Protein 4GE6 (pdb70)

Radius of gyration: 26.67 Å; Cα contacts (8 Å, |Δi|>4): 1189; chains: 2; bounding box: 59×70×70 Å

Foldseek 3Di:
DLAEPDDVWAFLVRLVVVCVVQPLVNLQVLVVVLVPDDFDADQCVCQPPQNVVQALDNVFGWGPVFFDFFPDDPPVDHGRDHRWGQFAFHVGGSQAIFHFAGDPVCLLVVVSSCVVLVAAEEEEEDDCDFPNRGGHDPSAQDDAQDWDDNDQWIKGWHDWDDDPFKIKTKIWIARNVVRDIDIHIYIYGHPADSDFGHPACVSLVVVLVVRVVSQVVRQVPDDPDVVRGHYYYYIRGRAAVVLLSRLLNRQVVCCVVPSTGDLSSSSSSRCNTRPCHHPHSRSSVVSSVNVSSVCVVVVNDDD/DLAEDDDPWAFLVRLVVVCVVQPLNNLQVLVVVLVVDDAPADQDVQPDPLNVVQALDPVFGWGPVFAQFFDDDPPPSDGRDHAWGQFAFHVGGSQEIFFAAGDPVCLLVVVSSCVVLVAAEEEEEEDCAFPRHGFHDPSADDDAQDWDDRDQKIKHWPDWDDDDFKIKTKIWIARNVVRDIGIHIYIYGRQAHSDFGHPACVSVVVSLVVRVVSLVVCVVPPPDAVPRGHYYYYIHGRAAVVLLSRLLNRQVVCCVVPSTGDLSSSSSSRCNTRPCHHPHSRSSVVSSVNVSSVCVVVVVDDDD

Nearest PDB structures (foldseek):
  4ge6-assembly1_A  TM=1.003E+00  e=4.597E-66  Homo sapiens
  5hde-assembly1_A  TM=8.859E-01  e=3.706E-27  Homo sapiens
  5j8r-assembly1_B  TM=8.830E-01  e=2.559E-26  Homo sapiens
  5j8r-assembly1_A  TM=8.831E-01  e=4.334E-26  Homo sapiens
  2qct-assembly1_A  TM=8.898E-01  e=5.069E-25  Homo sapiens

CATH classification: 3.90.190.10

Secondary structure (DSSP, 8-state):
----S-SS-B-HHHHHHHHHHHHHHHHHHHHHHHHHSPPSS--HHHHSTTTGGG-S-TT----TTTBPPP---SSS---S--SEEEEEETTEEEEEEEEPPPPGGGHHHHHHHHHHTT--EEEE-S-SEETTEE-----S--STT-EEEETTEEEEEEEEEE-SSEEEEEEEEEETTTTEEEEEEEEEE--S-SSS--S-SHHHHHHHHHHHHHHHHHHHHSPP---SPPEEEE-SSSSHHHHHHHHHHHHHHHHHHHS-B-HHHHHHHHTTTSTT-S-SHHHHHHHHHHHHHHHHHTT----/--B---SS-B-HHHHHHHHHTTHHHHHHHHHHHHHTSPPSS--TTTTSTTTGGG-S-TT----GGGB------TTSS--S--SEEEEEEBTEEEEEEEEPPPPGGGHHHHHHHHHHTT--EEEE-S-SEETTEE-----S--STT-EEEETTEEEEEEEEEE-SSEEEEEEEEEETTTTEEEEEEEEEE--S-SSSS-S-SHHHHHHHHHHHHHHHHHHHT-S----SPPEEEESSSSSSHHHHHHHHHHHHHHHHHHS-B-HHHHHHHHTTTSTT-S-SHHHHHHHHHHHHHHHHHTT-----

Organism: Homo sapiens (NCBI:txid9606)

Structure (mmCIF, N/CA/C/O backbone):
data_4GE6
#
_entry.id   4GE6
#
_cell.length_a   40.137
_cell.length_b   57.774
_cell.length_c   66.702
_cell.angle_alpha   77.22
_cell.angle_beta   78.03
_cell.angle_gamma   80.01
#
_symmetry.space_group_name_H-M   'P 1'
#
loop_
_entity.id
_entity.type
_entity.pdbx_description
1 polymer 'Tyrosine-protein phosphatase non-receptor type 9'
2 non-polymer N-(4-bromo-3-methylbenzoyl)-4-[difluoro(phosphono)methyl]-L-phenylalanyl-N~5~-(3-iodobenzoyl)-L-ornithyl-3-{[(4-hydroxy-3-methoxyphenyl)acetyl]amino}-D-alaninamide
3 water water
#
loop_
_atom_site.group_PDB
_atom_site.id
_atom_site.type_symbol
_atom_site.label_atom_id
_atom_site.label_alt_id
_atom_site.label_comp_id
_atom_site.label_asym_id
_atom_site.label_entity_id
_atom_site.label_seq_id
_atom_site.pdbx_PDB_ins_code
_atom_site.Cartn_x
_atom_site.Cartn_y
_atom_site.Cartn_z
_atom_site.occupancy
_atom_site.B_iso_or_equiv
_atom_site.auth_seq_id
_atom_site.auth_comp_id
_atom_site.auth_asym_id
_atom_site.auth_atom_id
_atom_site.pdbx_PDB_model_num
ATOM 1 N N . SER A 1 2 ? -9.817 -5.449 -14.758 1.00 17.92 277 SER A N 1
ATOM 2 C CA . SER A 1 2 ? -8.719 -5.735 -13.790 1.00 17.14 277 SER A CA 1
ATOM 3 C C . SER A 1 2 ? -7.851 -6.899 -14.242 1.00 17.01 277 SER A C 1
ATOM 4 O O . SER A 1 2 ? -8.340 -7.856 -14.849 1.00 17.88 277 SER A O 1
ATOM 7 N N . VAL A 1 3 ? -6.559 -6.817 -13.952 1.00 17.57 278 VAL A N 1
ATOM 8 C CA . VAL A 1 3 ? -5.652 -7.899 -14.302 1.00 17.35 278 VAL A CA 1
ATOM 9 C C . VAL A 1 3 ? -5.829 -9.049 -13.313 1.00 17.39 278 VAL A C 1
ATOM 10 O O . VAL A 1 3 ? -5.443 -10.185 -13.598 1.00 18.26 278 VAL A O 1
ATOM 14 N N . HIS A 1 4 ? -6.409 -8.755 -12.149 1.00 15.98 279 HIS A N 1
ATOM 15 C CA . HIS A 1 4 ? -6.620 -9.783 -11.134 1.00 17.04 279 HIS A CA 1
ATOM 16 C C . HIS A 1 4 ? -7.993 -10.421 -11.254 1.00 16.42 279 HIS A C 1
ATOM 17 O O . HIS A 1 4 ? -8.960 -9.983 -10.629 1.00 19.59 279 HIS A O 1
ATOM 24 N N . VAL A 1 5 ? -8.061 -11.461 -12.076 1.00 19.12 280 VAL A N 1
ATOM 25 C CA . VAL A 1 5 ? -9.285 -12.215 -12.294 1.00 19.86 280 VAL A CA 1
ATOM 26 C C . VAL A 1 5 ? -9.019 -13.610 -11.739 1.00 20.33 280 VAL A C 1
ATOM 27 O O . VAL A 1 5 ? -7.872 -14.041 -11.662 1.00 21.47 280 VAL A O 1
ATOM 31 N N . PRO A 1 6 ? -10.072 -14.332 -11.336 1.00 20.74 281 PRO A N 1
ATOM 32 C CA . PRO A 1 6 ? -9.884 -15.680 -10.793 1.00 23.11 281 PRO A CA 1
ATOM 33 C C . PRO A 1 6 ? -9.320 -16.633 -11.835 1.00 24.60 281 PRO A C 1
ATOM 34 O O . PRO A 1 6 ? -9.960 -16.903 -12.849 1.00 26.42 281 PRO A O 1
ATOM 38 N N . GLY A 1 7 ? -8.116 -17.132 -11.578 1.00 26.08 282 GLY A N 1
ATOM 39 C CA . GLY A 1 7 ? -7.480 -18.046 -12.507 1.00 26.50 282 GLY A CA 1
ATOM 40 C C . GLY A 1 7 ? -6.926 -17.310 -13.712 1.00 26.75 282 GLY A C 1
ATOM 41 O O . GLY A 1 7 ? -6.848 -16.078 -13.701 1.00 26.30 282 GLY A O 1
ATOM 42 N N . PRO A 1 8 ? -6.544 -18.031 -14.778 1.00 26.54 283 PRO A N 1
ATOM 43 C CA . PRO A 1 8 ? -6.606 -19.491 -14.908 1.00 27.15 283 PRO A CA 1
ATOM 44 C C . PRO A 1 8 ? -5.734 -20.247 -13.904 1.00 27.63 283 PRO A C 1
ATOM 45 O O . PRO A 1 8 ? -4.748 -19.716 -13.393 1.00 27.65 283 PRO A O 1
ATOM 49 N N . HIS A 1 9 ? -6.123 -21.488 -13.624 1.00 28.14 284 HIS A N 1
ATOM 50 C CA . HIS A 1 9 ? -5.392 -22.368 -12.715 1.00 28.81 284 HIS A CA 1
ATOM 51 C C . HIS A 1 9 ? -5.205 -21.916 -11.266 1.00 27.95 284 HIS A C 1
ATOM 52 O O . HIS A 1 9 ? -4.090 -21.941 -10.742 1.00 28.67 284 HIS A O 1
ATOM 59 N N . ALA A 1 10 ? -6.292 -21.519 -10.614 1.00 27.57 285 ALA A N 1
ATOM 60 C CA . ALA A 1 10 ? -6.223 -21.109 -9.214 1.00 27.54 285 ALA A CA 1
ATOM 61 C C . ALA A 1 10 ? -6.142 -22.377 -8.364 1.00 26.95 285 ALA A C 1
ATOM 62 O O . ALA A 1 10 ? -6.548 -23.451 -8.806 1.00 27.90 285 ALA A O 1
ATOM 64 N N . MET A 1 11 ? -5.622 -22.253 -7.148 1.00 26.04 286 MET A N 1
ATOM 65 C CA . MET A 1 11 ? -5.481 -23.403 -6.259 1.00 25.04 286 MET A CA 1
ATOM 66 C C . MET A 1 11 ? -6.367 -23.338 -5.027 1.00 24.31 286 MET A C 1
ATOM 67 O O . MET A 1 11 ? -6.690 -22.261 -4.535 1.00 23.11 286 MET A O 1
ATOM 72 N N . THR A 1 12 ? -6.740 -24.510 -4.523 1.00 22.15 287 THR A N 1
ATOM 73 C CA . THR A 1 12 ? -7.542 -24.604 -3.311 1.00 20.89 287 THR A CA 1
ATOM 74 C C . THR A 1 12 ? -6.532 -24.670 -2.164 1.00 20.88 287 THR A C 1
ATOM 75 O O . THR A 1 12 ? -5.328 -24.814 -2.398 1.00 20.13 287 THR A O 1
ATOM 79 N N . ILE A 1 13 ? -7.008 -24.569 -0.930 1.00 21.64 288 ILE A N 1
ATOM 80 C CA . ILE A 1 13 ? -6.109 -24.631 0.214 1.00 22.54 288 ILE A CA 1
ATOM 81 C C . ILE A 1 13 ? -5.365 -25.964 0.253 1.00 22.77 288 ILE A C 1
ATOM 82 O O . ILE A 1 13 ? -4.165 -26.005 0.521 1.00 23.12 288 ILE A O 1
ATOM 87 N N . GLN A 1 14 ? -6.079 -27.050 -0.028 1.00 23.10 289 GLN A N 1
ATOM 88 C CA . GLN A 1 14 ? -5.473 -28.378 -0.038 1.00 24.37 289 GLN A CA 1
ATOM 89 C C . GLN A 1 14 ? -4.336 -28.406 -1.054 1.00 23.02 289 GLN A C 1
ATOM 90 O O . GLN A 1 14 ? -3.257 -28.928 -0.786 1.00 24.40 289 GLN A O 1
ATOM 96 N N . GLU A 1 15 ? -4.591 -27.830 -2.223 1.00 22.51 290 GLU A N 1
ATOM 97 C CA . GLU A 1 15 ? -3.603 -27.788 -3.290 1.00 22.32 290 GLU A CA 1
ATOM 98 C C . GLU A 1 15 ? -2.425 -26.887 -2.946 1.00 21.88 290 GLU A C 1
ATOM 99 O O . GLU A 1 15 ? -1.293 -27.176 -3.320 1.00 23.94 290 GLU A O 1
ATOM 105 N N . LEU A 1 16 ? -2.693 -25.796 -2.235 1.00 22.26 291 LEU A N 1
ATOM 106 C CA . LEU A 1 16 ? -1.634 -24.869 -1.848 1.00 22.19 291 LEU A CA 1
ATOM 107 C C . LEU A 1 16 ? -0.704 -25.551 -0.849 1.00 22.42 291 LEU A C 1
ATOM 108 O O . LEU A 1 16 ? 0.515 -25.397 -0.912 1.00 20.05 291 LEU A O 1
ATOM 113 N N . VAL A 1 17 ? -1.287 -26.310 0.072 1.00 23.37 292 VAL A N 1
ATOM 114 C CA . VAL A 1 17 ? -0.501 -27.020 1.072 1.00 24.41 292 VAL A CA 1
ATOM 115 C C . VAL A 1 17 ? 0.501 -27.962 0.409 1.00 24.39 292 VAL A C 1
ATOM 116 O O . VAL A 1 17 ? 1.681 -27.977 0.760 1.00 24.47 292 VAL A O 1
ATOM 120 N N . ASP A 1 18 ? 0.031 -28.752 -0.551 1.00 25.18 293 ASP A N 1
ATOM 121 C CA . ASP A 1 18 ? 0.906 -29.689 -1.242 1.00 27.48 293 ASP A CA 1
ATOM 122 C C . ASP A 1 18 ? 1.925 -28.945 -2.093 1.00 26.40 293 ASP A C 1
ATOM 123 O O . ASP A 1 18 ? 3.070 -29.378 -2.233 1.00 27.93 293 ASP A O 1
ATOM 128 N N . TYR A 1 19 ? 1.500 -27.818 -2.654 1.00 25.31 294 TYR A N 1
ATOM 129 C CA . TYR A 1 19 ? 2.356 -26.992 -3.494 1.00 24.48 294 TYR A CA 1
ATOM 130 C C . TYR A 1 19 ? 3.571 -26.492 -2.715 1.00 24.64 294 TYR A C 1
ATOM 131 O O . TYR A 1 19 ? 4.708 -26.607 -3.173 1.00 25.67 294 TYR A O 1
ATOM 140 N N . VAL A 1 20 ? 3.321 -25.930 -1.537 1.00 24.51 295 VAL A N 1
ATOM 141 C CA . VAL A 1 20 ? 4.394 -25.409 -0.705 1.00 23.67 295 VAL A CA 1
ATOM 142 C C . VAL A 1 20 ? 5.248 -26.530 -0.112 1.00 25.16 295 VAL A C 1
ATOM 143 O O . VAL A 1 20 ? 6.461 -26.376 0.037 1.00 24.97 295 VAL A O 1
ATOM 147 N N . ASN A 1 21 ? 4.619 -27.653 0.224 1.00 26.33 296 ASN A N 1
ATOM 148 C CA . ASN A 1 21 ? 5.345 -28.789 0.787 1.00 26.95 296 ASN A CA 1
ATOM 149 C C . ASN A 1 21 ? 6.305 -29.394 -0.226 1.00 27.19 296 ASN A C 1
ATOM 150 O O . ASN A 1 21 ? 7.402 -29.826 0.126 1.00 27.72 296 ASN A O 1
ATOM 155 N N . ALA A 1 22 ? 5.887 -29.423 -1.485 1.00 26.54 297 ALA A N 1
ATOM 156 C CA . ALA A 1 22 ? 6.710 -29.982 -2.546 1.00 27.59 297 ALA A CA 1
ATOM 157 C C . ALA A 1 22 ? 7.945 -29.128 -2.821 1.00 27.58 297 ALA A C 1
ATOM 158 O O . ALA A 1 22 ? 8.992 -29.646 -3.210 1.00 29.04 297 ALA A O 1
ATOM 160 N N . ARG A 1 23 ? 7.826 -27.822 -2.604 1.00 27.12 298 ARG A N 1
ATOM 161 C CA . ARG A 1 23 ? 8.932 -26.908 -2.866 1.00 26.37 298 ARG A CA 1
ATOM 162 C C . ARG A 1 23 ? 9.746 -26.503 -1.644 1.00 25.56 298 ARG A C 1
ATOM 163 O O . ARG A 1 23 ? 10.947 -26.253 -1.751 1.00 26.36 298 ARG A O 1
ATOM 171 N N . GLN A 1 24 ? 9.096 -26.447 -0.486 1.00 26.17 299 GLN A N 1
ATOM 172 C CA . GLN A 1 24 ? 9.755 -26.051 0.753 1.00 25.77 299 GLN A CA 1
ATOM 173 C C . GLN A 1 24 ? 10.134 -24.579 0.665 1.00 24.50 299 GLN A C 1
ATOM 174 O O . GLN A 1 24 ? 9.876 -23.926 -0.345 1.00 23.17 299 GLN A O 1
ATOM 180 N N . LYS A 1 25 ? 10.754 -24.062 1.719 1.00 23.25 300 LYS A N 1
ATOM 181 C CA . LYS A 1 25 ? 11.145 -22.657 1.747 1.00 23.90 300 LYS A CA 1
ATOM 182 C C . LYS A 1 25 ? 12.126 -22.289 0.637 1.00 24.58 300 LYS A C 1
ATOM 183 O O . LYS A 1 25 ? 12.009 -21.225 0.025 1.00 24.18 300 LYS A O 1
ATOM 189 N N . GLN A 1 26 ? 13.089 -23.165 0.367 1.00 24.69 301 GLN A N 1
ATOM 190 C CA . GLN A 1 26 ? 14.076 -22.888 -0.672 1.00 24.07 301 GLN A CA 1
ATOM 191 C C . GLN A 1 26 ? 13.446 -22.896 -2.063 1.00 23.43 301 GLN A C 1
ATOM 192 O O . GLN A 1 26 ? 13.846 -22.129 -2.943 1.00 22.83 301 GLN A O 1
ATOM 198 N N . GLY A 1 27 ? 12.458 -23.765 -2.256 1.00 22.52 302 GLY A N 1
ATOM 199 C CA . GLY A 1 27 ? 11.780 -23.840 -3.536 1.00 21.47 302 GLY A CA 1
ATOM 200 C C . GLY A 1 27 ? 10.966 -22.584 -3.790 1.00 20.44 302 GLY A C 1
ATOM 201 O O . GLY A 1 27 ? 10.861 -22.122 -4.926 1.00 19.60 302 GLY A O 1
ATOM 202 N N . ILE A 1 28 ? 10.380 -22.031 -2.733 1.00 19.02 303 ILE A N 1
ATOM 203 C CA . ILE A 1 28 ? 9.594 -20.812 -2.871 1.00 20.16 303 ILE A CA 1
ATOM 204 C C . ILE A 1 28 ? 10.541 -19.647 -3.155 1.00 18.83 303 ILE A C 1
ATOM 205 O O . ILE A 1 28 ? 10.230 -18.765 -3.958 1.00 19.65 303 ILE A O 1
ATOM 210 N N . TYR A 1 29 ? 11.698 -19.652 -2.497 1.00 20.40 304 TYR A N 1
ATOM 211 C CA . TYR A 1 29 ? 12.705 -18.616 -2.703 1.00 21.20 304 TYR A CA 1
ATOM 212 C C . TYR A 1 29 ? 13.167 -18.620 -4.163 1.00 21.04 304 TYR A C 1
ATOM 213 O O . TYR A 1 29 ? 13.355 -17.563 -4.770 1.00 21.15 304 TYR A O 1
ATOM 222 N N . GLU A 1 30 ? 13.360 -19.813 -4.723 1.00 21.07 305 GLU A N 1
ATOM 223 C CA . GLU A 1 30 ? 13.797 -19.938 -6.111 1.00 21.91 305 GLU A CA 1
ATOM 224 C C . GLU A 1 30 ? 12.714 -19.431 -7.053 1.00 21.35 305 GLU A C 1
ATOM 225 O O . GLU A 1 30 ? 13.005 -18.889 -8.119 1.00 22.94 305 GLU A O 1
ATOM 231 N N . GLU A 1 31 ? 11.460 -19.614 -6.654 1.00 20.28 306 GLU A N 1
ATOM 232 C CA . GLU A 1 31 ? 10.336 -19.166 -7.455 1.00 21.29 306 GLU A CA 1
ATOM 233 C C . GLU A 1 31 ? 10.350 -17.641 -7.519 1.00 19.84 306 GLU A C 1
ATOM 234 O O . GLU A 1 31 ? 10.081 -17.060 -8.567 1.00 21.39 306 GLU A O 1
ATOM 240 N N . TYR A 1 32 ? 10.672 -16.998 -6.400 1.00 19.53 307 TYR A N 1
ATOM 241 C CA . TYR A 1 32 ? 10.729 -15.543 -6.374 1.00 20.40 307 TYR A CA 1
ATOM 242 C C . TYR A 1 32 ? 11.825 -15.071 -7.320 1.00 20.48 307 TYR A C 1
ATOM 243 O O . TYR A 1 32 ? 11.648 -14.102 -8.062 1.00 20.60 307 TYR A O 1
ATOM 252 N N . GLU A 1 33 ? 12.961 -15.760 -7.300 1.00 22.67 308 GLU A N 1
ATOM 253 C CA . GLU A 1 33 ? 14.067 -15.387 -8.174 1.00 24.08 308 GLU A CA 1
ATOM 254 C C . GLU A 1 33 ? 13.671 -15.461 -9.647 1.00 24.16 308 GLU A C 1
ATOM 255 O O . GLU A 1 33 ? 14.134 -14.660 -10.457 1.00 25.77 308 GLU A O 1
ATOM 261 N N . ASP A 1 34 ? 12.817 -16.417 -9.998 1.00 25.38 309 ASP A N 1
ATOM 262 C CA . ASP A 1 34 ? 12.377 -16.541 -11.382 1.00 24.79 309 ASP A CA 1
ATOM 263 C C . ASP A 1 34 ? 11.531 -15.323 -11.734 1.00 24.11 309 ASP A C 1
ATOM 264 O O . ASP A 1 34 ? 11.650 -14.762 -12.822 1.00 24.68 309 ASP A O 1
ATOM 269 N N . ILE A 1 35 ? 10.673 -14.912 -10.805 1.00 22.77 310 ILE A N 1
ATOM 270 C CA . ILE A 1 35 ? 9.837 -13.741 -11.030 1.00 22.44 310 ILE A CA 1
ATOM 271 C C . ILE A 1 35 ? 10.756 -12.533 -11.178 1.00 23.21 310 ILE A C 1
ATOM 272 O O . ILE A 1 35 ? 10.595 -11.719 -12.092 1.00 22.05 310 ILE A O 1
ATOM 277 N N . ARG A 1 36 ? 11.722 -12.452 -10.267 1.00 24.58 311 ARG A N 1
ATOM 278 C CA . ARG A 1 36 ? 12.724 -11.390 -10.203 1.00 27.12 311 ARG A CA 1
ATOM 279 C C . ARG A 1 36 ? 13.490 -11.241 -11.519 1.00 27.75 311 ARG A C 1
ATOM 280 O O . ARG A 1 36 ? 13.762 -10.129 -11.973 1.00 29.83 311 ARG A O 1
ATOM 288 N N . ARG A 1 37 ? 13.836 -12.373 -12.122 1.00 28.64 312 ARG A N 1
ATOM 289 C CA . ARG A 1 37 ? 14.588 -12.387 -13.371 1.00 30.62 312 ARG A CA 1
ATOM 290 C C . ARG A 1 37 ? 13.827 -11.899 -14.598 1.00 30.75 312 ARG A C 1
ATOM 291 O O . ARG A 1 37 ? 14.430 -11.391 -15.543 1.00 32.52 312 ARG A O 1
ATOM 299 N N . GLU A 1 38 ? 12.509 -12.057 -14.592 1.00 30.63 313 GLU A N 1
ATOM 300 C CA . GLU A 1 38 ? 11.700 -11.620 -15.723 1.00 30.95 313 GLU A CA 1
ATOM 301 C C . GLU A 1 38 ? 11.971 -10.162 -16.070 1.00 30.95 313 GLU A C 1
ATOM 302 O O . GLU A 1 38 ? 12.192 -9.330 -15.189 1.00 31.16 313 GLU A O 1
ATOM 308 N N . ASN A 1 39 ? 11.966 -9.860 -17.363 1.00 30.91 314 ASN A N 1
ATOM 309 C CA . ASN A 1 39 ? 12.193 -8.497 -17.824 1.00 32.31 314 ASN A CA 1
ATOM 310 C C . ASN A 1 39 ? 10.928 -7.699 -17.527 1.00 32.55 314 ASN A C 1
ATOM 311 O O . ASN A 1 39 ? 9.823 -8.132 -17.856 1.00 33.77 314 ASN A O 1
ATOM 316 N N . PRO A 1 40 ? 11.069 -6.527 -16.890 1.00 32.66 315 PRO A N 1
ATOM 317 C CA . PRO A 1 40 ? 9.894 -5.710 -16.573 1.00 32.03 315 PRO A CA 1
ATOM 318 C C . PRO A 1 40 ? 9.042 -5.430 -17.807 1.00 32.44 315 PRO A C 1
ATOM 319 O O . PRO A 1 40 ? 9.560 -5.286 -18.915 1.00 32.28 315 PRO A O 1
ATOM 323 N N . VAL A 1 41 ? 7.730 -5.369 -17.615 1.00 31.82 316 VAL A N 1
ATOM 324 C CA . VAL A 1 41 ? 6.828 -5.089 -18.719 1.00 31.83 316 VAL A CA 1
ATOM 325 C C . VAL A 1 41 ? 6.465 -3.607 -18.676 1.00 30.30 316 VAL A C 1
ATOM 326 O O . VAL A 1 41 ? 5.629 -3.176 -17.879 1.00 32.08 316 VAL A O 1
ATOM 330 N N . GLY A 1 42 ? 7.119 -2.828 -19.531 1.00 29.85 317 GLY A N 1
ATOM 331 C CA . GLY A 1 42 ? 6.871 -1.399 -19.572 1.00 26.69 317 GLY A CA 1
ATOM 332 C C . GLY A 1 42 ? 8.168 -0.614 -19.549 1.00 25.10 317 GLY A C 1
ATOM 333 O O . GLY A 1 42 ? 9.253 -1.193 -19.591 1.00 24.69 317 GLY A O 1
ATOM 334 N N . THR A 1 43 ? 8.059 0.708 -19.479 1.00 23.22 318 THR A N 1
ATOM 335 C CA . THR A 1 43 ? 9.235 1.573 -19.452 1.00 22.82 318 THR A CA 1
ATOM 336 C C . THR A 1 43 ? 9.187 2.526 -18.263 1.00 21.20 318 THR A C 1
ATOM 337 O O . THR A 1 43 ? 8.141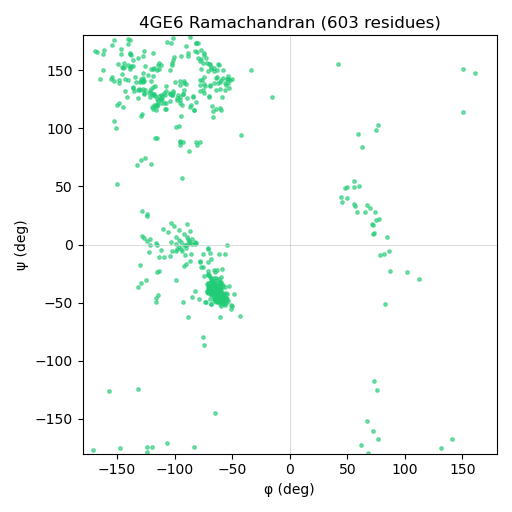 2.685 -17.628 1.00 19.76 318 THR A O 1
ATOM 341 N N . PHE A 1 44 ? 10.323 3.163 -17.981 1.00 19.87 319 PHE A N 1
ATOM 342 C CA . PHE A 1 44 ? 10.455 4.076 -16.847 1.00 20.45 319 PHE A CA 1
ATOM 343 C C . PHE A 1 44 ? 11.026 5.438 -17.243 1.00 21.04 319 PHE A C 1
ATOM 344 O O . PHE A 1 44 ? 11.664 6.104 -16.426 1.00 21.74 319 PHE A O 1
ATOM 352 N N . HIS A 1 45 ? 10.791 5.858 -18.481 1.00 22.20 320 HIS A N 1
ATOM 353 C CA . HIS A 1 45 ? 11.325 7.129 -18.965 1.00 23.30 320 HIS A CA 1
ATOM 354 C C . HIS A 1 45 ? 10.925 8.366 -18.174 1.00 23.50 320 HIS A C 1
ATOM 355 O O . HIS A 1 45 ? 11.767 9.216 -17.888 1.00 24.88 320 HIS A O 1
ATOM 362 N N . CYS A 1 46 ? 9.650 8.477 -17.823 1.00 21.54 321 CYS A N 1
ATOM 363 C CA . CYS A 1 46 ? 9.189 9.642 -17.080 1.00 23.38 321 CYS A CA 1
ATOM 364 C C . CYS A 1 46 ? 9.835 9.751 -15.701 1.00 23.49 321 CYS A C 1
ATOM 365 O O . CYS A 1 46 ? 10.332 10.813 -15.320 1.00 22.31 321 CYS A O 1
ATOM 368 N N . SER A 1 47 ? 9.830 8.650 -14.957 1.00 24.13 322 SER A N 1
ATOM 369 C CA . SER A 1 47 ? 10.400 8.627 -13.617 1.00 25.80 322 SER A CA 1
ATOM 370 C C . SER A 1 47 ? 11.890 8.974 -13.604 1.00 26.68 322 SER A C 1
ATOM 371 O O . SER A 1 47 ? 12.390 9.566 -12.646 1.00 26.63 322 SER A O 1
ATOM 374 N N . MET A 1 48 ? 12.594 8.613 -14.672 1.00 29.37 323 MET A N 1
ATOM 375 C CA . MET A 1 48 ? 14.024 8.890 -14.763 1.00 31.98 323 MET A CA 1
ATOM 376 C C . MET A 1 48 ? 14.349 10.127 -15.594 1.00 32.19 323 MET A C 1
ATOM 377 O O . MET A 1 48 ? 15.516 10.484 -15.751 1.00 33.89 323 MET A O 1
ATOM 382 N N . SER A 1 49 ? 13.322 10.787 -16.118 1.00 32.90 324 SER A N 1
ATOM 383 C CA . SER A 1 49 ? 13.531 11.974 -16.941 1.00 33.92 324 SER A CA 1
ATOM 384 C C . SER A 1 49 ? 14.070 13.123 -16.105 1.00 34.84 324 SER A C 1
ATOM 385 O O . SER A 1 49 ? 13.798 13.216 -14.909 1.00 35.46 324 SER A O 1
ATOM 388 N N . PRO A 1 50 ? 14.853 14.017 -16.728 1.00 35.61 325 PRO A N 1
ATOM 389 C CA . PRO A 1 50 ? 15.417 15.161 -16.006 1.00 35.25 325 PRO A CA 1
ATOM 390 C C . PRO A 1 50 ? 14.305 16.019 -15.408 1.00 34.49 325 PRO A C 1
ATOM 391 O O . PRO A 1 50 ? 13.381 16.426 -16.111 1.00 36.14 325 PRO A O 1
ATOM 395 N N . GLY A 1 51 ? 14.389 16.282 -14.109 1.00 33.86 326 GLY A N 1
ATOM 396 C CA . GLY A 1 51 ? 13.372 17.089 -13.462 1.00 31.65 326 GLY A CA 1
ATOM 397 C C . GLY A 1 51 ? 12.529 16.305 -12.474 1.00 30.40 326 GLY A C 1
ATOM 398 O O . GLY A 1 51 ? 12.036 16.862 -11.493 1.00 31.54 326 GLY A O 1
ATOM 399 N N . ASN A 1 52 ? 12.357 15.011 -12.730 1.00 29.01 327 ASN A N 1
ATOM 400 C CA . ASN A 1 52 ? 11.568 14.161 -11.845 1.00 27.41 327 ASN A CA 1
ATOM 401 C C . ASN A 1 52 ? 12.468 13.287 -10.985 1.00 27.16 327 ASN A C 1
ATOM 402 O O . ASN A 1 52 ? 12.007 12.638 -10.047 1.00 26.89 327 ASN A O 1
ATOM 407 N N . LEU A 1 53 ? 13.756 13.277 -11.309 1.00 27.00 328 LEU A N 1
ATOM 408 C CA . LEU A 1 53 ? 14.722 12.471 -10.576 1.00 26.90 328 LEU A CA 1
ATOM 409 C C . LEU A 1 53 ? 14.709 12.769 -9.076 1.00 26.19 328 LEU A C 1
ATOM 410 O O . LEU A 1 53 ? 14.690 11.849 -8.255 1.00 25.88 328 LEU A O 1
ATOM 415 N N . GLU A 1 54 ? 14.704 14.051 -8.721 1.00 25.23 329 GLU A N 1
ATOM 416 C CA . GLU A 1 54 ? 14.707 14.444 -7.316 1.00 25.59 329 GLU A CA 1
ATOM 417 C C . GLU A 1 54 ? 13.386 14.167 -6.606 1.00 23.14 329 GLU A C 1
ATOM 418 O O . GLU A 1 54 ? 13.263 14.406 -5.406 1.00 23.27 329 GLU A O 1
ATOM 424 N N . LYS A 1 55 ? 12.399 13.672 -7.343 1.00 22.09 330 LYS A N 1
ATOM 425 C CA . LYS A 1 55 ? 11.101 13.368 -6.754 1.00 20.46 330 LYS A CA 1
ATOM 426 C C . LYS A 1 55 ? 11.021 11.890 -6.381 1.00 20.23 330 LYS A C 1
ATOM 427 O O . LYS A 1 55 ? 10.020 11.433 -5.837 1.00 20.26 330 LYS A O 1
ATOM 433 N N . ASN A 1 56 ? 12.086 11.152 -6.677 1.00 19.55 331 ASN A N 1
ATOM 434 C CA . ASN A 1 56 ? 12.152 9.725 -6.356 1.00 18.25 331 ASN A CA 1
ATOM 435 C C . ASN A 1 56 ? 12.994 9.545 -5.098 1.00 19.40 331 ASN A C 1
ATOM 436 O O . ASN A 1 56 ? 14.089 10.100 -4.997 1.00 20.17 331 ASN A O 1
ATOM 441 N N . ARG A 1 57 ? 12.492 8.765 -4.145 1.00 18.71 332 ARG A N 1
ATOM 442 C CA . ARG A 1 57 ? 13.225 8.533 -2.911 1.00 20.09 332 ARG A CA 1
ATOM 443 C C . ARG A 1 57 ? 14.438 7.655 -3.186 1.00 20.38 332 ARG A C 1
ATOM 444 O O . ARG A 1 57 ? 15.476 7.809 -2.545 1.00 20.81 332 ARG A O 1
ATOM 452 N N . TYR A 1 58 ? 14.299 6.751 -4.153 1.00 21.11 333 TYR A N 1
ATOM 453 C CA . TYR A 1 58 ? 15.370 5.834 -4.534 1.00 21.29 333 TYR A CA 1
ATOM 454 C C . TYR A 1 58 ? 15.545 5.837 -6.049 1.00 22.51 333 TYR A C 1
ATOM 455 O O . TYR A 1 58 ? 14.591 5.620 -6.792 1.00 23.56 333 TYR A O 1
ATOM 464 N N . GLY A 1 59 ? 16.767 6.084 -6.505 1.00 23.83 334 GLY A N 1
ATOM 465 C CA . GLY A 1 59 ? 17.024 6.107 -7.933 1.00 23.49 334 GLY A CA 1
ATOM 466 C C . GLY A 1 59 ? 16.822 4.761 -8.603 1.00 23.73 334 GLY A C 1
ATOM 467 O O . GLY A 1 59 ? 16.566 4.688 -9.808 1.00 25.92 334 GLY A O 1
ATOM 468 N N . ASP A 1 60 ? 16.927 3.691 -7.821 1.00 23.96 335 ASP A N 1
ATOM 469 C CA . ASP A 1 60 ? 16.770 2.346 -8.358 1.00 23.82 335 ASP A CA 1
ATOM 470 C C . ASP A 1 60 ? 15.335 1.840 -8.267 1.00 23.58 335 ASP A C 1
ATOM 471 O O . ASP A 1 60 ? 15.066 0.662 -8.512 1.00 25.12 335 ASP A O 1
ATOM 476 N N . VAL A 1 61 ? 14.414 2.725 -7.903 1.00 21.24 336 VAL A N 1
ATOM 477 C CA . VAL A 1 61 ? 13.015 2.337 -7.817 1.00 21.13 336 VAL A CA 1
ATOM 478 C C . VAL A 1 61 ? 12.111 3.346 -8.519 1.00 20.61 336 VAL A C 1
ATOM 479 O O . VAL A 1 61 ? 11.364 4.088 -7.880 1.00 21.85 336 VAL A O 1
ATOM 483 N N . PRO A 1 62 ? 12.206 3.413 -9.853 1.00 19.85 337 PRO A N 1
ATOM 484 C CA . PRO A 1 62 ? 11.366 4.342 -10.607 1.00 20.83 337 PRO A CA 1
ATOM 485 C C . PRO A 1 62 ? 10.007 3.665 -10.773 1.00 20.44 337 PRO A C 1
ATOM 486 O O . PRO A 1 62 ? 9.845 2.503 -10.383 1.00 19.91 337 PRO A O 1
ATOM 490 N N . CYS A 1 63 ? 9.030 4.375 -11.322 1.00 18.23 338 CYS A N 1
ATOM 491 C CA . CYS A 1 63 ? 7.721 3.771 -11.532 1.00 18.11 338 CYS A CA 1
ATOM 492 C C . CYS A 1 63 ? 7.434 3.650 -13.024 1.00 17.90 338 CYS A C 1
ATOM 493 O O . CYS A 1 63 ? 8.013 4.376 -13.831 1.00 18.55 338 CYS A O 1
ATOM 496 N N . LEU A 1 64 ? 6.552 2.721 -13.382 1.00 17.46 339 LEU A N 1
ATOM 497 C CA . LEU A 1 64 ? 6.188 2.493 -14.781 1.00 15.83 339 LEU A CA 1
ATOM 498 C C . LEU A 1 64 ? 5.457 3.667 -15.406 1.00 17.43 339 LEU A C 1
ATOM 499 O O . LEU A 1 64 ? 4.596 4.284 -14.781 1.00 18.46 339 LEU A O 1
ATOM 504 N N . ASP A 1 65 ? 5.805 3.966 -16.653 1.00 17.70 340 ASP A N 1
ATOM 505 C CA . ASP A 1 65 ? 5.165 5.057 -17.376 1.00 19.34 340 ASP A CA 1
ATOM 506 C C . ASP A 1 65 ? 3.684 4.764 -17.601 1.00 20.02 340 ASP A C 1
ATOM 507 O O . ASP A 1 65 ? 2.837 5.643 -17.482 1.00 22.19 340 ASP A O 1
ATOM 512 N N . GLN A 1 66 ? 3.391 3.509 -17.919 1.00 20.37 341 GLN A N 1
ATOM 513 C CA . GLN A 1 66 ? 2.042 3.058 -18.240 1.00 21.20 341 GLN A CA 1
ATOM 514 C C . GLN A 1 66 ? 0.981 3.095 -17.148 1.00 20.21 341 GLN A C 1
ATOM 515 O O . GLN A 1 66 ? -0.213 3.125 -17.448 1.00 24.00 341 GLN A O 1
ATOM 521 N N . THR A 1 67 ? 1.403 3.102 -15.891 1.00 17.78 342 THR A N 1
ATOM 522 C CA . THR A 1 67 ? 0.453 3.080 -14.788 1.00 16.60 342 THR A CA 1
ATOM 523 C C . THR A 1 67 ? 0.634 4.185 -13.754 1.00 16.19 342 THR A C 1
ATOM 524 O O . THR A 1 67 ? -0.055 4.200 -12.736 1.00 16.77 342 THR A O 1
ATOM 528 N N . ARG A 1 68 ? 1.542 5.118 -14.011 1.00 16.89 343 ARG A N 1
ATOM 529 C CA . ARG A 1 68 ? 1.790 6.179 -13.046 1.00 17.14 343 ARG A CA 1
ATOM 530 C C . ARG A 1 68 ? 0.600 7.108 -12.853 1.00 16.69 343 ARG A C 1
ATOM 531 O O . ARG A 1 68 ? -0.201 7.321 -13.763 1.00 16.92 343 ARG A O 1
ATOM 539 N N . VAL A 1 69 ? 0.481 7.645 -11.646 1.00 16.44 344 VAL A N 1
ATOM 540 C CA . VAL A 1 69 ? -0.598 8.565 -11.330 1.00 15.79 344 VAL A CA 1
ATOM 541 C C . VAL A 1 69 ? -0.120 9.952 -11.751 1.00 17.71 344 VAL A C 1
ATOM 542 O O . VAL A 1 69 ? 0.908 10.438 -11.274 1.00 17.78 344 VAL A O 1
ATOM 546 N N . LYS A 1 70 ? -0.854 10.578 -12.663 1.00 18.50 345 LYS A N 1
ATOM 547 C CA . LYS A 1 70 ? -0.475 11.901 -13.142 1.00 20.81 345 LYS A CA 1
ATOM 548 C C . LYS A 1 70 ? -1.202 12.986 -12.378 1.00 20.69 345 LYS A C 1
ATOM 549 O O . LYS A 1 70 ? -2.396 12.871 -12.107 1.00 21.35 345 LYS A O 1
ATOM 555 N N . LEU A 1 71 ? -0.468 14.036 -12.021 1.00 20.94 346 LEU A N 1
ATOM 556 C CA . LEU A 1 71 ? -1.047 15.159 -11.299 1.00 22.97 346 LEU A CA 1
ATOM 557 C C . LEU A 1 71 ? -1.540 16.169 -12.329 1.00 24.59 346 LEU A C 1
ATOM 558 O O . LEU A 1 71 ? -0.875 16.417 -13.337 1.00 25.48 346 LEU A O 1
ATOM 563 N N . THR A 1 72 ? -2.715 16.736 -12.087 1.00 27.54 347 THR A N 1
ATOM 564 C CA . THR A 1 72 ? -3.268 17.724 -12.998 1.00 30.47 347 THR A CA 1
ATOM 565 C C . THR A 1 72 ? -2.873 19.108 -12.502 1.00 31.89 347 THR A C 1
ATOM 566 O O . THR A 1 72 ? -3.723 19.956 -12.230 1.00 34.08 347 THR A O 1
ATOM 570 N N . LYS A 1 73 ? -1.566 19.315 -12.377 1.00 33.45 348 LYS A N 1
ATOM 571 C CA . LYS A 1 73 ? -1.012 20.583 -11.918 1.00 34.56 348 LYS A CA 1
ATOM 572 C C . LYS A 1 73 ? -1.310 21.695 -12.919 1.00 34.78 348 LYS A C 1
ATOM 573 O O . LYS A 1 73 ? -2.373 21.707 -13.541 1.00 37.07 348 LYS A O 1
ATOM 579 N N . ARG A 1 74 ? -0.375 22.627 -13.074 1.00 34.68 349 ARG A N 1
ATOM 580 C CA . ARG A 1 74 ? -0.556 23.734 -14.007 1.00 34.54 349 ARG A CA 1
ATOM 581 C C . ARG A 1 74 ? 0.769 24.271 -14.529 1.00 34.70 349 ARG A C 1
ATOM 582 O O . ARG A 1 74 ? 1.840 23.826 -14.116 1.00 35.50 349 ARG A O 1
ATOM 590 N N . SER A 1 75 ? 0.684 25.232 -15.442 1.00 35.42 350 SER A N 1
ATOM 591 C CA . SER A 1 75 ? 1.866 25.843 -16.035 1.00 35.85 350 SER A CA 1
ATOM 592 C C . SER A 1 75 ? 2.246 27.120 -15.295 1.00 36.49 350 SER A C 1
ATOM 593 O O . SER A 1 75 ? 1.438 27.687 -14.557 1.00 37.37 350 SER A O 1
ATOM 596 N N . GLY A 1 76 ? 3.482 27.564 -15.495 1.00 37.32 351 GLY A N 1
ATOM 597 C CA . GLY A 1 76 ? 3.948 28.777 -14.851 1.00 37.17 351 GLY A CA 1
ATOM 598 C C . GLY A 1 76 ? 4.421 28.571 -13.426 1.00 37.18 351 GLY A C 1
ATOM 599 O O . GLY A 1 76 ? 5.525 28.986 -13.070 1.00 37.91 351 GLY A O 1
ATOM 600 N N . HIS A 1 77 ? 3.588 27.928 -12.612 1.00 36.53 352 HIS A N 1
ATOM 601 C CA . HIS A 1 77 ? 3.915 27.673 -11.213 1.00 35.63 352 HIS A CA 1
ATOM 602 C C . HIS A 1 77 ? 5.237 26.919 -11.066 1.00 35.60 352 HIS A C 1
ATOM 603 O O . HIS A 1 77 ? 5.736 26.739 -9.957 1.00 35.51 352 HIS A O 1
ATOM 610 N N . THR A 1 78 ? 5.788 26.479 -12.194 1.00 35.27 353 THR A N 1
ATOM 611 C CA . THR A 1 78 ? 7.055 25.753 -12.240 1.00 35.93 353 THR A CA 1
ATOM 612 C C . THR A 1 78 ? 7.052 24.412 -11.508 1.00 36.31 353 THR A C 1
ATOM 613 O O . THR A 1 78 ? 7.468 24.318 -10.353 1.00 37.82 353 THR A O 1
ATOM 617 N N . GLN A 1 79 ? 6.582 23.376 -12.197 1.00 36.39 354 GLN A N 1
ATOM 618 C CA . GLN A 1 79 ? 6.536 22.024 -11.645 1.00 35.46 354 GLN A CA 1
ATOM 619 C C . GLN A 1 79 ? 6.157 21.033 -12.740 1.00 35.09 354 GLN A C 1
ATOM 620 O O . GLN A 1 79 ? 5.994 21.412 -13.901 1.00 36.09 354 GLN A O 1
ATOM 626 N N . THR A 1 80 ? 6.019 19.764 -12.368 1.00 33.46 355 THR A N 1
ATOM 627 C CA . THR A 1 80 ? 5.645 18.728 -13.324 1.00 31.51 355 THR A CA 1
ATOM 628 C C . THR A 1 80 ? 4.394 17.993 -12.847 1.00 29.48 355 THR A C 1
ATOM 629 O O . THR A 1 80 ? 3.832 18.316 -11.801 1.00 30.72 355 THR A O 1
ATOM 633 N N . ASP A 1 81 ? 3.965 17.003 -13.618 1.00 27.34 356 ASP A N 1
ATOM 634 C CA . ASP A 1 81 ? 2.777 16.222 -13.283 1.00 24.62 356 ASP A CA 1
ATOM 635 C C . ASP A 1 81 ? 3.200 14.900 -12.669 1.00 22.57 356 ASP A C 1
ATOM 636 O O . ASP A 1 81 ? 2.400 13.974 -12.565 1.00 22.33 356 ASP A O 1
ATOM 641 N N . TYR A 1 82 ? 4.456 14.827 -12.251 1.00 18.65 357 TYR A N 1
ATOM 642 C CA . TYR A 1 82 ? 5.013 13.592 -11.718 1.00 18.07 357 TYR A CA 1
ATOM 643 C C . TYR A 1 82 ? 5.039 13.354 -10.215 1.00 17.88 357 TYR A C 1
ATOM 644 O O . TYR A 1 82 ? 5.310 14.246 -9.417 1.00 18.76 357 TYR A O 1
ATOM 653 N N . ILE A 1 83 ? 4.761 12.105 -9.855 1.00 16.08 358 ILE A N 1
ATOM 654 C CA . ILE A 1 83 ? 4.817 11.626 -8.481 1.00 15.78 358 ILE A CA 1
ATOM 655 C C . ILE A 1 83 ? 5.120 10.141 -8.628 1.00 13.75 358 ILE A C 1
ATOM 656 O O . ILE A 1 83 ? 4.625 9.497 -9.555 1.00 16.22 358 ILE A O 1
ATOM 661 N N . ASN A 1 84 ? 5.967 9.603 -7.759 1.00 16.30 359 ASN A N 1
ATOM 662 C CA . ASN A 1 84 ? 6.281 8.183 -7.845 1.00 16.16 359 ASN A CA 1
ATOM 663 C C . ASN A 1 84 ? 5.152 7.420 -7.161 1.00 14.35 359 ASN A C 1
ATOM 664 O O . ASN A 1 84 ? 5.199 7.137 -5.958 1.00 15.52 359 ASN A O 1
ATOM 669 N N . ALA A 1 85 ? 4.129 7.112 -7.949 1.00 15.62 360 ALA A N 1
ATOM 670 C CA . ALA A 1 85 ? 2.944 6.401 -7.482 1.00 16.37 360 ALA A CA 1
ATOM 671 C C . ALA A 1 85 ? 2.339 5.688 -8.680 1.00 17.61 360 ALA A C 1
ATOM 672 O O . ALA A 1 85 ? 2.358 6.212 -9.797 1.00 15.62 360 ALA A O 1
ATOM 674 N N . SER A 1 86 ? 1.794 4.497 -8.447 1.00 14.89 361 SER A N 1
ATOM 675 C CA . SER A 1 86 ? 1.213 3.696 -9.518 1.00 15.61 361 SER A CA 1
ATOM 676 C C . SER A 1 86 ? -0.182 3.183 -9.201 1.00 14.51 361 SER A C 1
ATOM 677 O O . SER A 1 86 ? -0.451 2.767 -8.075 1.00 13.84 361 SER A O 1
ATOM 680 N N . PHE A 1 87 ? -1.063 3.213 -10.198 1.00 14.05 362 PHE A N 1
ATOM 681 C CA . PHE A 1 87 ? -2.413 2.679 -10.034 1.00 15.68 362 PHE A CA 1
ATOM 682 C C . PHE A 1 87 ? -2.244 1.167 -10.030 1.00 15.74 362 PHE A C 1
ATOM 683 O O . PHE A 1 87 ? -1.502 0.616 -10.846 1.00 17.50 362 PHE A O 1
ATOM 691 N N . MET A 1 88 ? -2.929 0.500 -9.113 1.00 16.05 363 MET A N 1
ATOM 692 C CA . MET A 1 88 ? -2.849 -0.953 -9.009 1.00 15.52 363 MET A CA 1
ATOM 693 C C . MET A 1 88 ? -4.251 -1.533 -8.915 1.00 14.25 363 MET A C 1
ATOM 694 O O . MET A 1 88 ? -5.081 -1.049 -8.140 1.00 15.09 363 MET A O 1
ATOM 699 N N . ASP A 1 89 ? -4.522 -2.566 -9.709 1.00 14.49 364 ASP A N 1
ATOM 700 C CA . ASP A 1 89 ? -5.826 -3.208 -9.654 1.00 15.17 364 ASP A CA 1
ATOM 701 C C . ASP A 1 89 ? -5.912 -4.117 -8.425 1.00 14.17 364 ASP A C 1
ATOM 702 O O . ASP A 1 89 ? -4.891 -4.514 -7.849 1.00 16.06 364 ASP A O 1
ATOM 707 N N . GLY A 1 90 ? -7.143 -4.422 -8.030 1.00 16.13 365 GLY A N 1
ATOM 708 C CA . GLY A 1 90 ? -7.398 -5.318 -6.919 1.00 15.26 365 GLY A CA 1
ATOM 709 C C . GLY A 1 90 ? -8.198 -6.483 -7.480 1.00 14.60 365 GLY A C 1
ATOM 710 O O . GLY A 1 90 ? -8.404 -6.571 -8.691 1.00 15.85 365 GLY A O 1
ATOM 711 N N . TYR A 1 91 ? -8.652 -7.378 -6.614 1.00 16.49 366 TYR A N 1
ATOM 712 C CA . TYR A 1 91 ? -9.423 -8.521 -7.078 1.00 16.41 366 TYR A CA 1
ATOM 713 C C . TYR A 1 91 ? -10.689 -8.056 -7.794 1.00 16.55 366 TYR A C 1
ATOM 714 O O . TYR A 1 91 ? -11.569 -7.455 -7.180 1.00 17.15 366 TYR A O 1
ATOM 723 N N . LYS A 1 92 ? -10.768 -8.355 -9.091 1.00 16.91 367 LYS A N 1
ATOM 724 C CA . LYS A 1 92 ? -11.900 -7.968 -9.938 1.00 18.55 367 LYS A CA 1
ATOM 725 C C . LYS A 1 92 ? -12.319 -6.519 -9.698 1.00 18.60 367 LYS A C 1
ATOM 726 O O . LYS A 1 92 ? -13.513 -6.196 -9.656 1.00 20.75 367 LYS A O 1
ATOM 732 N N . GLN A 1 93 ? -11.328 -5.648 -9.544 1.00 18.56 368 GLN A N 1
ATOM 733 C CA . GLN A 1 93 ? -11.576 -4.237 -9.295 1.00 18.24 368 GLN A CA 1
ATOM 734 C C . GLN A 1 93 ? -10.444 -3.391 -9.870 1.00 18.32 368 GLN A C 1
ATOM 735 O O . GLN A 1 93 ? -9.288 -3.542 -9.481 1.00 19.40 368 GLN A O 1
ATOM 741 N N . LYS A 1 94 ? -10.773 -2.497 -10.794 1.00 19.22 369 LYS A N 1
ATOM 742 C CA . LYS A 1 94 ? -9.757 -1.645 -11.396 1.00 18.72 369 LYS A CA 1
ATOM 743 C C . LYS A 1 94 ? -9.341 -0.522 -10.448 1.00 17.30 369 LYS A C 1
ATOM 744 O O . LYS A 1 94 ? -10.167 0.040 -9.731 1.00 16.69 369 LYS A O 1
ATOM 750 N N . ASN A 1 95 ? -8.048 -0.214 -10.446 1.00 15.81 370 ASN A N 1
ATOM 751 C CA . ASN A 1 95 ? -7.495 0.845 -9.602 1.00 15.97 370 ASN A CA 1
ATOM 752 C C . ASN A 1 95 ? -7.937 0.801 -8.141 1.00 15.03 370 ASN A C 1
ATOM 753 O O . ASN A 1 95 ? -8.354 1.813 -7.572 1.00 17.29 370 ASN A O 1
ATOM 758 N N . ALA A 1 96 ? -7.848 -0.375 -7.529 1.00 14.47 371 ALA A N 1
ATOM 759 C CA . ALA A 1 96 ? -8.226 -0.520 -6.127 1.00 14.20 371 ALA A CA 1
ATOM 760 C C . ALA A 1 96 ? -7.213 0.169 -5.217 1.00 14.77 371 ALA A C 1
ATOM 761 O O . ALA A 1 96 ? -7.549 0.586 -4.113 1.00 13.46 371 ALA A O 1
ATOM 763 N N . TYR A 1 97 ? -5.970 0.287 -5.680 1.00 13.37 372 TYR A N 1
ATOM 764 C CA . TYR A 1 97 ? -4.941 0.920 -4.860 1.00 13.51 372 TYR A CA 1
ATOM 765 C C . TYR A 1 97 ? -4.032 1.829 -5.662 1.00 14.08 372 TYR A C 1
ATOM 766 O O . TYR A 1 97 ? -3.997 1.787 -6.890 1.00 14.88 372 TYR A O 1
ATOM 775 N N . ILE A 1 98 ? -3.300 2.657 -4.924 1.00 15.43 373 ILE A N 1
ATOM 776 C CA . ILE A 1 98 ? -2.259 3.499 -5.494 1.00 14.20 373 ILE A CA 1
ATOM 777 C C . ILE A 1 98 ? -1.075 3.157 -4.592 1.00 13.61 373 ILE A C 1
ATOM 778 O O . ILE A 1 98 ? -1.102 3.431 -3.386 1.00 13.30 373 ILE A O 1
ATOM 783 N N . GLY A 1 99 ? -0.072 2.498 -5.166 1.00 13.79 374 GLY A N 1
ATOM 784 C CA . GLY A 1 99 ? 1.113 2.136 -4.412 1.00 14.75 374 GLY A CA 1
ATOM 785 C C . GLY A 1 99 ? 2.108 3.258 -4.601 1.00 14.32 374 GLY A C 1
ATOM 786 O O . GLY A 1 99 ? 2.365 3.656 -5.733 1.00 12.85 374 GLY A O 1
ATOM 787 N N . THR A 1 100 ? 2.668 3.764 -3.507 1.00 15.54 375 THR A N 1
ATOM 788 C CA . THR A 1 100 ? 3.593 4.874 -3.617 1.00 15.70 375 THR A CA 1
ATOM 789 C C . THR A 1 100 ? 4.701 4.832 -2.561 1.00 15.90 375 THR A C 1
ATOM 790 O O . THR A 1 100 ? 4.615 4.107 -1.566 1.00 14.65 375 THR A O 1
ATOM 794 N N . GLN A 1 101 ? 5.755 5.604 -2.802 1.00 15.95 376 GLN A N 1
ATOM 795 C CA . GLN A 1 101 ? 6.883 5.685 -1.879 1.00 15.92 376 GLN A CA 1
ATOM 796 C C . GLN A 1 101 ? 6.530 6.556 -0.673 1.00 15.18 376 GLN A C 1
ATOM 797 O O . GLN A 1 101 ? 5.512 7.256 -0.667 1.00 14.83 376 GLN A O 1
ATOM 803 N N . GLY A 1 102 ? 7.372 6.503 0.354 1.00 17.00 377 GLY A N 1
ATOM 804 C CA . GLY A 1 102 ? 7.137 7.340 1.512 1.00 16.46 377 GLY A CA 1
ATOM 805 C C . GLY A 1 102 ? 7.431 8.755 1.046 1.00 16.34 377 GLY A C 1
ATOM 806 O O . GLY A 1 102 ? 8.503 9.004 0.493 1.00 15.94 377 GLY A O 1
ATOM 807 N N . PRO A 1 103 ? 6.498 9.696 1.233 1.00 14.02 378 PRO A N 1
ATOM 808 C CA . PRO A 1 103 ? 6.700 11.083 0.806 1.00 16.03 378 PRO A CA 1
ATOM 809 C C . PRO A 1 103 ? 7.970 11.753 1.321 1.00 17.35 378 PRO A C 1
ATOM 810 O O . PRO A 1 103 ? 8.382 11.547 2.461 1.00 17.01 378 PRO A O 1
ATOM 814 N N . LEU A 1 104 ? 8.571 12.560 0.449 1.00 18.49 379 LEU A N 1
ATOM 815 C CA . LEU A 1 104 ? 9.779 13.322 0.747 1.00 18.98 379 LEU A CA 1
ATOM 816 C C . LEU A 1 104 ? 9.310 14.750 0.991 1.00 19.93 379 LEU A C 1
ATOM 817 O O . LEU A 1 104 ? 8.242 15.138 0.514 1.00 19.87 379 LEU A O 1
ATOM 822 N N . GLU A 1 105 ? 10.096 15.529 1.728 1.00 22.33 380 GLU A N 1
ATOM 823 C CA . GLU A 1 105 ? 9.713 16.908 2.012 1.00 23.49 380 GLU A CA 1
ATOM 824 C C . GLU A 1 105 ? 9.373 17.691 0.750 1.00 22.49 380 GLU A C 1
ATOM 825 O O . GLU A 1 105 ? 8.464 18.521 0.765 1.00 22.09 380 GLU A O 1
ATOM 831 N N . ASN A 1 106 ? 10.088 17.425 -0.341 1.00 21.90 381 ASN A N 1
ATOM 832 C CA . ASN A 1 106 ? 9.830 18.127 -1.595 1.00 22.96 381 ASN A CA 1
ATOM 833 C C . ASN A 1 106 ? 8.664 17.541 -2.393 1.00 22.38 381 ASN A C 1
ATOM 834 O O . ASN A 1 106 ? 8.341 18.031 -3.474 1.00 24.60 381 ASN A O 1
ATOM 839 N N . THR A 1 107 ? 8.031 16.498 -1.859 1.00 20.97 382 THR A N 1
ATOM 840 C CA . THR A 1 107 ? 6.890 15.886 -2.534 1.00 18.68 382 THR A CA 1
ATOM 841 C C . THR A 1 107 ? 5.631 15.840 -1.660 1.00 17.98 382 THR A C 1
ATOM 842 O O . THR A 1 107 ? 4.612 15.303 -2.083 1.00 17.91 382 THR A O 1
ATOM 846 N N . TYR A 1 108 ? 5.690 16.399 -0.452 1.00 16.91 383 TYR A N 1
ATOM 847 C CA . TYR A 1 108 ? 4.519 16.403 0.431 1.00 18.27 383 TYR A CA 1
ATOM 848 C C . TYR A 1 108 ? 3.319 17.005 -0.285 1.00 18.45 383 TYR A C 1
ATOM 849 O O . TYR A 1 108 ? 2.221 16.443 -0.265 1.00 18.53 383 TYR A O 1
ATOM 858 N N . ARG A 1 109 ? 3.523 18.162 -0.907 1.00 19.48 384 ARG A N 1
ATOM 859 C CA . ARG A 1 109 ? 2.439 18.822 -1.611 1.00 20.54 384 ARG A CA 1
ATOM 860 C C . ARG A 1 109 ? 1.915 17.958 -2.749 1.00 18.31 384 ARG A C 1
ATOM 861 O O . ARG A 1 109 ? 0.706 17.888 -2.966 1.00 20.02 384 ARG A O 1
ATOM 869 N N . ASP A 1 110 ? 2.822 17.297 -3.468 1.00 17.82 385 ASP A N 1
ATOM 870 C CA . ASP A 1 110 ? 2.420 16.431 -4.573 1.00 17.86 385 ASP A CA 1
ATOM 871 C C . ASP A 1 110 ? 1.549 15.301 -4.032 1.00 16.04 385 ASP A C 1
ATOM 872 O O . ASP A 1 110 ? 0.514 14.975 -4.611 1.00 15.83 385 ASP A O 1
ATOM 877 N N . PHE A 1 111 ? 1.975 14.717 -2.915 1.00 15.33 386 PHE A N 1
ATOM 878 C CA . PHE A 1 111 ? 1.233 13.633 -2.284 1.00 15.44 386 PHE A CA 1
ATOM 879 C C . PHE A 1 111 ? -0.204 14.046 -1.969 1.00 15.63 386 PHE A C 1
ATOM 880 O O . PHE A 1 111 ? -1.147 13.356 -2.338 1.00 16.43 386 PHE A O 1
ATOM 888 N N . TRP A 1 112 ? -0.378 15.169 -1.282 1.00 16.20 387 TRP A N 1
ATOM 889 C CA . TRP A 1 112 ? -1.723 15.613 -0.945 1.00 15.53 387 TRP A CA 1
ATOM 890 C C . TRP A 1 112 ? -2.534 16.030 -2.169 1.00 15.82 387 TRP A C 1
ATOM 891 O O . TRP A 1 112 ? -3.756 15.865 -2.194 1.00 15.62 387 TRP A O 1
ATOM 902 N N . LEU A 1 113 ? -1.866 16.555 -3.189 1.00 17.29 388 LEU A N 1
ATOM 903 C CA . LEU A 1 113 ? -2.569 16.932 -4.406 1.00 17.59 388 LEU A CA 1
ATOM 904 C C . LEU A 1 113 ? -3.163 15.652 -5.011 1.00 16.15 388 LEU A C 1
ATOM 905 O O . LEU A 1 113 ? -4.312 15.644 -5.459 1.00 16.84 388 LEU A O 1
ATOM 910 N N . MET A 1 114 ? -2.380 14.573 -4.992 1.00 14.76 389 MET A N 1
ATOM 911 C CA . MET A 1 114 ? -2.822 13.284 -5.522 1.00 16.44 389 MET A CA 1
ATOM 912 C C . MET A 1 114 ? -3.996 12.756 -4.710 1.00 17.21 389 MET A C 1
ATOM 913 O O . MET A 1 114 ? -4.971 12.264 -5.268 1.00 14.53 389 MET A O 1
ATOM 918 N N . VAL A 1 115 ? -3.895 12.844 -3.389 1.00 15.95 390 VAL A N 1
ATOM 919 C CA . VAL A 1 115 ? -4.973 12.383 -2.530 1.00 15.72 390 VAL A CA 1
ATOM 920 C C . VAL A 1 115 ? -6.259 13.135 -2.869 1.00 15.82 390 VAL A C 1
ATOM 921 O O . VAL A 1 115 ? -7.340 12.547 -2.961 1.00 17.04 390 VAL A O 1
ATOM 925 N N . TRP A 1 116 ? -6.141 14.442 -3.074 1.00 17.02 391 TRP A N 1
ATOM 926 C CA . TRP A 1 116 ? -7.317 15.239 -3.397 1.00 16.59 391 TRP A CA 1
ATOM 927 C C . TRP A 1 116 ? -7.881 14.918 -4.776 1.00 16.39 391 TRP A C 1
ATOM 928 O O . TRP A 1 116 ? -9.077 14.665 -4.929 1.00 17.00 391 TRP A O 1
ATOM 939 N N . GLU A 1 117 ? -7.017 14.943 -5.780 1.00 17.59 392 GLU A N 1
ATOM 940 C CA . GLU A 1 117 ? -7.430 14.676 -7.151 1.00 17.90 392 GLU A CA 1
ATOM 941 C C . GLU A 1 117 ? -8.025 13.290 -7.372 1.00 17.84 392 GLU A C 1
ATOM 942 O O . GLU A 1 117 ? -8.981 13.131 -8.140 1.00 20.29 392 GLU A O 1
ATOM 948 N N . GLN A 1 118 ? -7.467 12.293 -6.695 1.00 17.48 393 GLN A N 1
ATOM 949 C CA . GLN A 1 118 ? -7.944 10.923 -6.831 1.00 17.70 393 GL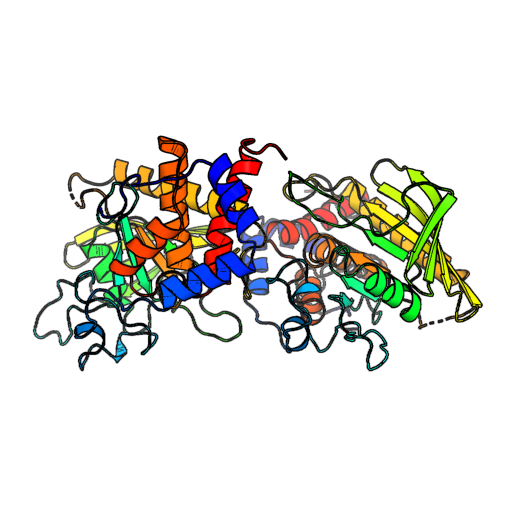N A CA 1
ATOM 950 C C . GLN A 1 118 ? -9.093 10.587 -5.881 1.00 18.33 393 GLN A C 1
ATOM 951 O O . GLN A 1 118 ? -9.554 9.451 -5.834 1.00 17.61 393 GLN A O 1
ATOM 957 N N . LYS A 1 119 ? -9.539 11.575 -5.116 1.00 16.53 394 LYS A N 1
ATOM 958 C CA . LYS A 1 119 ? -10.644 11.412 -4.176 1.00 17.93 394 LYS A CA 1
ATOM 959 C C . LYS A 1 119 ? -10.429 10.290 -3.159 1.00 16.69 394 LYS A C 1
ATOM 960 O O . LYS A 1 119 ? -11.370 9.611 -2.729 1.00 16.59 394 LYS A O 1
ATOM 966 N N . VAL A 1 120 ? -9.175 10.116 -2.765 1.00 14.40 395 VAL A N 1
ATOM 967 C CA . VAL A 1 120 ? -8.795 9.093 -1.796 1.00 14.86 395 VAL A CA 1
ATOM 968 C C . VAL A 1 120 ? -9.447 9.321 -0.435 1.00 15.21 395 VAL A C 1
ATOM 969 O O . VAL A 1 120 ? -9.528 10.453 0.053 1.00 16.21 395 VAL A O 1
ATOM 973 N N . LEU A 1 121 ? -9.896 8.230 0.176 1.00 14.60 396 LEU A N 1
ATOM 974 C CA . LEU A 1 121 ? -10.547 8.277 1.477 1.00 15.94 396 LEU A CA 1
ATOM 975 C C . LEU A 1 121 ? -9.736 7.597 2.573 1.00 14.60 396 LEU A C 1
ATOM 976 O O . LEU A 1 121 ? -9.919 7.890 3.750 1.00 14.47 396 LEU A O 1
ATOM 981 N N . VAL A 1 122 ? -8.849 6.684 2.185 1.00 14.74 397 VAL A N 1
ATOM 982 C CA . VAL A 1 122 ? -8.048 5.939 3.153 1.00 12.81 397 VAL A CA 1
ATOM 983 C C . VAL A 1 122 ? -6.586 5.842 2.717 1.00 11.83 397 VAL A C 1
ATOM 984 O O . VAL A 1 122 ? -6.292 5.570 1.549 1.00 13.05 397 VAL A O 1
ATOM 988 N N . ILE A 1 123 ? -5.683 6.077 3.669 1.00 13.48 398 ILE A N 1
ATOM 989 C CA . ILE A 1 123 ? -4.242 5.984 3.428 1.00 12.24 398 ILE A CA 1
ATOM 990 C C . ILE A 1 123 ? -3.696 4.935 4.377 1.00 13.85 398 ILE A C 1
ATOM 991 O O . ILE A 1 123 ? -4.026 4.931 5.563 1.00 13.21 398 ILE A O 1
ATOM 996 N N . VAL A 1 124 ? -2.870 4.045 3.842 1.00 12.38 399 VAL A N 1
ATOM 997 C CA . VAL A 1 124 ? -2.273 2.994 4.637 1.00 13.21 399 VAL A CA 1
ATOM 998 C C . VAL A 1 124 ? -0.759 3.151 4.628 1.00 13.25 399 VAL A C 1
ATOM 999 O O . VAL A 1 124 ? -0.121 3.115 3.579 1.00 13.87 399 VAL A O 1
ATOM 1003 N N . MET A 1 125 ? -0.205 3.320 5.820 1.00 14.66 400 MET A N 1
ATOM 1004 C CA . MET A 1 125 ? 1.230 3.473 5.998 1.00 14.55 400 MET A CA 1
ATOM 1005 C C . MET A 1 125 ? 1.752 2.217 6.692 1.00 14.26 400 MET A C 1
ATOM 1006 O O . MET A 1 125 ? 1.245 1.822 7.744 1.00 16.15 400 MET A O 1
ATOM 1011 N N . THR A 1 126 ? 2.779 1.603 6.114 1.00 15.25 401 THR A N 1
ATOM 1012 C CA . THR A 1 126 ? 3.312 0.369 6.676 1.00 16.78 401 THR A CA 1
ATOM 1013 C C . THR A 1 126 ? 4.698 0.453 7.322 1.00 16.88 401 THR A C 1
ATOM 1014 O O . THR A 1 126 ? 5.306 -0.577 7.611 1.00 19.12 401 THR A O 1
ATOM 1018 N N . THR A 1 127 ? 5.187 1.669 7.566 1.00 16.19 402 THR A N 1
ATOM 1019 C CA . THR A 1 127 ? 6.505 1.871 8.183 1.00 18.35 402 THR A CA 1
ATOM 1020 C C . THR A 1 127 ? 6.476 3.016 9.186 1.00 18.41 402 THR A C 1
ATOM 1021 O O . THR A 1 127 ? 5.454 3.672 9.366 1.00 20.27 402 THR A O 1
ATOM 1025 N N . ARG A 1 128 ? 7.611 3.233 9.847 1.00 18.09 403 ARG A N 1
ATOM 1026 C CA . ARG A 1 128 ? 7.764 4.347 10.775 1.00 19.36 403 ARG A CA 1
ATOM 1027 C C . ARG A 1 128 ? 8.540 5.338 9.921 1.00 19.79 403 ARG A C 1
ATOM 1028 O O . ARG A 1 128 ? 8.886 5.028 8.784 1.00 22.11 403 ARG A O 1
ATOM 1036 N N . PHE A 1 129 ? 8.821 6.520 10.448 1.00 20.04 404 PHE A N 1
ATOM 1037 C CA . PHE A 1 129 ? 9.562 7.498 9.663 1.00 19.86 404 PHE A CA 1
ATOM 1038 C C . PHE A 1 129 ? 10.981 7.006 9.416 1.00 19.78 404 PHE A C 1
ATOM 1039 O O . PHE A 1 129 ? 11.576 7.277 8.371 1.00 20.40 404 PHE A O 1
ATOM 1047 N N . GLU A 1 130 ? 11.512 6.271 10.385 1.00 19.85 405 GLU A N 1
ATOM 1048 C CA . GLU A 1 130 ? 12.858 5.736 10.290 1.00 21.00 405 GLU A CA 1
ATOM 1049 C C . GLU A 1 130 ? 12.897 4.382 10.983 1.00 21.17 405 GLU A C 1
ATOM 1050 O O . GLU A 1 130 ? 12.180 4.152 11.955 1.00 20.44 405 GLU A O 1
ATOM 1056 N N . GLU A 1 131 ? 13.727 3.483 10.468 1.00 21.07 406 GLU A N 1
ATOM 1057 C CA . GLU A 1 131 ? 13.869 2.151 11.042 1.00 22.45 406 GLU A CA 1
ATOM 1058 C C . GLU A 1 131 ? 15.317 1.715 10.891 1.00 23.19 406 GLU A C 1
ATOM 1059 O O . GLU A 1 131 ? 15.828 1.613 9.775 1.00 22.23 406 GLU A O 1
ATOM 1065 N N . GLY A 1 132 ? 15.975 1.475 12.019 1.00 24.95 407 GLY A N 1
ATOM 1066 C CA . GLY A 1 132 ? 17.365 1.060 11.990 1.00 27.23 407 GLY A CA 1
ATOM 1067 C C . GLY A 1 132 ? 18.278 2.134 11.433 1.00 27.77 407 GLY A C 1
ATOM 1068 O O . GLY A 1 132 ? 19.330 1.831 10.873 1.00 30.88 407 GLY A O 1
ATOM 1069 N N . GLY A 1 133 ? 17.878 3.392 11.584 1.00 28.59 408 GLY A N 1
ATOM 1070 C CA . GLY A 1 133 ? 18.685 4.488 11.082 1.00 27.49 408 GLY A CA 1
ATOM 1071 C C . GLY A 1 133 ? 18.408 4.800 9.623 1.00 27.32 408 GLY A C 1
ATOM 1072 O O . GLY A 1 133 ? 18.943 5.765 9.076 1.00 28.40 408 GLY A O 1
ATOM 1073 N N . ARG A 1 134 ? 17.573 3.983 8.988 1.00 24.73 409 ARG A N 1
ATOM 1074 C CA . ARG A 1 134 ? 17.221 4.187 7.585 1.00 24.11 409 ARG A CA 1
ATOM 1075 C C . ARG A 1 134 ? 15.937 5.003 7.482 1.00 24.54 409 ARG A C 1
ATOM 1076 O O . ARG A 1 134 ? 14.895 4.589 7.990 1.00 25.55 409 ARG A O 1
ATOM 1084 N N . ARG A 1 135 ? 16.006 6.161 6.832 1.00 24.33 410 ARG A N 1
ATOM 1085 C CA . ARG A 1 135 ? 14.814 6.984 6.660 1.00 24.41 410 ARG A CA 1
ATOM 1086 C C . ARG A 1 135 ? 13.884 6.265 5.689 1.00 23.22 410 ARG A C 1
ATOM 1087 O O . ARG A 1 135 ? 14.334 5.727 4.679 1.00 24.96 410 ARG A O 1
ATOM 1095 N N . LYS A 1 136 ? 12.591 6.253 5.995 1.00 22.25 411 LYS A N 1
ATOM 1096 C CA . LYS A 1 136 ? 11.631 5.579 5.133 1.00 21.80 411 LYS A CA 1
ATOM 1097 C C . LYS A 1 136 ? 10.415 6.424 4.768 1.00 21.47 411 LYS A C 1
ATOM 1098 O O . LYS A 1 136 ? 9.701 6.115 3.811 1.00 22.79 411 LYS A O 1
ATOM 1104 N N . CYS A 1 137 ? 10.175 7.489 5.522 1.00 19.17 412 CYS A N 1
ATOM 1105 C CA . CYS A 1 137 ? 9.025 8.344 5.250 1.00 18.44 412 CYS A CA 1
ATOM 1106 C C . CYS A 1 137 ? 9.150 9.675 5.980 1.00 16.99 412 CYS A C 1
ATOM 1107 O O . CYS A 1 137 ? 9.629 9.723 7.107 1.00 18.93 412 CYS A O 1
ATOM 1110 N N . GLY A 1 138 ? 8.715 10.748 5.328 1.00 19.00 413 GLY A N 1
ATOM 1111 C CA . GLY A 1 138 ? 8.763 12.057 5.956 1.00 17.76 413 GLY A CA 1
ATOM 1112 C C . GLY A 1 138 ? 7.477 12.288 6.732 1.00 19.19 413 GLY A C 1
ATOM 1113 O O . GLY A 1 138 ? 6.492 11.584 6.513 1.00 19.98 413 GLY A O 1
ATOM 1114 N N . GLN A 1 139 ? 7.479 13.246 7.655 1.00 20.26 414 GLN A N 1
ATOM 1115 C CA . GLN A 1 139 ? 6.277 13.545 8.433 1.00 21.79 414 GLN A CA 1
ATOM 1116 C C . GLN A 1 139 ? 5.383 14.429 7.576 1.00 21.01 414 GLN A C 1
ATOM 1117 O O . GLN A 1 139 ? 5.418 15.655 7.682 1.00 23.43 414 GLN A O 1
ATOM 1123 N N . TYR A 1 140 ? 4.577 13.800 6.729 1.00 18.86 415 TYR A N 1
ATOM 1124 C CA . TYR A 1 140 ? 3.704 14.532 5.824 1.00 17.34 415 TYR A CA 1
ATOM 1125 C C . TYR A 1 140 ? 2.320 14.902 6.359 1.00 16.26 415 TYR A C 1
ATOM 1126 O O . TYR A 1 140 ? 1.533 15.525 5.646 1.00 16.61 415 TYR A O 1
ATOM 1135 N N . TRP A 1 141 ? 2.023 14.547 7.604 1.00 15.65 416 TRP A N 1
ATOM 1136 C CA . TRP A 1 141 ? 0.709 14.868 8.159 1.00 16.44 416 TRP A CA 1
ATOM 1137 C C . TRP A 1 141 ? 0.826 15.358 9.606 1.00 17.61 416 TRP A C 1
ATOM 1138 O O . TRP A 1 141 ? 1.782 15.020 10.299 1.00 18.15 416 TRP A O 1
ATOM 1149 N N . PRO A 1 142 ? -0.134 16.182 10.068 1.00 18.47 417 PRO A N 1
ATOM 1150 C CA . PRO A 1 142 ? -0.103 16.693 11.444 1.00 19.06 417 PRO A CA 1
ATOM 1151 C C . PRO A 1 142 ? -0.335 15.533 12.407 1.00 18.84 417 PRO A C 1
ATOM 1152 O O . PRO A 1 142 ? -1.374 14.880 12.362 1.00 17.46 417 PRO A O 1
ATOM 1156 N N . LEU A 1 143 ? 0.644 15.280 13.271 1.00 19.80 418 LEU A N 1
ATOM 1157 C CA . LEU A 1 143 ? 0.584 14.163 14.213 1.00 19.87 418 LEU A CA 1
ATOM 1158 C C . LEU A 1 143 ? -0.431 14.203 15.351 1.00 21.67 418 LEU A C 1
ATOM 1159 O O . LEU A 1 143 ? -1.073 13.193 15.641 1.00 21.49 418 LEU A O 1
ATOM 1164 N N . GLU A 1 144 ? -0.569 15.349 16.006 1.00 22.35 419 GLU A N 1
ATOM 1165 C CA . GLU A 1 144 ? -1.490 15.458 17.132 1.00 23.87 419 GLU A CA 1
ATOM 1166 C C . GLU A 1 144 ? -2.801 16.156 16.800 1.00 22.69 419 GLU A C 1
ATOM 1167 O O . GLU A 1 144 ? -2.874 16.965 15.878 1.00 19.77 419 GLU A O 1
ATOM 1173 N N . LYS A 1 145 ? -3.836 15.831 17.566 1.00 21.47 420 LYS A N 1
ATOM 1174 C CA . LYS A 1 145 ? -5.153 16.421 17.367 1.00 23.50 420 LYS A CA 1
ATOM 1175 C C . LYS A 1 145 ? -5.083 17.946 17.381 1.00 22.92 420 LYS A C 1
ATOM 1176 O O . LYS A 1 145 ? -4.367 18.539 18.194 1.00 24.04 420 LYS A O 1
ATOM 1182 N N . ASP A 1 146 ? -5.832 18.565 16.469 1.00 23.57 421 ASP A N 1
ATOM 1183 C CA . ASP A 1 146 ? -5.904 20.020 16.321 1.00 22.53 421 ASP A CA 1
ATOM 1184 C C . ASP A 1 146 ? -4.710 20.641 15.596 1.00 22.96 421 ASP A C 1
ATOM 1185 O O . ASP A 1 146 ? -4.726 21.826 15.257 1.00 25.19 421 ASP A O 1
ATOM 1190 N N . SER A 1 147 ? -3.673 19.848 15.355 1.00 21.85 422 SER A N 1
ATOM 1191 C CA . SER A 1 147 ? -2.506 20.350 14.647 1.00 22.77 422 SER A CA 1
ATOM 1192 C C . SER A 1 147 ? -2.857 20.415 13.164 1.00 20.73 422 SER A C 1
ATOM 1193 O O . SER A 1 147 ? -3.691 19.645 12.683 1.00 21.46 422 SER A O 1
ATOM 1196 N N . ARG A 1 148 ? -2.239 21.339 12.439 1.00 21.62 423 ARG A N 1
ATOM 1197 C CA . ARG A 1 148 ? -2.514 21.462 11.016 1.00 21.20 423 ARG A CA 1
ATOM 1198 C C . ARG A 1 148 ? -1.289 21.880 10.221 1.00 21.00 423 ARG A C 1
ATOM 1199 O O . ARG A 1 148 ? -0.382 22.536 10.740 1.00 21.82 423 ARG A O 1
ATOM 1207 N N . ILE A 1 149 ? -1.270 21.487 8.954 1.00 20.02 424 ILE A N 1
ATOM 1208 C CA . ILE A 1 149 ? -0.172 21.820 8.063 1.00 20.43 424 ILE A CA 1
ATOM 1209 C C . ILE A 1 149 ? -0.755 22.372 6.774 1.00 21.72 424 ILE A C 1
ATOM 1210 O O . ILE A 1 149 ? -1.713 21.818 6.223 1.00 20.99 424 ILE A O 1
ATOM 1215 N N . ARG A 1 150 ? -0.189 23.474 6.300 1.00 21.85 425 ARG A N 1
ATOM 1216 C CA . ARG A 1 150 ? -0.651 24.071 5.064 1.00 24.62 425 ARG A CA 1
ATOM 1217 C C . ARG A 1 150 ? 0.303 23.725 3.933 1.00 26.00 425 ARG A C 1
ATOM 1218 O O . ARG A 1 150 ? 1.519 23.901 4.044 1.00 26.88 425 ARG A O 1
ATOM 1226 N N . PHE A 1 151 ? -0.271 23.214 2.852 1.00 26.95 426 PHE A N 1
ATOM 1227 C CA . PHE A 1 151 ? 0.469 22.836 1.660 1.00 27.96 426 PHE A CA 1
ATOM 1228 C C . PHE A 1 151 ? -0.100 23.667 0.517 1.00 28.98 426 PHE A C 1
ATOM 1229 O O . PHE A 1 151 ? -0.764 23.142 -0.378 1.00 29.91 426 PHE A O 1
ATOM 1237 N N . GLY A 1 152 ? 0.151 24.970 0.557 1.00 29.78 427 GLY A N 1
ATOM 1238 C CA . GLY A 1 152 ? -0.367 25.837 -0.481 1.00 29.23 427 GLY A CA 1
ATOM 1239 C C . GLY A 1 152 ? -1.862 26.027 -0.317 1.00 28.42 427 GLY A C 1
ATOM 1240 O O . GLY A 1 152 ? -2.317 26.560 0.695 1.00 28.74 427 GLY A O 1
ATOM 1241 N N . PHE A 1 153 ? -2.631 25.580 -1.305 1.00 27.72 428 PHE A N 1
ATOM 1242 C CA . PHE A 1 153 ? -4.080 25.719 -1.253 1.00 26.84 428 PHE A CA 1
ATOM 1243 C C . PHE A 1 153 ? -4.758 24.534 -0.567 1.00 26.09 428 PHE A C 1
ATOM 1244 O O . PHE A 1 153 ? -5.982 24.437 -0.541 1.00 26.77 428 PHE A O 1
ATOM 1252 N N . LEU A 1 154 ? -3.952 23.631 -0.016 1.00 24.96 429 LEU A N 1
ATOM 1253 C CA . LEU A 1 154 ? -4.472 22.473 0.701 1.00 22.87 429 LEU A CA 1
ATOM 1254 C C . LEU A 1 154 ? -4.032 22.551 2.160 1.00 22.55 429 LEU A C 1
ATOM 1255 O O . LEU A 1 154 ? -2.848 22.720 2.445 1.00 24.34 429 LEU A O 1
ATOM 1260 N N . THR A 1 155 ? -4.989 22.440 3.075 1.00 20.77 430 THR A N 1
ATOM 1261 C CA . THR A 1 155 ? -4.703 22.469 4.508 1.00 21.05 430 THR A CA 1
ATOM 1262 C C . THR A 1 155 ? -5.152 21.134 5.088 1.00 20.38 430 THR A C 1
ATOM 1263 O O . THR A 1 155 ? -6.277 20.701 4.851 1.00 20.78 430 THR A O 1
ATOM 1267 N N . VAL A 1 156 ? -4.264 20.486 5.836 1.00 19.07 431 VAL A N 1
ATOM 1268 C CA . VAL A 1 156 ? -4.569 19.199 6.448 1.00 17.93 431 VAL A CA 1
ATOM 1269 C C . VAL A 1 156 ? -4.588 19.362 7.969 1.00 16.47 431 VAL A C 1
ATOM 1270 O O . VAL A 1 156 ? -3.605 19.807 8.563 1.00 17.60 431 VAL A O 1
ATOM 1274 N N . THR A 1 157 ? -5.707 18.995 8.587 1.00 17.75 432 THR A N 1
ATOM 1275 C CA . THR A 1 157 ? -5.875 19.115 10.031 1.00 16.92 432 THR A CA 1
ATOM 1276 C C . THR A 1 157 ? -6.160 17.765 10.674 1.00 16.50 432 THR A C 1
ATOM 1277 O O . THR A 1 157 ? -6.905 16.956 10.126 1.00 17.39 432 THR A O 1
ATOM 1281 N N . ASN A 1 158 ? -5.571 17.537 11.841 1.00 17.08 433 ASN A N 1
ATOM 1282 C CA . ASN A 1 158 ? -5.751 16.294 12.587 1.00 17.72 433 ASN A CA 1
ATOM 1283 C C . ASN A 1 158 ? -7.005 16.411 13.460 1.00 17.91 433 ASN A C 1
ATOM 1284 O O . ASN A 1 158 ? -7.066 17.256 14.351 1.00 18.65 433 ASN A O 1
ATOM 1289 N N . LEU A 1 159 ? -7.995 15.554 13.213 1.00 17.04 434 LEU A N 1
ATOM 1290 C CA . LEU A 1 159 ? -9.250 15.576 13.964 1.00 17.38 434 LEU A CA 1
ATOM 1291 C C . LEU A 1 159 ? -9.336 14.559 15.096 1.00 17.41 434 LEU A C 1
ATOM 1292 O O . LEU A 1 159 ? -10.317 14.539 15.836 1.00 19.26 434 LEU A O 1
ATOM 1297 N N . GLY A 1 160 ? -8.319 13.716 15.231 1.00 17.15 435 GLY A N 1
ATOM 1298 C CA . GLY A 1 160 ? -8.343 12.720 16.285 1.00 18.69 435 GLY A CA 1
ATOM 1299 C C . GLY A 1 160 ? -7.380 11.586 16.009 1.00 16.23 435 GLY A C 1
ATOM 1300 O O . GLY A 1 160 ? -7.149 11.232 14.854 1.00 16.41 435 GLY A O 1
ATOM 1301 N N . VAL A 1 161 ? -6.822 11.024 17.079 1.00 17.63 436 VAL A N 1
ATOM 1302 C CA . VAL A 1 161 ? -5.873 9.923 16.967 1.00 18.66 436 VAL A CA 1
ATOM 1303 C C . VAL A 1 161 ? -6.226 8.840 17.965 1.00 19.23 436 VAL A C 1
ATOM 1304 O O . VAL A 1 161 ? -6.689 9.117 19.075 1.00 20.39 436 VAL A O 1
ATOM 1308 N N . GLU A 1 162 ? -6.012 7.598 17.558 1.00 19.14 437 GLU A N 1
ATOM 1309 C CA . GLU A 1 162 ? -6.299 6.467 18.416 1.00 19.18 437 GLU A CA 1
ATOM 1310 C C . GLU A 1 162 ? -5.217 5.418 18.219 1.00 17.59 437 GLU A C 1
ATOM 1311 O O . GLU A 1 162 ? -4.917 5.025 17.088 1.00 16.37 437 GLU A O 1
ATOM 1317 N N . ASN A 1 163 ? -4.615 4.991 19.323 1.00 17.05 438 ASN A N 1
ATOM 1318 C CA . ASN A 1 163 ? -3.574 3.977 19.279 1.00 18.70 438 ASN A CA 1
ATOM 1319 C C . ASN A 1 163 ? -4.156 2.618 19.608 1.00 18.45 438 ASN A C 1
ATOM 1320 O O . ASN A 1 163 ? -4.789 2.445 20.649 1.00 19.02 438 ASN A O 1
ATOM 1325 N N . MET A 1 164 ? -3.950 1.669 18.701 1.00 18.11 439 MET A N 1
ATOM 1326 C CA . MET A 1 164 ? -4.398 0.292 18.877 1.00 19.30 439 MET A CA 1
ATOM 1327 C C . MET A 1 164 ? -3.141 -0.519 19.159 1.00 17.11 439 MET A C 1
ATOM 1328 O O . MET A 1 164 ? -2.029 0.003 19.089 1.00 19.34 439 MET A O 1
ATOM 1333 N N . ASN A 1 165 ? -3.311 -1.796 19.466 1.00 17.17 440 ASN A N 1
ATOM 1334 C CA . ASN A 1 165 ? -2.173 -2.642 19.774 1.00 16.11 440 ASN A CA 1
ATOM 1335 C C . ASN A 1 165 ? -1.274 -2.883 18.561 1.00 15.36 440 ASN A C 1
ATOM 1336 O O . ASN A 1 165 ? -0.062 -3.036 18.706 1.00 17.65 440 ASN A O 1
ATOM 1341 N N . HIS A 1 166 ? -1.860 -2.894 17.366 1.00 15.61 441 HIS A N 1
ATOM 1342 C CA . HIS A 1 166 ? -1.081 -3.151 16.162 1.00 16.75 441 HIS A CA 1
ATOM 1343 C C . HIS A 1 166 ? -1.105 -2.073 15.094 1.00 16.90 441 HIS A C 1
ATOM 1344 O O . HIS A 1 166 ? -0.459 -2.214 14.057 1.00 17.34 441 HIS A O 1
ATOM 1351 N N . TYR A 1 167 ? -1.840 -0.995 15.343 1.00 15.76 442 TYR A N 1
ATOM 1352 C CA . TYR A 1 167 ? -1.913 0.091 14.375 1.00 15.81 442 TYR A CA 1
ATOM 1353 C C . TYR A 1 167 ? -2.403 1.351 15.062 1.00 15.35 442 TYR A C 1
ATOM 1354 O O . TYR A 1 167 ? -2.849 1.310 16.213 1.00 14.84 442 TYR A O 1
ATOM 1363 N N . LYS A 1 168 ? -2.276 2.474 14.360 1.00 16.85 443 LYS A N 1
ATOM 1364 C CA . LYS A 1 168 ? -2.711 3.768 14.871 1.00 16.83 443 LYS A CA 1
ATOM 1365 C C . LYS A 1 168 ? -3.624 4.373 13.816 1.00 16.98 443 LYS A C 1
ATOM 1366 O O . LYS A 1 168 ? -3.297 4.356 12.628 1.00 16.34 443 LYS A O 1
ATOM 1372 N N . LYS A 1 169 ? -4.766 4.895 14.254 1.00 14.89 444 LYS A N 1
ATOM 1373 C CA . LYS A 1 169 ? -5.740 5.500 13.350 1.00 15.51 444 LYS A CA 1
ATOM 1374 C C . LYS A 1 169 ? -5.807 7.006 13.588 1.00 15.10 444 LYS A C 1
ATOM 1375 O O . LYS A 1 169 ? -5.971 7.457 14.719 1.00 15.03 444 LYS A O 1
ATOM 1381 N N . THR A 1 170 ? -5.679 7.773 12.515 1.00 14.61 445 THR A N 1
ATOM 1382 C CA . THR A 1 170 ? -5.726 9.232 12.590 1.00 15.44 445 THR A CA 1
ATOM 1383 C C . THR A 1 170 ? -6.773 9.736 11.604 1.00 14.87 445 THR A C 1
ATOM 1384 O O . THR A 1 170 ? -6.769 9.342 10.440 1.00 15.42 445 THR A O 1
ATOM 1388 N N . THR A 1 171 ? -7.685 10.586 12.065 1.00 16.74 446 THR A N 1
ATOM 1389 C CA . THR A 1 171 ? -8.692 11.136 11.169 1.00 17.50 446 THR A CA 1
ATOM 1390 C C . THR A 1 171 ? -8.219 12.515 10.731 1.00 17.13 446 THR A C 1
ATOM 1391 O O . THR A 1 171 ? -7.891 13.363 11.565 1.00 17.07 446 THR A O 1
ATOM 1395 N N . LEU A 1 172 ? -8.167 12.731 9.422 1.00 17.06 447 LEU A N 1
ATOM 1396 C CA . LEU A 1 172 ? -7.704 14.004 8.887 1.00 16.99 447 LEU A CA 1
ATOM 1397 C C . LEU A 1 172 ? -8.740 14.743 8.059 1.00 19.15 447 LEU A C 1
ATOM 1398 O O . LEU A 1 172 ? -9.613 14.143 7.436 1.00 20.12 447 LEU A O 1
ATOM 1403 N N . GLU A 1 173 ? -8.638 16.065 8.067 1.00 19.36 448 GLU A N 1
ATOM 1404 C CA . GLU A 1 173 ? -9.534 16.893 7.279 1.00 21.21 448 GLU A CA 1
ATOM 1405 C C . GLU A 1 173 ? -8.677 17.593 6.241 1.00 19.40 448 GLU A C 1
ATOM 1406 O O . GLU A 1 173 ? -7.685 18.233 6.582 1.00 19.31 448 GLU A O 1
ATOM 1412 N N . ILE A 1 174 ? -9.043 17.449 4.976 1.00 18.02 449 ILE A N 1
ATOM 1413 C CA . ILE A 1 174 ? -8.314 18.099 3.904 1.00 19.43 449 ILE A CA 1
ATOM 1414 C C . ILE A 1 174 ? -9.203 19.225 3.411 1.00 20.06 449 ILE A C 1
ATOM 1415 O O . ILE A 1 174 ? -10.305 18.989 2.928 1.00 20.23 449 ILE A O 1
ATOM 1420 N N . HIS A 1 175 ? -8.727 20.451 3.571 1.00 19.76 450 HIS A N 1
ATOM 1421 C CA . HIS A 1 175 ? -9.473 21.616 3.134 1.00 21.30 450 HIS A CA 1
ATOM 1422 C C . HIS A 1 175 ? -8.796 22.210 1.906 1.00 19.79 450 HIS A C 1
ATOM 1423 O O . HIS A 1 175 ? -7.640 22.636 1.965 1.00 20.69 450 HIS A O 1
ATOM 1430 N N . ASN A 1 176 ? -9.506 22.207 0.786 1.00 20.33 451 ASN A N 1
ATOM 1431 C CA . ASN A 1 176 ? -8.972 22.779 -0.438 1.00 21.80 451 ASN A CA 1
ATOM 1432 C C . ASN A 1 176 ? -9.498 24.211 -0.482 1.00 23.38 451 ASN A C 1
ATOM 1433 O O . ASN A 1 176 ? -10.695 24.433 -0.651 1.00 22.31 451 ASN A O 1
ATOM 1438 N N . THR A 1 177 ? -8.603 25.176 -0.312 1.00 25.18 452 THR A N 1
ATOM 1439 C CA . THR A 1 177 ? -8.993 26.581 -0.310 1.00 28.35 452 THR A CA 1
ATOM 1440 C C . THR A 1 177 ? -9.291 27.109 -1.708 1.00 29.53 452 THR A C 1
ATOM 1441 O O . THR A 1 177 ? -9.965 28.129 -1.865 1.00 29.95 452 THR A O 1
ATOM 1445 N N . GLU A 1 178 ? -8.792 26.405 -2.719 1.00 29.99 453 GLU A N 1
ATOM 1446 C CA . GLU A 1 178 ? -9.009 26.784 -4.112 1.00 31.40 453 GLU A CA 1
ATOM 1447 C C . GLU A 1 178 ? -10.457 26.486 -4.502 1.00 30.17 453 GLU A C 1
ATOM 1448 O O . GLU A 1 178 ? -11.154 27.337 -5.054 1.00 30.98 453 GLU A O 1
ATOM 1454 N N . GLU A 1 179 ? -10.899 25.269 -4.203 1.00 29.81 454 GLU A N 1
ATOM 1455 C CA . GLU A 1 179 ? -12.255 24.828 -4.519 1.00 28.77 454 GLU A CA 1
ATOM 1456 C C . GLU A 1 179 ? -13.231 25.095 -3.377 1.00 28.28 454 GLU A C 1
ATOM 1457 O O . GLU A 1 179 ? -14.443 24.943 -3.540 1.00 29.23 454 GLU A O 1
ATOM 1463 N N . ARG A 1 180 ? -12.700 25.492 -2.225 1.00 27.95 455 ARG A N 1
ATOM 1464 C CA . ARG A 1 180 ? -13.524 25.753 -1.049 1.00 26.93 455 ARG A CA 1
ATOM 1465 C C . ARG A 1 180 ? -14.379 24.536 -0.698 1.00 26.39 455 ARG A C 1
ATOM 1466 O O . ARG A 1 180 ? -15.602 24.624 -0.592 1.00 26.76 455 ARG A O 1
ATOM 1474 N N . GLN A 1 181 ? -13.715 23.396 -0.527 1.00 24.51 456 GLN A N 1
ATOM 1475 C CA . GLN A 1 181 ? -14.382 22.148 -0.176 1.00 24.21 456 GLN A CA 1
ATOM 1476 C C . GLN A 1 181 ? -13.541 21.415 0.863 1.00 22.98 456 GLN A C 1
ATOM 1477 O O . GLN A 1 181 ? -12.321 21.583 0.917 1.00 22.12 456 GLN A O 1
ATOM 1483 N N . LYS A 1 182 ? -14.200 20.605 1.684 1.00 22.56 457 LYS A N 1
ATOM 1484 C CA . LYS A 1 182 ? -13.517 19.844 2.717 1.00 21.38 457 LYS A CA 1
ATOM 1485 C C . LYS A 1 182 ? -13.871 18.368 2.615 1.00 21.22 457 LYS A C 1
ATOM 1486 O O . LYS A 1 182 ? -14.981 18.003 2.225 1.00 22.93 457 LYS A O 1
ATOM 1492 N N . ARG A 1 183 ? -12.911 17.523 2.970 1.00 18.85 458 ARG A N 1
ATOM 1493 C CA . ARG A 1 183 ? -13.106 16.083 2.945 1.00 19.09 458 ARG A CA 1
ATOM 1494 C C . ARG A 1 183 ? -12.357 15.461 4.103 1.00 18.65 458 ARG A C 1
ATOM 1495 O O . ARG A 1 183 ? -11.353 15.998 4.562 1.00 21.05 458 ARG A O 1
ATOM 1503 N N . GLN A 1 184 ? -12.852 14.321 4.562 1.00 19.77 459 GLN A N 1
ATOM 1504 C CA . GLN A 1 184 ? -12.208 13.598 5.643 1.00 20.72 459 GLN A CA 1
ATOM 1505 C C . GLN A 1 184 ? -11.536 12.354 5.086 1.00 20.11 459 GLN A C 1
ATOM 1506 O O . GLN A 1 184 ? -12.091 11.647 4.241 1.00 22.44 459 GLN A O 1
ATOM 1512 N N . VAL A 1 185 ? -10.317 12.116 5.548 1.00 19.30 460 VAL A N 1
ATOM 1513 C CA . VAL A 1 185 ? -9.539 10.963 5.125 1.00 18.57 460 VAL A CA 1
ATOM 1514 C C . VAL A 1 185 ? -9.046 10.261 6.381 1.00 18.22 460 VAL A C 1
ATOM 1515 O O . VAL A 1 185 ? -8.723 10.910 7.376 1.00 17.85 460 VAL A O 1
ATOM 1519 N N . THR A 1 186 ? -9.018 8.934 6.349 1.00 15.78 461 THR A N 1
ATOM 1520 C CA . THR A 1 186 ? -8.540 8.176 7.491 1.00 14.47 461 THR A CA 1
ATOM 1521 C C . THR A 1 186 ? -7.143 7.676 7.167 1.00 12.97 461 THR A C 1
ATOM 1522 O O . THR A 1 186 ? -6.906 7.113 6.096 1.00 14.11 461 THR A O 1
ATOM 1526 N N . HIS A 1 187 ? -6.218 7.921 8.090 1.00 13.70 462 HIS A N 1
ATOM 1527 C CA . HIS A 1 187 ? -4.837 7.506 7.939 1.00 13.74 462 HIS A CA 1
ATOM 1528 C C . HIS A 1 187 ? -4.551 6.371 8.925 1.00 15.11 462 HIS A C 1
ATOM 1529 O O . HIS A 1 187 ? -4.744 6.523 10.132 1.00 14.36 462 HIS A O 1
ATOM 1536 N N . PHE A 1 188 ? -4.135 5.223 8.395 1.00 13.60 463 PHE A N 1
ATOM 1537 C CA . PHE A 1 188 ? -3.816 4.060 9.218 1.00 13.40 463 PHE A CA 1
ATOM 1538 C C . PHE A 1 188 ? -2.332 3.752 9.142 1.00 14.29 463 PHE A C 1
ATOM 1539 O O . PHE A 1 188 ? -1.773 3.620 8.052 1.00 16.28 463 PHE A O 1
ATOM 1547 N N . GLN A 1 189 ? -1.693 3.632 10.294 1.00 14.37 464 GLN A N 1
ATOM 1548 C CA . GLN A 1 189 ? -0.288 3.273 10.307 1.00 13.35 464 GLN A CA 1
ATOM 1549 C C . GLN A 1 189 ? -0.155 1.921 11.004 1.00 15.17 464 GLN A C 1
ATOM 1550 O O . GLN A 1 189 ? -0.491 1.778 12.183 1.00 14.38 464 GLN A O 1
ATOM 1556 N N . PHE A 1 190 ? 0.291 0.916 10.253 1.00 14.80 465 PHE A N 1
ATOM 1557 C CA . PHE A 1 190 ? 0.486 -0.416 10.821 1.00 15.21 465 PHE A CA 1
ATOM 1558 C C . PHE A 1 190 ? 1.756 -0.325 11.651 1.00 15.79 465 PHE A C 1
ATOM 1559 O O . PHE A 1 190 ? 2.770 0.191 11.178 1.00 17.16 465 PHE A O 1
ATOM 1567 N N . LEU A 1 191 ? 1.712 -0.848 12.870 1.00 14.07 466 LEU A N 1
ATOM 1568 C CA . LEU A 1 191 ? 2.849 -0.746 13.780 1.00 17.11 466 LEU A CA 1
ATOM 1569 C C . LEU A 1 191 ? 3.606 -2.033 14.060 1.00 17.93 466 LEU A C 1
ATOM 1570 O O . LEU A 1 191 ? 4.692 -1.995 14.632 1.00 19.54 466 LEU A O 1
ATOM 1575 N N . SER A 1 192 ? 3.060 -3.166 13.637 1.00 17.24 467 SER A N 1
ATOM 1576 C CA . SER A 1 192 ? 3.691 -4.445 13.937 1.00 19.07 467 SER A CA 1
ATOM 1577 C C . SER A 1 192 ? 4.612 -5.106 12.918 1.00 18.73 467 SER A C 1
ATOM 1578 O O . SER A 1 192 ? 4.938 -6.284 13.073 1.00 20.73 467 SER A O 1
ATOM 1581 N N . TRP A 1 193 ? 5.030 -4.396 11.876 1.00 18.33 468 TRP A N 1
ATOM 1582 C CA . TRP A 1 193 ? 5.962 -5.011 10.937 1.00 17.18 468 TRP A CA 1
ATOM 1583 C C . TRP A 1 193 ? 7.340 -4.857 11.593 1.00 18.00 468 TRP A C 1
ATOM 1584 O O . TRP A 1 193 ? 7.773 -3.746 11.905 1.00 18.39 468 TRP A O 1
ATOM 1595 N N . PRO A 1 194 ? 8.042 -5.977 11.823 1.00 16.00 469 PRO A N 1
ATOM 1596 C CA . PRO A 1 194 ? 9.362 -5.939 12.458 1.00 16.95 469 PRO A CA 1
ATOM 1597 C C . PRO A 1 194 ? 10.445 -5.168 11.708 1.00 16.87 469 PRO A C 1
ATOM 1598 O O . PRO A 1 194 ? 10.391 -5.024 10.489 1.00 17.33 469 PRO A O 1
ATOM 1602 N N . ASP A 1 195 ? 11.433 -4.678 12.456 1.00 17.47 470 ASP A N 1
ATOM 1603 C CA . ASP A 1 195 ? 12.539 -3.914 11.877 1.00 18.87 470 ASP A CA 1
ATOM 1604 C C . ASP A 1 195 ? 13.369 -4.776 10.936 1.00 19.29 470 ASP A C 1
ATOM 1605 O O . ASP A 1 195 ? 13.978 -4.273 9.989 1.00 20.07 470 ASP A O 1
ATOM 1610 N N . TYR A 1 196 ? 13.389 -6.076 11.213 1.00 18.03 471 TYR A N 1
ATOM 1611 C CA . TYR A 1 196 ? 14.119 -7.042 10.403 1.00 18.09 471 TYR A CA 1
ATOM 1612 C C . TYR A 1 196 ? 13.179 -8.174 10.008 1.00 16.97 471 TYR A C 1
ATOM 1613 O O . TYR A 1 196 ? 12.318 -8.576 10.787 1.00 18.25 471 TYR A O 1
ATOM 1622 N N . GLY A 1 197 ? 13.343 -8.671 8.788 1.00 17.24 472 GLY A N 1
ATOM 1623 C CA . GLY A 1 197 ? 12.512 -9.764 8.318 1.00 16.75 472 GLY A CA 1
ATOM 1624 C C . GLY A 1 197 ? 11.042 -9.446 8.126 1.00 16.64 472 GLY A C 1
ATOM 1625 O O . GLY A 1 197 ? 10.654 -8.308 7.852 1.00 18.31 472 GLY A O 1
ATOM 1626 N N . VAL A 1 198 ? 10.220 -10.480 8.269 1.00 14.99 473 VAL A N 1
ATOM 1627 C CA . VAL A 1 198 ? 8.777 -10.378 8.103 1.00 16.06 473 VAL A CA 1
ATOM 1628 C C . VAL A 1 198 ? 8.048 -10.752 9.392 1.00 14.68 473 VAL A C 1
ATOM 1629 O O . VAL A 1 198 ? 8.631 -11.342 10.298 1.00 15.39 473 VAL A O 1
ATOM 1633 N N . PRO A 1 199 ? 6.754 -10.407 9.490 1.00 15.04 474 PRO A N 1
ATOM 1634 C CA . PRO A 1 199 ? 6.017 -10.749 10.709 1.00 15.01 474 PRO A CA 1
ATOM 1635 C C . PRO A 1 199 ? 6.073 -12.256 11.001 1.00 15.51 474 PRO A C 1
ATOM 1636 O O . PRO A 1 199 ? 5.959 -13.074 10.087 1.00 16.69 474 PRO A O 1
ATOM 1640 N N . SER A 1 200 ? 6.246 -12.611 12.272 1.00 17.32 475 SER A N 1
ATOM 1641 C CA . SER A 1 200 ? 6.312 -14.019 12.674 1.00 17.31 475 SER A CA 1
ATOM 1642 C C . SER A 1 200 ? 4.940 -14.677 12.564 1.00 18.01 475 SER A C 1
ATOM 1643 O O . SER A 1 200 ? 4.833 -15.899 12.476 1.00 19.03 475 SER A O 1
ATOM 1646 N N . SER A 1 201 ? 3.898 -13.853 12.611 1.00 17.65 476 SER A N 1
ATOM 1647 C CA . SER A 1 201 ? 2.517 -14.306 12.470 1.00 17.39 476 SER A CA 1
ATOM 1648 C C . SER A 1 201 ? 1.807 -13.253 11.638 1.00 17.40 476 SER A C 1
ATOM 1649 O O . SER A 1 201 ? 2.062 -12.056 11.797 1.00 19.02 476 SER A O 1
ATOM 1652 N N . ALA A 1 202 ? 0.920 -13.690 10.750 1.00 16.80 477 ALA A N 1
ATOM 1653 C CA . ALA A 1 202 ? 0.195 -12.764 9.890 1.00 14.66 477 ALA A CA 1
ATOM 1654 C C . ALA A 1 202 ? -1.139 -12.319 10.480 1.00 14.97 477 ALA A C 1
ATOM 1655 O O . ALA A 1 202 ? -1.852 -11.533 9.866 1.00 15.60 477 ALA A O 1
ATOM 1657 N N . ALA A 1 203 ? -1.474 -12.815 11.669 1.00 15.42 478 ALA A N 1
ATOM 1658 C CA . ALA A 1 203 ? -2.747 -12.477 12.294 1.00 15.39 478 ALA A CA 1
ATOM 1659 C C . ALA A 1 203 ? -2.993 -10.977 12.454 1.00 15.17 478 ALA A C 1
ATOM 1660 O O . ALA A 1 203 ? -4.082 -10.492 12.149 1.00 15.95 478 ALA A O 1
ATOM 1662 N N . SER A 1 204 ? -1.999 -10.242 12.940 1.00 16.53 479 SER A N 1
ATOM 1663 C CA . SER A 1 204 ? -2.172 -8.799 13.119 1.00 16.13 479 SER A CA 1
ATOM 1664 C C . SER A 1 204 ? -2.331 -8.068 11.784 1.00 16.82 479 SER A C 1
ATOM 1665 O O . SER A 1 204 ? -3.174 -7.177 11.654 1.00 14.92 479 SER A O 1
ATOM 1668 N N . LEU A 1 205 ? -1.523 -8.440 10.798 1.00 13.17 480 LEU A N 1
ATOM 1669 C CA . LEU A 1 205 ? -1.584 -7.814 9.485 1.00 14.10 480 LEU A CA 1
ATOM 1670 C C . LEU A 1 205 ? -2.944 -8.078 8.830 1.00 14.54 480 LEU A C 1
ATOM 1671 O O . LEU A 1 205 ? -3.545 -7.180 8.241 1.00 15.77 480 LEU A O 1
ATOM 1676 N N . ILE A 1 206 ? -3.430 -9.313 8.924 1.00 13.25 481 ILE A N 1
ATOM 1677 C CA . ILE A 1 206 ? -4.718 -9.640 8.333 1.00 14.77 481 ILE A CA 1
ATOM 1678 C C . ILE A 1 206 ? -5.858 -8.942 9.078 1.00 15.29 481 ILE A C 1
ATOM 1679 O O . ILE A 1 206 ? -6.846 -8.541 8.464 1.00 15.18 481 ILE A O 1
ATOM 1684 N N . ASP A 1 207 ? -5.733 -8.787 10.394 1.00 15.54 482 ASP A N 1
ATOM 1685 C CA . ASP A 1 207 ? -6.788 -8.102 11.138 1.00 15.42 482 ASP A CA 1
ATOM 1686 C C . ASP A 1 207 ? -6.785 -6.630 10.712 1.00 15.72 482 ASP A C 1
ATOM 1687 O O . ASP A 1 207 ? -7.837 -6.016 10.530 1.00 14.47 482 ASP A O 1
ATOM 1692 N N . PHE A 1 208 ? -5.587 -6.077 10.563 1.00 15.12 483 PHE A N 1
ATOM 1693 C CA . PHE A 1 208 ? -5.414 -4.696 10.133 1.00 16.70 483 PHE A CA 1
ATOM 1694 C C . PHE A 1 208 ? -6.060 -4.507 8.758 1.00 15.08 483 PHE A C 1
ATOM 1695 O O . PHE A 1 208 ? -6.737 -3.509 8.496 1.00 14.86 483 PHE A O 1
ATOM 1703 N N . LEU A 1 209 ? -5.842 -5.474 7.875 1.00 15.45 484 LEU A N 1
ATOM 1704 C CA . LEU A 1 209 ? -6.415 -5.423 6.544 1.00 14.80 484 LEU A CA 1
ATOM 1705 C C . LEU A 1 209 ? -7.938 -5.362 6.634 1.00 14.63 484 LEU A C 1
ATOM 1706 O O . LEU A 1 209 ? -8.585 -4.646 5.869 1.00 16.27 484 LEU A O 1
ATOM 1711 N N . ARG A 1 210 ? -8.508 -6.108 7.574 1.00 14.68 485 ARG A N 1
ATOM 1712 C CA . ARG A 1 210 ? -9.957 -6.121 7.731 1.00 15.69 485 ARG A CA 1
ATOM 1713 C C . ARG A 1 210 ? -10.464 -4.769 8.203 1.00 14.74 485 ARG A C 1
ATOM 1714 O O . ARG A 1 210 ? -11.533 -4.326 7.774 1.00 14.56 485 ARG A O 1
ATOM 1722 N N . VAL A 1 211 ? -9.692 -4.115 9.068 1.00 14.95 486 VAL A N 1
ATOM 1723 C CA . VAL A 1 211 ? -10.033 -2.787 9.581 1.00 14.25 486 VAL A CA 1
ATOM 1724 C C . VAL A 1 211 ? -10.000 -1.788 8.424 1.00 14.42 486 VAL A C 1
ATOM 1725 O O . VAL A 1 211 ? -10.903 -0.962 8.268 1.00 15.04 486 VAL A O 1
ATOM 1729 N N . VAL A 1 212 ? -8.960 -1.876 7.608 1.00 13.89 487 VAL A N 1
ATOM 1730 C CA . VAL A 1 212 ? -8.812 -0.982 6.459 1.00 14.38 487 VAL A CA 1
ATOM 1731 C C . VAL A 1 212 ? -9.975 -1.179 5.493 1.00 15.93 487 VAL A C 1
ATOM 1732 O O . VAL A 1 212 ? -10.603 -0.212 5.056 1.00 14.38 487 VAL A O 1
ATOM 1736 N N . ARG A 1 213 ? -10.266 -2.436 5.168 1.00 15.54 488 ARG A N 1
ATOM 1737 C CA . ARG A 1 213 ? -11.363 -2.765 4.266 1.00 15.96 488 ARG A CA 1
ATOM 1738 C C . ARG A 1 213 ? -12.679 -2.163 4.750 1.00 14.58 488 ARG A C 1
ATOM 1739 O O . ARG A 1 213 ? -13.408 -1.538 3.980 1.00 17.16 488 ARG A O 1
ATOM 1747 N N . ASN A 1 214 ? -12.977 -2.349 6.031 1.00 15.42 489 ASN A N 1
ATOM 1748 C CA . ASN A 1 214 ? -14.221 -1.839 6.594 1.00 16.02 489 ASN A CA 1
ATOM 1749 C C . ASN A 1 214 ? -14.311 -0.318 6.549 1.00 16.66 489 ASN A C 1
ATOM 1750 O O . ASN A 1 214 ? -15.384 0.231 6.279 1.00 17.27 489 ASN A O 1
ATOM 1755 N N . GLN A 1 215 ? -13.201 0.365 6.813 1.00 15.59 490 GLN A N 1
ATOM 1756 C CA . GLN A 1 215 ? -13.209 1.826 6.792 1.00 15.37 490 GLN A CA 1
ATOM 1757 C C . GLN A 1 215 ? -13.407 2.335 5.370 1.00 16.10 490 GLN A C 1
ATOM 1758 O O . GLN A 1 215 ? -14.164 3.274 5.147 1.00 14.94 490 GLN A O 1
ATOM 1764 N N . GLN A 1 216 ? -12.732 1.710 4.411 1.00 14.15 491 GLN A N 1
ATOM 1765 C CA . GLN A 1 216 ? -12.872 2.103 3.015 1.00 16.76 491 GLN A CA 1
ATOM 1766 C C . GLN A 1 216 ? -14.340 1.941 2.613 1.00 17.56 491 GLN A C 1
ATOM 1767 O O . GLN A 1 216 ? -14.927 2.825 1.994 1.00 18.80 491 GLN A O 1
ATOM 1773 N N . SER A 1 217 ? -14.926 0.805 2.979 1.00 18.03 492 SER A N 1
ATOM 1774 C CA . SER A 1 217 ? -16.325 0.523 2.664 1.00 18.16 492 SER A CA 1
ATOM 1775 C C . SER A 1 217 ? -17.255 1.564 3.283 1.00 18.30 492 SER A C 1
ATOM 1776 O O . SER A 1 217 ? -18.180 2.058 2.627 1.00 19.24 492 SER A O 1
ATOM 1779 N N . LEU A 1 218 ? -17.005 1.891 4.547 1.00 18.79 493 LEU A N 1
ATOM 1780 C CA . LEU A 1 218 ? -17.806 2.871 5.268 1.00 19.69 493 LEU A CA 1
ATOM 1781 C C . LEU A 1 218 ? -17.667 4.251 4.627 1.00 19.41 493 LEU A C 1
ATOM 1782 O O . LEU A 1 218 ? -18.664 4.918 4.344 1.00 20.09 493 LEU A O 1
ATOM 1787 N N . ALA A 1 219 ? -16.427 4.663 4.384 1.00 18.25 494 ALA A N 1
ATOM 1788 C CA . ALA A 1 219 ? -16.149 5.964 3.786 1.00 18.79 494 ALA A CA 1
ATOM 1789 C C . ALA A 1 219 ? -16.799 6.092 2.414 1.00 18.75 494 ALA A C 1
ATOM 1790 O O . ALA A 1 219 ? -17.356 7.140 2.079 1.00 18.57 494 ALA A O 1
ATOM 1792 N N . VAL A 1 220 ? -16.734 5.021 1.627 1.00 19.68 495 VAL A N 1
ATOM 1793 C CA . VAL A 1 220 ? -17.324 5.014 0.295 1.00 20.52 495 VAL A CA 1
ATOM 1794 C C . VAL A 1 220 ? -18.835 5.204 0.367 1.00 22.68 495 VAL A C 1
ATOM 1795 O O . VAL A 1 220 ? -19.408 5.981 -0.397 1.00 25.01 495 VAL A O 1
ATOM 1799 N N . SER A 1 221 ? -19.474 4.489 1.288 1.00 25.45 496 SER A N 1
ATOM 1800 C CA . SER A 1 221 ? -20.920 4.570 1.457 1.00 26.24 496 SER A CA 1
ATOM 1801 C C . SER A 1 221 ? -21.391 5.978 1.805 1.00 27.05 496 SER A C 1
ATOM 1802 O O . SER A 1 221 ? -22.523 6.351 1.495 1.00 28.97 496 SER A O 1
ATOM 1805 N N . ASN A 1 222 ? -20.525 6.758 2.443 1.00 26.23 497 ASN A N 1
ATOM 1806 C CA . ASN A 1 222 ? -20.883 8.116 2.833 1.00 27.19 497 ASN A CA 1
ATOM 1807 C C . ASN A 1 222 ? -20.387 9.199 1.876 1.00 27.59 497 ASN A C 1
ATOM 1808 O O . ASN A 1 222 ? -20.723 10.373 2.040 1.00 29.28 497 ASN A O 1
ATOM 1813 N N . MET A 1 223 ? -19.605 8.814 0.872 1.00 27.68 498 MET A N 1
ATOM 1814 C CA . MET A 1 223 ? -19.078 9.787 -0.085 1.00 29.70 498 MET A CA 1
ATOM 1815 C C . MET A 1 223 ? -20.098 10.169 -1.157 1.00 30.18 498 MET A C 1
ATOM 1816 O O . MET A 1 223 ? 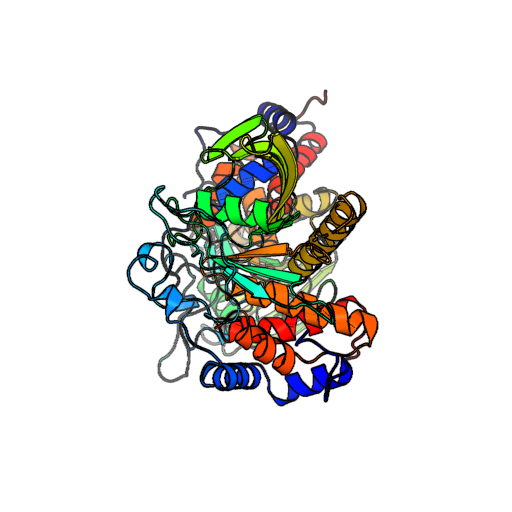-21.117 9.501 -1.332 1.00 31.36 498 MET A O 1
ATOM 1821 N N . GLY A 1 224 ? -19.804 11.246 -1.880 1.00 30.66 499 GLY A N 1
ATOM 1822 C CA . GLY A 1 224 ? -20.695 11.702 -2.932 1.00 31.86 499 GLY A CA 1
ATOM 1823 C C . GLY A 1 224 ? -20.720 10.765 -4.124 1.00 33.02 499 GLY A C 1
ATOM 1824 O O . GLY A 1 224 ? -19.766 10.021 -4.363 1.00 33.78 499 GLY A O 1
ATOM 1825 N N . ALA A 1 225 ? -21.813 10.799 -4.880 1.00 33.60 500 ALA A N 1
ATOM 1826 C CA . ALA A 1 225 ? -21.956 9.943 -6.052 1.00 34.06 500 ALA A CA 1
ATOM 1827 C C . ALA A 1 225 ? -20.911 10.281 -7.107 1.00 33.80 500 ALA A C 1
ATOM 1828 O O . ALA A 1 225 ? -20.695 11.451 -7.428 1.00 35.57 500 ALA A O 1
ATOM 1830 N N . ARG A 1 226 ? -20.265 9.249 -7.639 1.00 33.72 501 ARG A N 1
ATOM 1831 C CA . ARG A 1 226 ? -19.248 9.420 -8.668 1.00 33.31 501 ARG A CA 1
ATOM 1832 C C . ARG A 1 226 ? -19.105 8.139 -9.477 1.00 33.68 501 ARG A C 1
ATOM 1833 O O . ARG A 1 226 ? -20.099 7.602 -9.974 1.00 35.87 501 ARG A O 1
ATOM 1841 N N . CYS A 1 231 ? -14.400 8.466 -8.381 1.00 38.33 506 CYS A N 1
ATOM 1842 C CA . CYS A 1 231 ? -13.807 7.213 -8.837 1.00 37.75 506 CYS A CA 1
ATOM 1843 C C . CYS A 1 231 ? -14.808 6.069 -8.666 1.00 36.81 506 CYS A C 1
ATOM 1844 O O . CYS A 1 231 ? -15.648 6.110 -7.768 1.00 37.08 506 CYS A O 1
ATOM 1847 N N . PRO A 1 232 ? -14.734 5.036 -9.532 1.00 35.46 507 PRO A N 1
ATOM 1848 C CA . PRO A 1 232 ? -15.620 3.860 -9.503 1.00 34.88 507 PRO A CA 1
ATOM 1849 C C . PRO A 1 232 ? -15.578 3.229 -8.114 1.00 33.88 507 PRO A C 1
ATOM 1850 O O . PRO A 1 232 ? -16.231 2.225 -7.830 1.00 35.97 507 PRO A O 1
ATOM 1854 N N . GLU A 1 233 ? -14.776 3.865 -7.275 1.00 31.32 508 GLU A N 1
ATOM 1855 C CA . GLU A 1 233 ? -14.502 3.518 -5.892 1.00 28.20 508 GLU A CA 1
ATOM 1856 C C . GLU A 1 233 ? -13.096 4.074 -5.838 1.00 23.58 508 GLU A C 1
ATOM 1857 O O . GLU A 1 233 ? -12.213 3.602 -6.552 1.00 22.44 508 GLU A O 1
ATOM 1863 N N . PRO A 1 234 ? -12.877 5.117 -5.030 1.00 21.37 509 PRO A N 1
ATOM 1864 C CA . PRO A 1 234 ? -11.536 5.698 -4.944 1.00 18.88 509 PRO A CA 1
ATOM 1865 C C . PRO A 1 234 ? -10.500 4.672 -4.517 1.00 17.83 509 PRO A C 1
ATOM 1866 O O . PRO A 1 234 ? -10.807 3.727 -3.791 1.00 17.90 509 PRO A O 1
ATOM 1870 N N . PRO A 1 235 ? -9.254 4.842 -4.971 1.00 17.59 510 PRO A N 1
ATOM 1871 C CA . PRO A 1 235 ? -8.206 3.896 -4.597 1.00 15.96 510 PRO A CA 1
ATOM 1872 C C . PRO A 1 235 ? -7.745 4.113 -3.167 1.00 16.37 510 PRO A C 1
ATOM 1873 O O . PRO A 1 235 ? -7.904 5.198 -2.612 1.00 13.94 510 PRO A O 1
ATOM 1877 N N . ILE A 1 236 ? -7.195 3.067 -2.567 1.00 15.74 511 ILE A N 1
ATOM 1878 C CA . ILE A 1 236 ? -6.656 3.154 -1.220 1.00 14.66 511 ILE A CA 1
ATOM 1879 C C . ILE A 1 236 ? -5.172 3.421 -1.448 1.00 13.44 511 ILE A C 1
ATOM 1880 O O . ILE A 1 236 ? -4.530 2.708 -2.227 1.00 14.39 511 ILE A O 1
ATOM 1885 N N . VAL A 1 237 ? -4.639 4.469 -0.823 1.00 11.30 512 VAL A N 1
ATOM 1886 C CA . VAL A 1 237 ? -3.217 4.754 -0.981 1.00 12.07 512 VAL A CA 1
ATOM 1887 C C . VAL A 1 237 ? -2.466 3.888 0.014 1.00 12.92 512 VAL A C 1
ATOM 1888 O O . VAL A 1 237 ? -2.787 3.875 1.193 1.00 14.48 512 VAL A O 1
ATOM 1892 N N . VAL A 1 238 ? -1.483 3.145 -0.485 1.00 13.79 513 VAL A N 1
ATOM 1893 C CA . VAL A 1 238 ? -0.684 2.276 0.362 1.00 14.24 513 VAL A CA 1
ATOM 1894 C C . VAL A 1 238 ? 0.775 2.620 0.114 1.00 13.51 513 VAL A C 1
ATOM 1895 O O . VAL A 1 238 ? 1.202 2.715 -1.036 1.00 13.27 513 VAL A O 1
ATOM 1899 N N . HIS A 1 239 ? 1.535 2.838 1.185 1.00 13.33 514 HIS A N 1
ATOM 1900 C CA . HIS A 1 239 ? 2.945 3.151 1.012 1.00 12.88 514 HIS A CA 1
ATOM 1901 C C . HIS A 1 239 ? 3.850 2.565 2.080 1.00 13.44 514 HIS A C 1
ATOM 1902 O O . HIS A 1 239 ? 3.416 2.217 3.178 1.00 16.00 514 HIS A O 1
ATOM 1909 N N . CYS A 1 240 ? 5.110 2.416 1.691 1.00 15.72 515 CYS A N 1
ATOM 1910 C CA . CYS A 1 240 ? 6.193 1.943 2.533 1.00 16.80 515 CYS A CA 1
ATOM 1911 C C . CYS A 1 240 ? 7.360 2.739 1.945 1.00 17.97 515 CYS A C 1
ATOM 1912 O O . CYS A 1 240 ? 7.141 3.559 1.051 1.00 20.41 515 CYS A O 1
ATOM 1915 N N . SER A 1 241 ? 8.581 2.509 2.405 1.00 17.88 516 SER A N 1
ATOM 1916 C CA . SER A 1 241 ? 9.717 3.288 1.908 1.00 17.10 516 SER A CA 1
ATOM 1917 C C . SER A 1 241 ? 9.737 3.509 0.392 1.00 16.47 516 SER A C 1
ATOM 1918 O O . SER A 1 241 ? 9.663 4.648 -0.075 1.00 14.64 516 SER A O 1
ATOM 1921 N N . ALA A 1 242 ? 9.814 2.431 -0.381 1.00 14.80 517 ALA A N 1
ATOM 1922 C CA . ALA A 1 242 ? 9.861 2.553 -1.834 1.00 14.91 517 ALA A CA 1
ATOM 1923 C C . ALA A 1 242 ? 8.529 2.243 -2.493 1.00 16.47 517 ALA A C 1
ATOM 1924 O O . ALA A 1 242 ? 8.379 2.394 -3.704 1.00 16.45 517 ALA A O 1
ATOM 1926 N N . GLY A 1 243 ? 7.561 1.808 -1.691 1.00 15.23 518 GLY A N 1
ATOM 1927 C CA . GLY A 1 243 ? 6.257 1.484 -2.232 1.00 15.61 518 GLY A CA 1
ATOM 1928 C C . GLY A 1 243 ? 6.217 0.186 -3.020 1.00 18.05 518 GLY A C 1
ATOM 1929 O O . GLY A 1 243 ? 5.394 0.039 -3.923 1.00 18.39 518 GLY A O 1
ATOM 1930 N N . ILE A 1 244 ? 7.095 -0.757 -2.689 1.00 17.04 519 ILE A N 1
ATOM 1931 C CA . ILE A 1 244 ? 7.110 -2.030 -3.405 1.00 16.97 519 ILE A CA 1
ATOM 1932 C C . ILE A 1 244 ? 7.144 -3.278 -2.513 1.00 17.88 519 ILE A C 1
ATOM 1933 O O . ILE A 1 244 ? 6.496 -4.284 -2.826 1.00 17.63 519 ILE A O 1
ATOM 1938 N N . GLY A 1 245 ? 7.857 -3.203 -1.394 1.00 17.06 520 GLY A N 1
ATOM 1939 C CA . GLY A 1 245 ? 7.969 -4.350 -0.507 1.00 17.46 520 GLY A CA 1
ATOM 1940 C C . GLY A 1 245 ? 6.748 -4.637 0.340 1.00 17.85 520 GLY A C 1
ATOM 1941 O O . GLY A 1 245 ? 5.962 -5.529 0.033 1.00 17.52 520 GLY A O 1
ATOM 1942 N N . ARG A 1 246 ? 6.596 -3.895 1.428 1.00 15.49 521 ARG A N 1
ATOM 1943 C CA . ARG A 1 246 ? 5.453 -4.082 2.306 1.00 14.94 521 ARG A CA 1
ATOM 1944 C C . ARG A 1 246 ? 4.177 -3.707 1.567 1.00 16.69 521 ARG A C 1
ATOM 1945 O O . ARG A 1 246 ? 3.120 -4.292 1.803 1.00 17.82 521 ARG A O 1
ATOM 1953 N N . THR A 1 247 ? 4.270 -2.733 0.665 1.00 16.53 522 THR A N 1
ATOM 1954 C CA . THR A 1 247 ? 3.103 -2.322 -0.100 1.00 16.93 522 THR A CA 1
ATOM 1955 C C . THR A 1 247 ? 2.642 -3.486 -0.971 1.00 16.31 522 THR A C 1
ATOM 1956 O O . THR A 1 247 ? 1.451 -3.802 -1.019 1.00 15.81 522 THR A O 1
ATOM 1960 N N . GLY A 1 248 ? 3.591 -4.133 -1.641 1.00 15.11 523 GLY A N 1
ATOM 1961 C CA . GLY A 1 248 ? 3.253 -5.260 -2.491 1.00 15.61 523 GLY A CA 1
ATOM 1962 C C . GLY A 1 248 ? 2.692 -6.418 -1.687 1.00 16.91 523 GLY A C 1
ATOM 1963 O O . GLY A 1 248 ? 1.802 -7.136 -2.149 1.00 17.06 523 GLY A O 1
ATOM 1964 N N . THR A 1 249 ? 3.202 -6.605 -0.475 1.00 16.08 524 THR A N 1
ATOM 1965 C CA . THR A 1 249 ? 2.734 -7.691 0.383 1.00 15.96 524 THR A CA 1
ATOM 1966 C C . THR A 1 249 ? 1.302 -7.447 0.860 1.00 15.39 524 THR A C 1
ATOM 1967 O O . THR A 1 249 ? 0.464 -8.346 0.820 1.00 17.93 524 THR A O 1
ATOM 1971 N N . PHE A 1 250 ? 1.031 -6.234 1.327 1.00 14.38 525 PHE A N 1
ATOM 1972 C CA . PHE A 1 250 ? -0.298 -5.863 1.802 1.00 15.58 525 PHE A CA 1
ATOM 1973 C C . PHE A 1 250 ? -1.321 -6.083 0.690 1.00 17.19 525 PHE A C 1
ATOM 1974 O O . PHE A 1 250 ? -2.362 -6.714 0.891 1.00 16.17 525 PHE A O 1
ATOM 1982 N N . CYS A 1 251 ? -1.018 -5.558 -0.490 1.00 15.95 526 CYS A N 1
ATOM 1983 C CA . CYS A 1 251 ? -1.925 -5.672 -1.622 1.00 16.39 526 CYS A CA 1
ATOM 1984 C C . CYS A 1 251 ? -2.085 -7.097 -2.151 1.00 16.53 526 CYS A C 1
ATOM 1985 O O . CYS A 1 251 ? -3.188 -7.503 -2.513 1.00 16.20 526 CYS A O 1
ATOM 1988 N N . SER A 1 252 ? -0.997 -7.858 -2.200 1.00 15.24 527 SER A N 1
ATOM 1989 C CA . SER A 1 252 ? -1.091 -9.229 -2.689 1.00 15.18 527 SER A CA 1
ATOM 1990 C C . SER A 1 252 ? -1.942 -10.075 -1.750 1.00 16.53 527 SER A C 1
ATOM 1991 O O . SER A 1 252 ? -2.750 -10.886 -2.201 1.00 15.41 527 SER A O 1
ATOM 1994 N N . LEU A 1 253 ? -1.778 -9.882 -0.445 1.00 16.32 528 LEU A N 1
ATOM 1995 C CA . LEU A 1 253 ? -2.561 -10.644 0.518 1.00 15.36 528 LEU A CA 1
ATOM 1996 C C . LEU A 1 253 ? -4.043 -10.288 0.424 1.00 16.38 528 LEU A C 1
ATOM 1997 O O . LEU A 1 253 ? -4.910 -11.163 0.487 1.00 17.72 528 LEU A O 1
ATOM 2002 N N . ASP A 1 254 ? -4.331 -9.001 0.281 1.00 14.60 529 ASP A N 1
ATOM 2003 C CA . ASP A 1 254 ? -5.702 -8.545 0.165 1.00 15.02 529 ASP A CA 1
ATOM 2004 C C . ASP A 1 254 ? -6.359 -9.231 -1.035 1.00 14.87 529 ASP A C 1
ATOM 2005 O O . ASP A 1 254 ? -7.470 -9.763 -0.927 1.00 17.58 529 ASP A O 1
ATOM 2010 N N . ILE A 1 255 ? -5.657 -9.251 -2.164 1.00 15.08 530 ILE A N 1
ATOM 2011 C CA . ILE A 1 255 ? -6.175 -9.864 -3.386 1.00 14.90 530 ILE A CA 1
ATOM 2012 C C . ILE A 1 255 ? -6.383 -11.374 -3.249 1.00 14.85 530 ILE A C 1
ATOM 2013 O O . ILE A 1 255 ? -7.426 -11.901 -3.643 1.00 17.41 530 ILE A O 1
ATOM 2018 N N . CYS A 1 256 ? -5.396 -12.073 -2.697 1.00 15.61 531 CYS A N 1
ATOM 2019 C CA . CYS A 1 256 ? -5.518 -13.517 -2.528 1.00 16.67 531 CYS A CA 1
ATOM 2020 C C . CYS A 1 256 ? -6.628 -13.887 -1.549 1.00 17.68 531 CYS A C 1
ATOM 2021 O O . CYS A 1 256 ? -7.414 -14.802 -1.807 1.00 15.58 531 CYS A O 1
ATOM 2024 N N . LEU A 1 257 ? -6.703 -13.180 -0.427 1.00 17.05 532 LEU A N 1
ATOM 2025 C CA . LEU A 1 257 ? -7.740 -13.474 0.549 1.00 17.81 532 LEU A CA 1
ATOM 2026 C C . LEU A 1 257 ? -9.129 -13.175 -0.013 1.00 18.97 532 LEU A C 1
ATOM 2027 O O . LEU A 1 257 ? -10.092 -13.877 0.298 1.00 20.18 532 LEU A O 1
ATOM 2032 N N . ALA A 1 258 ? -9.235 -12.147 -0.852 1.00 19.11 533 ALA A N 1
ATOM 2033 C CA . ALA A 1 258 ? -10.521 -11.794 -1.438 1.00 19.01 533 ALA A CA 1
ATOM 2034 C C . ALA A 1 258 ? -11.025 -12.926 -2.323 1.00 19.67 533 ALA A C 1
ATOM 2035 O O . ALA A 1 258 ? -12.206 -13.279 -2.291 1.00 21.37 533 ALA A O 1
ATOM 2037 N N . GLN A 1 259 ? -10.128 -13.501 -3.111 1.00 18.78 534 GLN A N 1
ATOM 2038 C CA . GLN A 1 259 ? -10.513 -14.588 -3.996 1.00 19.50 534 GLN A CA 1
ATOM 2039 C C . GLN A 1 259 ? -10.812 -15.830 -3.174 1.00 21.77 534 GLN A C 1
ATOM 2040 O O . GLN A 1 259 ? -11.735 -16.585 -3.486 1.00 21.84 534 GLN A O 1
ATOM 2046 N N . LEU A 1 260 ? -10.033 -16.035 -2.117 1.00 20.92 535 LEU A N 1
ATOM 2047 C CA . LEU A 1 260 ? -10.218 -17.192 -1.252 1.00 22.88 535 LEU A CA 1
ATOM 2048 C C . LEU A 1 260 ? -11.589 -17.161 -0.585 1.00 24.10 535 LEU A C 1
ATOM 2049 O O . LEU A 1 260 ? -12.237 -18.196 -0.430 1.00 25.86 535 LEU A O 1
ATOM 2054 N N . GLU A 1 261 ? -12.029 -15.972 -0.188 1.00 26.54 536 GLU A N 1
ATOM 2055 C CA . GLU A 1 261 ? -13.328 -15.819 0.458 1.00 27.75 536 GLU A CA 1
ATOM 2056 C C . GLU A 1 261 ? -14.475 -16.050 -0.525 1.00 28.49 536 GLU A C 1
ATOM 2057 O O . GLU A 1 261 ? -15.488 -16.657 -0.177 1.00 29.89 536 GLU A O 1
ATOM 2063 N N . GLU A 1 262 ? -14.307 -15.580 -1.757 1.00 28.94 537 GLU A N 1
ATOM 2064 C CA . GLU A 1 262 ? -15.345 -15.719 -2.773 1.00 29.13 537 GLU A CA 1
ATOM 2065 C C . GLU A 1 262 ? -15.402 -17.059 -3.510 1.00 29.39 537 GLU A C 1
ATOM 2066 O O . GLU A 1 262 ? -16.490 -17.572 -3.771 1.00 30.82 537 GLU A O 1
ATOM 2072 N N . LEU A 1 263 ? -14.251 -17.629 -3.853 1.00 27.55 538 LEU A N 1
ATOM 2073 C CA . LEU A 1 263 ? -14.256 -18.895 -4.580 1.00 26.87 538 LEU A CA 1
ATOM 2074 C C . LEU A 1 263 ? -13.503 -20.030 -3.902 1.00 26.39 538 LEU A C 1
ATOM 2075 O O . LEU A 1 263 ? -13.544 -21.167 -4.374 1.00 27.55 538 LEU A O 1
ATOM 2080 N N . GLY A 1 264 ? -12.816 -19.730 -2.805 1.00 23.99 539 GLY A N 1
ATOM 2081 C CA . GLY A 1 264 ? -12.067 -20.757 -2.104 1.00 24.63 539 GLY A CA 1
ATOM 2082 C C . GLY A 1 264 ? -10.788 -21.135 -2.827 1.00 24.07 539 GLY A C 1
ATOM 2083 O O . GLY A 1 264 ? -10.238 -22.216 -2.611 1.00 23.16 539 GLY A O 1
ATOM 2084 N N . THR A 1 265 ? -10.307 -20.245 -3.689 1.00 22.37 540 THR A N 1
ATOM 2085 C CA . THR A 1 265 ? -9.083 -20.500 -4.439 1.00 21.72 540 THR A CA 1
ATOM 2086 C C . THR A 1 265 ? -8.207 -19.256 -4.505 1.00 21.32 540 THR A C 1
ATOM 2087 O O . THR A 1 265 ? -8.665 -18.148 -4.229 1.00 20.94 540 THR A O 1
ATOM 2091 N N . LEU A 1 266 ? -6.943 -19.454 -4.869 1.00 20.61 541 LEU A N 1
ATOM 2092 C CA . LEU A 1 266 ? -5.997 -18.348 -5.000 1.00 19.79 541 LEU A CA 1
ATOM 2093 C C . LEU A 1 266 ? -4.738 -18.819 -5.717 1.00 21.18 541 LEU A C 1
ATOM 2094 O O . LEU A 1 266 ? -4.518 -20.016 -5.879 1.00 20.64 541 LEU A O 1
ATOM 2099 N N . ASN A 1 267 ? -3.920 -17.870 -6.159 1.00 18.04 542 ASN A N 1
ATOM 2100 C CA . ASN A 1 267 ? -2.672 -18.186 -6.842 1.00 17.79 542 ASN A CA 1
ATOM 2101 C C . ASN A 1 267 ? -1.683 -17.052 -6.577 1.00 16.19 542 ASN A C 1
ATOM 2102 O O . ASN A 1 267 ? -1.756 -16.000 -7.214 1.00 16.21 542 ASN A O 1
ATOM 2107 N N . VAL A 1 268 ? -0.769 -17.275 -5.636 1.00 15.70 543 VAL A N 1
ATOM 2108 C CA . VAL A 1 268 ? 0.227 -16.273 -5.262 1.00 16.99 543 VAL A CA 1
ATOM 2109 C C . VAL A 1 268 ? 1.127 -15.879 -6.432 1.00 17.58 543 VAL A C 1
ATOM 2110 O O . VAL A 1 268 ? 1.347 -14.691 -6.687 1.00 16.86 543 VAL A O 1
ATOM 2114 N N . PHE A 1 269 ? 1.659 -16.872 -7.137 1.00 17.51 544 PHE A N 1
ATOM 2115 C CA . PHE A 1 269 ? 2.523 -16.601 -8.280 1.00 17.58 544 PHE A CA 1
ATOM 2116 C C . PHE A 1 269 ? 1.829 -15.685 -9.287 1.00 16.69 544 PHE A C 1
ATOM 2117 O O . PHE A 1 269 ? 2.426 -14.714 -9.768 1.00 17.27 544 PHE A O 1
ATOM 2125 N N . GLN A 1 270 ? 0.574 -16.001 -9.608 1.00 16.66 545 GLN A N 1
ATOM 2126 C CA . GLN A 1 270 ? -0.213 -15.208 -10.552 1.00 17.63 545 GLN A CA 1
ATOM 2127 C C . GLN A 1 270 ? -0.400 -13.775 -10.067 1.00 16.66 545 GLN A C 1
ATOM 2128 O O . GLN A 1 270 ? -0.181 -12.816 -10.805 1.00 16.98 545 GLN A O 1
ATOM 2134 N N . THR A 1 271 ? -0.852 -13.643 -8.827 1.00 15.43 546 THR A N 1
ATOM 2135 C CA . THR A 1 271 ? -1.110 -12.332 -8.253 1.00 14.65 546 THR A CA 1
ATOM 2136 C C . THR A 1 271 ? 0.113 -11.432 -8.212 1.00 15.25 546 THR A C 1
ATOM 2137 O O . THR A 1 271 ? 0.030 -10.255 -8.565 1.00 14.56 546 THR A O 1
ATOM 2141 N N . VAL A 1 272 ? 1.246 -11.977 -7.788 1.00 14.28 547 VAL A N 1
ATOM 2142 C CA . VAL A 1 272 ? 2.468 -11.193 -7.714 1.00 14.30 547 VAL A CA 1
ATOM 2143 C C . VAL A 1 272 ? 2.997 -10.818 -9.105 1.00 15.31 547 VAL A C 1
ATOM 2144 O O . VAL A 1 272 ? 3.422 -9.685 -9.326 1.00 15.20 547 VAL A O 1
ATOM 2148 N N . SER A 1 273 ? 2.960 -11.758 -10.046 1.00 14.68 548 SER A N 1
ATOM 2149 C CA . SER A 1 273 ? 3.411 -11.496 -11.412 1.00 13.85 548 SER A CA 1
ATOM 2150 C C . SER A 1 273 ? 2.567 -10.379 -12.028 1.00 14.68 548 SER A C 1
ATOM 2151 O O . SER A 1 273 ? 3.091 -9.450 -12.651 1.00 17.23 548 SER A O 1
ATOM 2154 N N . ARG A 1 274 ? 1.256 -10.482 -11.853 1.00 15.18 549 ARG A N 1
ATOM 2155 C CA . ARG A 1 274 ? 0.323 -9.492 -12.369 1.00 15.53 549 ARG A CA 1
ATOM 2156 C C . ARG A 1 274 ? 0.555 -8.129 -11.722 1.00 16.27 549 ARG A C 1
ATOM 2157 O O . ARG A 1 274 ? 0.593 -7.110 -12.404 1.00 17.47 549 ARG A O 1
ATOM 2165 N N . MET A 1 275 ? 0.706 -8.109 -10.402 1.00 14.61 550 MET A N 1
ATOM 2166 C CA . MET A 1 275 ? 0.922 -6.849 -9.700 1.00 15.11 550 MET A CA 1
ATOM 2167 C C . MET A 1 275 ? 2.187 -6.128 -10.156 1.00 15.50 550 MET A C 1
ATOM 2168 O O . MET A 1 275 ? 2.227 -4.891 -10.208 1.00 15.51 550 MET A O 1
ATOM 2173 N N . ARG A 1 276 ? 3.226 -6.894 -10.479 1.00 16.73 551 ARG A N 1
ATOM 2174 C CA . ARG A 1 276 ? 4.488 -6.309 -10.906 1.00 17.48 551 ARG A CA 1
ATOM 2175 C C . ARG A 1 276 ? 4.429 -5.627 -12.271 1.00 17.24 551 ARG A C 1
ATOM 2176 O O . ARG A 1 276 ? 5.394 -4.975 -12.691 1.00 18.71 551 ARG A O 1
ATOM 2184 N N . THR A 1 277 ? 3.299 -5.772 -12.959 1.00 17.09 552 THR A N 1
ATOM 2185 C CA . THR A 1 277 ? 3.121 -5.137 -14.264 1.00 17.24 552 THR A CA 1
ATOM 2186 C C . THR A 1 277 ? 2.441 -3.788 -14.054 1.00 17.10 552 THR A C 1
ATOM 2187 O O . THR A 1 277 ? 2.270 -3.018 -15.002 1.00 18.59 552 THR A O 1
ATOM 2191 N N . GLN A 1 278 ? 2.046 -3.514 -12.811 1.00 17.37 553 GLN A N 1
ATOM 2192 C CA . GLN A 1 278 ? 1.390 -2.250 -12.480 1.00 16.85 553 GLN A CA 1
ATOM 2193 C C . GLN A 1 278 ? 2.268 -1.449 -11.516 1.00 17.46 553 GLN A C 1
ATOM 2194 O O . GLN A 1 278 ? 2.505 -0.257 -11.730 1.00 18.50 553 GLN A O 1
ATOM 2200 N N . ARG A 1 279 ? 2.738 -2.091 -10.453 1.00 16.41 554 ARG A N 1
ATOM 2201 C CA . ARG A 1 279 ? 3.660 -1.438 -9.525 1.00 16.05 554 ARG A CA 1
ATOM 2202 C C . ARG A 1 279 ? 4.934 -2.262 -9.681 1.00 15.73 554 ARG A C 1
ATOM 2203 O O . ARG A 1 279 ? 5.124 -3.287 -9.020 1.00 14.91 554 ARG A O 1
ATOM 2211 N N . ALA A 1 280 ? 5.794 -1.831 -10.595 1.00 15.31 555 ALA A N 1
ATOM 2212 C CA . ALA A 1 280 ? 7.034 -2.539 -10.861 1.00 15.81 555 ALA A CA 1
ATOM 2213 C C . ALA A 1 280 ? 7.817 -2.831 -9.593 1.00 17.01 555 ALA A C 1
ATOM 2214 O O . ALA A 1 280 ? 7.844 -2.019 -8.669 1.00 15.82 555 ALA A O 1
ATOM 2216 N N . PHE A 1 281 ? 8.435 -4.010 -9.576 1.00 15.84 556 PHE A N 1
ATOM 2217 C CA . PHE A 1 281 ? 9.267 -4.479 -8.475 1.00 16.31 556 PHE A CA 1
ATOM 2218 C C . PHE A 1 281 ? 8.527 -4.885 -7.198 1.00 15.23 556 PHE A C 1
ATOM 2219 O O . PHE A 1 281 ? 9.164 -5.145 -6.182 1.00 14.99 556 PHE A O 1
ATOM 2227 N N . SER A 1 282 ? 7.196 -4.960 -7.247 1.00 14.85 557 SER A N 1
ATOM 2228 C CA . SER A 1 282 ? 6.410 -5.358 -6.072 1.00 15.96 557 SER A CA 1
ATOM 2229 C C . SER A 1 282 ? 6.906 -6.682 -5.484 1.00 15.65 557 SER A C 1
ATOM 2230 O O . SER A 1 282 ? 7.108 -7.656 -6.214 1.00 17.28 557 SER A O 1
ATOM 2233 N N . ILE A 1 283 ? 7.046 -6.707 -4.158 1.00 15.36 558 ILE A N 1
ATOM 2234 C CA . ILE A 1 283 ? 7.569 -7.849 -3.391 1.00 16.07 558 ILE A CA 1
ATOM 2235 C C . ILE A 1 283 ? 9.073 -7.761 -3.643 1.00 16.54 558 ILE A C 1
ATOM 2236 O O . ILE A 1 283 ? 9.559 -8.133 -4.708 1.00 18.08 558 ILE A O 1
ATOM 2241 N N . GLN A 1 284 ? 9.797 -7.253 -2.649 1.00 17.83 559 GLN A N 1
ATOM 2242 C CA . GLN A 1 284 ? 11.234 -7.029 -2.761 1.00 20.20 559 GLN A CA 1
ATOM 2243 C C . GLN A 1 284 ? 12.230 -8.087 -2.330 1.00 21.44 559 GLN A C 1
ATOM 2244 O O . GLN A 1 284 ? 13.399 -8.027 -2.723 1.00 23.26 559 GLN A O 1
ATOM 2250 N N . THR A 1 285 ? 11.796 -9.040 -1.518 1.00 19.39 560 THR A N 1
ATOM 2251 C CA . THR A 1 285 ? 12.705 -10.076 -1.058 1.00 20.52 560 THR A CA 1
ATOM 2252 C C . THR A 1 285 ? 12.035 -11.431 -1.131 1.00 20.82 560 THR A C 1
ATOM 2253 O O . THR A 1 285 ? 10.810 -11.522 -1.171 1.00 20.74 560 THR A O 1
ATOM 2257 N N . PRO A 1 286 ? 12.834 -12.507 -1.171 1.00 20.24 561 PRO A N 1
ATOM 2258 C CA . PRO A 1 286 ? 12.258 -13.853 -1.230 1.00 19.43 561 PRO A CA 1
ATOM 2259 C C . PRO A 1 286 ? 11.505 -14.139 0.070 1.00 19.90 561 PRO A C 1
ATOM 2260 O O . PRO A 1 286 ? 10.533 -14.895 0.086 1.00 19.49 561 PRO A O 1
ATOM 2264 N N . GLU A 1 287 ? 11.953 -13.510 1.155 1.00 19.00 562 GLU A N 1
ATOM 2265 C CA . GLU A 1 287 ? 11.317 -13.674 2.456 1.00 20.34 562 GLU A CA 1
ATOM 2266 C C . GLU A 1 287 ? 9.891 -13.141 2.402 1.00 18.46 562 GLU A C 1
ATOM 2267 O O . GLU A 1 287 ? 8.970 -13.760 2.936 1.00 19.32 562 GLU A O 1
ATOM 2273 N N . GLN A 1 288 ? 9.705 -11.990 1.760 1.00 16.44 563 GLN A N 1
ATOM 2274 C CA . GLN A 1 288 ? 8.369 -11.419 1.655 1.00 15.98 563 GLN A CA 1
ATOM 2275 C C . GLN A 1 288 ? 7.508 -12.317 0.777 1.00 14.08 563 GLN A C 1
ATOM 2276 O O . GLN A 1 288 ? 6.328 -12.523 1.056 1.00 14.97 563 GLN A O 1
ATOM 2282 N N . TYR A 1 289 ? 8.104 -12.862 -0.279 1.00 14.69 564 TYR A N 1
ATOM 2283 C CA . TYR A 1 289 ? 7.375 -13.737 -1.183 1.00 15.69 564 TYR A CA 1
ATOM 2284 C C . TYR A 1 289 ? 6.923 -14.978 -0.420 1.00 17.05 564 TYR A C 1
ATOM 2285 O O . TYR A 1 289 ? 5.759 -15.369 -0.483 1.00 17.06 564 TYR A O 1
ATOM 2294 N N . TYR A 1 290 ? 7.849 -15.590 0.309 1.00 16.03 565 TYR A N 1
ATOM 2295 C CA . TYR A 1 290 ? 7.528 -16.775 1.097 1.00 15.88 565 TYR A CA 1
ATOM 2296 C C . TYR A 1 290 ? 6.455 -16.435 2.133 1.00 16.55 565 TYR A C 1
ATOM 2297 O O . TYR A 1 290 ? 5.556 -17.238 2.395 1.00 16.94 565 TYR A O 1
ATOM 2306 N N . PHE A 1 291 ? 6.549 -15.241 2.713 1.00 16.04 566 PHE A N 1
ATOM 2307 C CA . PHE A 1 291 ? 5.584 -14.794 3.709 1.00 14.67 566 PHE A CA 1
ATOM 2308 C C . PHE A 1 291 ? 4.168 -14.777 3.135 1.00 16.58 566 PHE A C 1
ATOM 2309 O O . PHE A 1 291 ? 3.213 -15.076 3.842 1.00 15.20 566 PHE A O 1
ATOM 2317 N N . CYS A 1 292 ? 4.021 -14.415 1.863 1.00 16.48 567 CYS A N 1
ATOM 2318 C CA . CYS A 1 292 ? 2.690 -14.390 1.266 1.00 17.04 567 CYS A CA 1
ATOM 2319 C C . CYS A 1 292 ? 2.068 -15.786 1.332 1.00 17.06 567 CYS A C 1
ATOM 2320 O O . CYS A 1 292 ? 0.901 -15.938 1.699 1.00 18.77 567 CYS A O 1
ATOM 2323 N N . TYR A 1 293 ? 2.853 -16.798 0.976 1.00 16.62 568 TYR A N 1
ATOM 2324 C CA . TYR A 1 293 ? 2.396 -18.185 1.016 1.00 16.40 568 TYR A CA 1
ATOM 2325 C C . TYR A 1 293 ? 2.105 -18.623 2.450 1.00 17.11 568 TYR A C 1
ATOM 2326 O O . TYR A 1 293 ? 1.053 -19.197 2.741 1.00 18.16 568 TYR A O 1
ATOM 2335 N N . LYS A 1 294 ? 3.047 -18.359 3.345 1.00 16.15 569 LYS A N 1
ATOM 2336 C CA . LYS A 1 294 ? 2.890 -18.755 4.738 1.00 17.12 569 LYS A CA 1
ATOM 2337 C C . LYS A 1 294 ? 1.720 -18.062 5.422 1.00 17.17 569 LYS A C 1
ATOM 2338 O O . LYS A 1 294 ? 1.024 -18.666 6.230 1.00 19.00 569 LYS A O 1
ATOM 2344 N N . ALA A 1 295 ? 1.495 -16.796 5.095 1.00 16.83 570 ALA A N 1
ATOM 2345 C CA . ALA A 1 295 ? 0.395 -16.063 5.706 1.00 14.62 570 ALA A CA 1
ATOM 2346 C C . ALA A 1 295 ? -0.948 -16.662 5.311 1.00 16.48 570 ALA A C 1
ATOM 2347 O O . ALA A 1 295 ? -1.857 -16.759 6.135 1.00 15.22 570 ALA A O 1
ATOM 2349 N N . ILE A 1 296 ? -1.070 -17.057 4.049 1.00 16.18 571 ILE A N 1
ATOM 2350 C CA . ILE A 1 296 ? -2.308 -17.649 3.575 1.00 16.43 571 ILE A CA 1
ATOM 2351 C C . ILE A 1 296 ? -2.535 -18.989 4.267 1.00 16.71 571 ILE A C 1
ATOM 2352 O O . ILE A 1 296 ? -3.643 -19.288 4.701 1.00 17.59 571 ILE A O 1
ATOM 2357 N N . LEU A 1 297 ? -1.475 -19.779 4.399 1.00 17.41 572 LEU A N 1
ATOM 2358 C CA . LEU A 1 297 ? -1.603 -21.074 5.052 1.00 17.42 572 LEU A CA 1
ATOM 2359 C C . LEU A 1 297 ? -1.924 -20.913 6.532 1.00 17.69 572 LEU A C 1
ATOM 2360 O O . LEU A 1 297 ? -2.672 -21.713 7.099 1.00 16.40 572 LEU A O 1
ATOM 2365 N N . GLU A 1 298 ? -1.376 -19.868 7.151 1.00 15.20 573 GLU A N 1
ATOM 2366 C CA . GLU A 1 298 ? -1.635 -19.599 8.562 1.00 16.05 573 GLU A CA 1
ATOM 2367 C C . GLU A 1 298 ? -3.097 -19.175 8.699 1.00 16.57 573 GLU A C 1
ATOM 2368 O O . GLU A 1 298 ? -3.779 -19.560 9.654 1.00 16.37 573 GLU A O 1
ATOM 2374 N N . PHE A 1 299 ? -3.568 -18.372 7.747 1.00 17.04 574 PHE A N 1
ATOM 2375 C CA . PHE A 1 299 ? -4.958 -17.926 7.748 1.00 16.54 574 PHE A CA 1
ATOM 2376 C C . PHE A 1 299 ? -5.873 -19.146 7.633 1.00 16.69 574 PHE A C 1
ATOM 2377 O O . PHE A 1 299 ? -6.851 -19.265 8.367 1.00 16.49 574 PHE A O 1
ATOM 2385 N N . ALA A 1 300 ? -5.550 -20.052 6.714 1.00 15.42 575 ALA A N 1
ATOM 2386 C CA . ALA A 1 300 ? -6.347 -21.263 6.517 1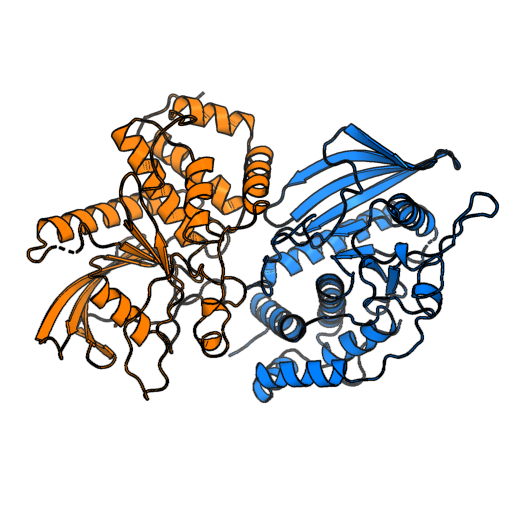.00 16.48 575 ALA A CA 1
ATOM 2387 C C . ALA A 1 300 ? -6.459 -22.076 7.803 1.00 16.78 575 ALA A C 1
ATOM 2388 O O . ALA A 1 300 ? -7.539 -22.572 8.137 1.00 16.54 575 ALA A O 1
ATOM 2390 N N . GLU A 1 301 ? -5.347 -22.224 8.519 1.00 15.65 576 GLU A N 1
ATOM 2391 C CA . GLU A 1 301 ? -5.343 -22.967 9.778 1.00 16.16 576 GLU A CA 1
ATOM 2392 C C . GLU A 1 301 ? -6.239 -22.273 10.801 1.00 17.38 576 GLU A C 1
ATOM 2393 O O . GLU A 1 301 ? -7.041 -22.917 11.477 1.00 18.14 576 GLU A O 1
ATOM 2399 N N . LYS A 1 302 ? -6.102 -20.956 10.918 1.00 18.79 577 LYS A N 1
ATOM 2400 C CA . LYS A 1 302 ? -6.917 -20.197 11.858 1.00 19.09 577 LYS A CA 1
ATOM 2401 C C . LYS A 1 302 ? -8.407 -20.334 11.548 1.00 19.64 577 LYS A C 1
ATOM 2402 O O . LYS A 1 302 ? -9.237 -20.319 12.457 1.00 19.36 577 LYS A O 1
ATOM 2408 N N . GLU A 1 303 ? -8.735 -20.471 10.267 1.00 19.18 578 GLU A N 1
ATOM 2409 C CA . GLU A 1 303 ? -10.124 -20.608 9.832 1.00 20.18 578 GLU A CA 1
ATOM 2410 C C . GLU A 1 303 ? -10.607 -22.057 9.896 1.00 20.37 578 GLU A C 1
ATOM 2411 O O . GLU A 1 303 ? -11.725 -22.364 9.471 1.00 20.29 578 GLU A O 1
ATOM 2417 N N . GLY A 1 304 ? -9.760 -22.939 10.419 1.00 18.13 579 GLY A N 1
ATOM 2418 C CA . GLY A 1 304 ? -10.109 -24.348 10.542 1.00 19.22 579 GLY A CA 1
ATOM 2419 C C . GLY A 1 304 ? -10.249 -25.080 9.219 1.00 20.51 579 GLY A C 1
ATOM 2420 O O . GLY A 1 304 ? -11.064 -25.997 9.096 1.00 22.39 579 GLY A O 1
ATOM 2421 N N . MET A 1 305 ? -9.442 -24.700 8.235 1.00 19.38 580 MET A N 1
ATOM 2422 C CA . MET A 1 305 ? -9.497 -25.311 6.910 1.00 21.60 580 MET A CA 1
ATOM 2423 C C . MET A 1 305 ? -8.372 -26.310 6.656 1.00 21.01 580 MET A C 1
ATOM 2424 O O . MET A 1 305 ? -8.284 -26.870 5.564 1.00 23.14 580 MET A O 1
ATOM 2429 N N . VAL A 1 306 ? -7.521 -26.544 7.649 1.00 20.57 581 VAL A N 1
ATOM 2430 C CA . VAL A 1 306 ? -6.400 -27.458 7.448 1.00 21.18 581 VAL A CA 1
ATOM 2431 C C . VAL A 1 306 ? -6.369 -28.710 8.324 1.00 21.23 581 VAL A C 1
ATOM 2432 O O . VAL A 1 306 ? -6.504 -28.635 9.545 1.00 21.87 581 VAL A O 1
ATOM 2436 N N . SER A 1 307 ? -6.199 -29.860 7.673 1.00 23.73 582 SER A N 1
ATOM 2437 C CA . SER A 1 307 ? -6.085 -31.144 8.358 1.00 25.13 582 SER A CA 1
ATOM 2438 C C . SER A 1 307 ? -4.623 -31.553 8.189 1.00 26.98 582 SER A C 1
ATOM 2439 O O . SER A 1 307 ? -4.094 -31.507 7.078 1.00 29.15 582 SER A O 1
ATOM 2442 N N . ALA A 1 308 ? -3.967 -31.935 9.280 1.00 27.34 583 ALA A N 1
ATOM 2443 C CA . ALA A 1 308 ? -2.565 -32.336 9.210 1.00 29.68 583 ALA A CA 1
ATOM 2444 C C . ALA A 1 308 ? -2.432 -33.843 9.041 1.00 30.60 583 ALA A C 1
ATOM 2445 O O . ALA A 1 308 ? -3.470 -34.534 9.094 1.00 31.68 583 ALA A O 1
ATOM 2447 N N . SER B 1 2 ? 25.504 -3.147 36.910 1.00 22.11 277 SER B N 1
ATOM 2448 C CA . SER B 1 2 ? 24.245 -3.463 36.178 1.00 21.80 277 SER B CA 1
ATOM 2449 C C . SER B 1 2 ? 23.642 -2.194 35.594 1.00 22.64 277 SER B C 1
ATOM 2450 O O . SER B 1 2 ? 23.809 -1.106 36.149 1.00 23.57 277 SER B O 1
ATOM 2453 N N . VAL B 1 3 ? 22.950 -2.327 34.467 1.00 21.56 278 VAL B N 1
ATOM 2454 C CA . VAL B 1 3 ? 22.310 -1.170 33.853 1.00 21.03 278 VAL B CA 1
ATOM 2455 C C . VAL B 1 3 ? 21.036 -0.861 34.632 1.00 20.13 278 VAL B C 1
ATOM 2456 O O . VAL B 1 3 ? 20.459 0.214 34.500 1.00 20.71 278 VAL B O 1
ATOM 2460 N N . HIS B 1 4 ? 20.597 -1.812 35.449 1.00 18.80 279 HIS B N 1
ATOM 2461 C CA . HIS B 1 4 ? 19.391 -1.607 36.234 1.00 18.74 279 HIS B CA 1
ATOM 2462 C C . HIS B 1 4 ? 19.712 -1.106 37.630 1.00 20.39 279 HIS B C 1
ATOM 2463 O O . HIS B 1 4 ? 19.892 -1.882 38.568 1.00 20.24 279 HIS B O 1
ATOM 2470 N N . VAL B 1 5 ? 19.811 0.212 37.736 1.00 22.04 280 VAL B N 1
ATOM 2471 C CA . VAL B 1 5 ? 20.086 0.879 38.998 1.00 23.95 280 VAL B CA 1
ATOM 2472 C C . VAL B 1 5 ? 18.966 1.895 39.180 1.00 23.58 280 VAL B C 1
ATOM 2473 O O . VAL B 1 5 ? 18.371 2.351 38.209 1.00 23.93 280 VAL B O 1
ATOM 2477 N N . PRO B 1 6 ? 18.656 2.256 40.430 1.00 24.25 281 PRO B N 1
ATOM 2478 C CA . PRO B 1 6 ? 17.590 3.222 40.711 1.00 26.43 281 PRO B CA 1
ATOM 2479 C C . PRO B 1 6 ? 17.880 4.693 40.413 1.00 28.48 281 PRO B C 1
ATOM 2480 O O . PRO B 1 6 ? 19.029 5.097 40.232 1.00 29.56 281 PRO B O 1
ATOM 2484 N N . GLY B 1 7 ? 16.799 5.469 40.375 1.00 30.68 282 GLY B N 1
ATOM 2485 C CA . GLY B 1 7 ? 16.841 6.907 40.150 1.00 32.44 282 GLY B CA 1
ATOM 2486 C C . GLY B 1 7 ? 17.763 7.515 39.108 1.00 33.69 282 GLY B C 1
ATOM 2487 O O . GLY B 1 7 ? 18.782 6.930 38.742 1.00 36.08 282 GLY B O 1
ATOM 2488 N N . PRO B 1 8 ? 17.415 8.713 38.607 1.00 33.18 283 PRO B N 1
ATOM 2489 C CA . PRO B 1 8 ? 16.203 9.436 39.018 1.00 32.92 283 PRO B CA 1
ATOM 2490 C C . PRO B 1 8 ? 14.984 8.931 38.245 1.00 32.05 283 PRO B C 1
ATOM 2491 O O . PRO B 1 8 ? 15.078 7.964 37.488 1.00 35.27 283 PRO B O 1
ATOM 2495 N N . HIS B 1 9 ? 13.848 9.595 38.443 1.00 30.95 284 HIS B N 1
ATOM 2496 C CA . HIS B 1 9 ? 12.600 9.250 37.763 1.00 27.98 284 HIS B CA 1
ATOM 2497 C C . HIS B 1 9 ? 11.827 8.095 38.395 1.00 26.21 284 HIS B C 1
ATOM 2498 O O . HIS B 1 9 ? 10.695 7.821 38.000 1.00 25.72 284 HIS B O 1
ATOM 2505 N N . ALA B 1 10 ? 12.427 7.417 39.369 1.00 24.63 285 ALA B N 1
ATOM 2506 C CA . ALA B 1 10 ? 11.746 6.301 40.029 1.00 23.09 285 ALA B CA 1
ATOM 2507 C C . ALA B 1 10 ? 10.449 6.790 40.678 1.00 22.86 285 ALA B C 1
ATOM 2508 O O . ALA B 1 10 ? 10.400 7.893 41.228 1.00 24.33 285 ALA B O 1
ATOM 2510 N N . MET B 1 11 ? 9.402 5.971 40.618 1.00 22.13 286 MET B N 1
ATOM 2511 C CA . MET B 1 11 ? 8.110 6.340 41.190 1.00 22.11 286 MET B CA 1
ATOM 2512 C C . MET B 1 11 ? 7.651 5.396 42.293 1.00 20.09 286 MET B C 1
ATOM 2513 O O . MET B 1 11 ? 7.897 4.195 42.236 1.00 19.02 286 MET B O 1
ATOM 2518 N N . THR B 1 12 ? 6.975 5.946 43.297 1.00 18.57 287 THR B N 1
ATOM 2519 C CA . THR B 1 12 ? 6.442 5.140 44.385 1.00 16.82 287 THR B CA 1
ATOM 2520 C C . THR B 1 12 ? 5.127 4.557 43.853 1.00 17.18 287 THR B C 1
ATOM 2521 O O . THR B 1 12 ? 4.689 4.921 42.757 1.00 17.87 287 THR B O 1
ATOM 2525 N N . ILE B 1 13 ? 4.499 3.664 44.613 1.00 17.28 288 ILE B N 1
ATOM 2526 C CA . ILE B 1 13 ? 3.236 3.075 44.180 1.00 18.66 288 ILE B CA 1
ATOM 2527 C C . ILE B 1 13 ? 2.197 4.175 43.988 1.00 18.70 288 ILE B C 1
ATOM 2528 O O . ILE B 1 13 ? 1.495 4.211 42.976 1.00 20.06 288 ILE B O 1
ATOM 2533 N N . GLN B 1 14 ? 2.114 5.083 44.955 1.00 19.53 289 GLN B N 1
ATOM 2534 C CA . GLN B 1 14 ? 1.165 6.192 44.886 1.00 21.24 289 GLN B CA 1
ATOM 2535 C C . GLN B 1 14 ? 1.362 7.019 43.615 1.00 19.93 289 GLN B C 1
ATOM 2536 O O . GLN B 1 14 ? 0.397 7.352 42.922 1.00 20.57 289 GLN B O 1
ATOM 2542 N N . GLU B 1 15 ? 2.612 7.348 43.307 1.00 19.44 290 GLU B N 1
ATOM 2543 C CA . GLU B 1 15 ? 2.901 8.133 42.119 1.00 18.51 290 GLU B CA 1
ATOM 2544 C C . GLU B 1 15 ? 2.627 7.335 40.855 1.00 18.10 290 GLU B C 1
ATOM 2545 O O . GLU B 1 15 ? 2.282 7.904 39.823 1.00 18.81 290 GLU B O 1
ATOM 2551 N N . LEU B 1 16 ? 2.772 6.017 40.937 1.00 17.67 291 LEU B N 1
ATOM 2552 C CA . LEU B 1 16 ? 2.528 5.170 39.777 1.00 17.52 291 LEU B CA 1
ATOM 2553 C C . LEU B 1 16 ? 1.033 5.142 39.458 1.00 16.92 291 LEU B C 1
ATOM 2554 O O . LEU B 1 16 ? 0.634 5.150 38.289 1.00 18.96 291 LEU B O 1
ATOM 2559 N N . VAL B 1 17 ? 0.215 5.128 40.504 1.00 18.71 292 VAL B N 1
ATOM 2560 C CA . VAL B 1 17 ? -1.237 5.119 40.352 1.00 19.77 292 VAL B CA 1
ATOM 2561 C C . VAL B 1 17 ? -1.696 6.366 39.603 1.00 21.02 292 VAL B C 1
ATOM 2562 O O . VAL B 1 17 ? -2.512 6.289 38.679 1.00 21.56 292 VAL B O 1
ATOM 2566 N N . ASP B 1 18 ? -1.172 7.519 40.007 1.00 21.83 293 ASP B N 1
ATOM 2567 C CA . ASP B 1 18 ? -1.540 8.779 39.367 1.00 23.38 293 ASP B CA 1
ATOM 2568 C C . ASP B 1 18 ? -0.952 8.902 37.965 1.00 22.21 293 ASP B C 1
ATOM 2569 O O . ASP B 1 18 ? -1.572 9.474 37.071 1.00 22.48 293 ASP B O 1
ATOM 2574 N N . TYR B 1 19 ? 0.245 8.357 37.778 1.00 20.29 294 TYR B N 1
ATOM 2575 C CA . TYR B 1 19 ? 0.923 8.394 36.486 1.00 20.64 294 TYR B CA 1
ATOM 2576 C C . TYR B 1 19 ? 0.097 7.659 35.430 1.00 20.48 294 TYR B C 1
ATOM 2577 O O . TYR B 1 19 ? -0.108 8.160 34.323 1.00 21.23 294 TYR B O 1
ATOM 2586 N N . VAL B 1 20 ? -0.368 6.465 35.781 1.00 21.13 295 VAL B N 1
ATOM 2587 C CA . VAL B 1 20 ? -1.167 5.659 34.872 1.00 20.88 295 VAL B CA 1
ATOM 2588 C C . VAL B 1 20 ? -2.557 6.255 34.666 1.00 21.61 295 VAL B C 1
ATOM 2589 O O . VAL B 1 20 ? -3.067 6.276 33.550 1.00 20.85 295 VAL B O 1
ATOM 2593 N N . ASN B 1 21 ? -3.171 6.747 35.736 1.00 22.41 296 ASN B N 1
ATOM 2594 C CA . ASN B 1 21 ? -4.497 7.341 35.609 1.00 24.78 296 ASN B CA 1
ATOM 2595 C C . ASN B 1 21 ? -4.472 8.557 34.687 1.00 24.36 296 ASN B C 1
ATOM 2596 O O . ASN B 1 21 ? -5.458 8.853 34.013 1.00 25.71 296 ASN B O 1
ATOM 2601 N N . ALA B 1 22 ? -3.337 9.247 34.652 1.00 24.24 297 ALA B N 1
ATOM 2602 C CA . ALA B 1 22 ? -3.177 10.441 33.825 1.00 24.17 297 ALA B CA 1
ATOM 2603 C C . ALA B 1 22 ? -2.937 10.123 32.348 1.00 24.83 297 ALA B C 1
ATOM 2604 O O . ALA B 1 22 ? -3.048 11.002 31.488 1.00 26.23 297 ALA B O 1
ATOM 2606 N N . ARG B 1 23 ? -2.612 8.867 32.056 1.00 23.43 298 ARG B N 1
ATOM 2607 C CA . ARG B 1 23 ? -2.336 8.458 30.685 1.00 23.05 298 ARG B CA 1
ATOM 2608 C C . ARG B 1 23 ? -3.331 7.462 30.105 1.00 22.39 298 ARG B C 1
ATOM 2609 O O . ARG B 1 23 ? -3.751 7.599 28.953 1.00 21.96 298 ARG B O 1
ATOM 2617 N N . GLN B 1 24 ? -3.702 6.461 30.895 1.00 22.85 299 GLN B N 1
ATOM 2618 C CA . GLN B 1 24 ? -4.646 5.444 30.445 1.00 23.59 299 GLN B CA 1
ATOM 2619 C C . GLN B 1 24 ? -4.053 4.697 29.249 1.00 21.58 299 GLN B C 1
ATOM 2620 O O . GLN B 1 24 ? -2.891 4.899 28.898 1.00 21.24 299 GLN B O 1
ATOM 2626 N N . LYS B 1 25 ? -4.849 3.840 28.623 1.00 20.85 300 LYS B N 1
ATOM 2627 C CA . LYS B 1 25 ? -4.374 3.067 27.483 1.00 21.93 300 LYS B CA 1
ATOM 2628 C C . LYS B 1 25 ? -3.700 3.914 26.404 1.00 20.25 300 LYS B C 1
ATOM 2629 O O . LYS B 1 25 ? -2.584 3.621 25.985 1.00 21.85 300 LYS B O 1
ATOM 2635 N N . GLN B 1 26 ? -4.382 4.960 25.953 1.00 19.70 301 GLN B N 1
ATOM 2636 C CA . GLN B 1 26 ? -3.835 5.823 24.906 1.00 17.71 301 GLN B CA 1
ATOM 2637 C C . GLN B 1 26 ? -2.463 6.391 25.262 1.00 17.50 301 GLN B C 1
ATOM 2638 O O . GLN B 1 26 ? -1.538 6.348 24.446 1.00 17.12 301 GLN B O 1
ATOM 2644 N N . GLY B 1 27 ? -2.329 6.915 26.479 1.00 16.19 302 GLY B N 1
ATOM 2645 C CA . GLY B 1 27 ? -1.060 7.484 26.892 1.00 16.49 302 GLY B CA 1
ATOM 2646 C C . GLY B 1 27 ? 0.039 6.452 27.060 1.00 16.36 302 GLY B C 1
ATOM 2647 O O . GLY B 1 27 ? 1.191 6.695 26.698 1.00 17.37 302 GLY B O 1
ATOM 2648 N N . ILE B 1 28 ? -0.308 5.299 27.621 1.00 16.11 303 ILE B N 1
ATOM 2649 C CA . ILE B 1 28 ? 0.691 4.255 27.818 1.00 16.04 303 ILE B CA 1
ATOM 2650 C C . ILE B 1 28 ? 1.103 3.637 26.484 1.00 14.02 303 ILE B C 1
ATOM 2651 O O . ILE B 1 28 ? 2.262 3.283 26.297 1.00 16.28 303 ILE B O 1
ATOM 2656 N N . TYR B 1 29 ? 0.153 3.507 25.559 1.00 15.07 304 TYR B N 1
ATOM 2657 C CA . TYR B 1 29 ? 0.463 2.961 24.235 1.00 16.35 304 TYR B CA 1
ATOM 2658 C C . TYR B 1 29 ? 1.400 3.916 23.489 1.00 16.39 304 TYR B C 1
ATOM 2659 O O . TYR B 1 29 ? 2.333 3.486 22.808 1.00 18.04 304 TYR B O 1
ATOM 2668 N N . GLU B 1 30 ? 1.155 5.217 23.627 1.00 17.20 305 GLU B N 1
ATOM 2669 C CA . GLU B 1 30 ? 1.998 6.220 22.985 1.00 18.21 305 GLU B CA 1
ATOM 2670 C C . GLU B 1 30 ? 3.414 6.125 23.537 1.00 16.35 305 GLU B C 1
ATOM 2671 O O . GLU B 1 30 ? 4.397 6.275 22.803 1.00 17.43 305 GLU B O 1
ATOM 2677 N N . GLU B 1 31 ? 3.502 5.877 24.840 1.00 15.62 306 GLU B N 1
ATOM 2678 C CA . GLU B 1 31 ? 4.781 5.748 25.518 1.00 16.43 306 GLU B CA 1
ATOM 2679 C C . GLU B 1 31 ? 5.541 4.545 24.977 1.00 15.97 306 GLU B C 1
ATOM 2680 O O . GLU B 1 31 ? 6.757 4.606 24.805 1.00 17.54 306 GLU B O 1
ATOM 2686 N N . TYR B 1 32 ? 4.840 3.448 24.707 1.00 16.58 307 TYR B N 1
ATOM 2687 C CA . TYR B 1 32 ? 5.527 2.286 24.159 1.00 17.89 307 TYR B CA 1
ATOM 2688 C C . TYR B 1 32 ? 6.076 2.618 22.770 1.00 17.03 307 TYR B C 1
ATOM 2689 O O . TYR B 1 32 ? 7.167 2.179 22.401 1.00 18.53 307 TYR B O 1
ATOM 2698 N N . GLU B 1 33 ? 5.320 3.387 21.995 1.00 17.88 308 GLU B N 1
ATOM 2699 C CA . GLU B 1 33 ? 5.772 3.753 20.659 1.00 19.16 308 GLU B CA 1
ATOM 2700 C C . GLU B 1 33 ? 7.047 4.578 20.724 1.00 18.79 308 GLU B C 1
ATOM 2701 O O . GLU B 1 33 ? 7.866 4.526 19.808 1.00 18.96 308 GLU B O 1
ATOM 2707 N N . ASP B 1 34 ? 7.209 5.349 21.797 1.00 20.88 309 ASP B N 1
ATOM 2708 C CA . ASP B 1 34 ? 8.413 6.161 21.953 1.00 20.18 309 ASP B CA 1
ATOM 2709 C C . ASP B 1 34 ? 9.593 5.212 22.133 1.00 20.13 309 ASP B C 1
ATOM 2710 O O . ASP B 1 34 ? 10.707 5.487 21.684 1.00 21.26 309 ASP B O 1
ATOM 2715 N N . ILE B 1 35 ? 9.335 4.091 22.797 1.00 19.20 310 ILE B N 1
ATOM 2716 C CA . ILE B 1 35 ? 10.359 3.080 23.032 1.00 20.23 310 ILE B CA 1
ATOM 2717 C C . ILE B 1 35 ? 10.677 2.317 21.746 1.00 20.21 310 ILE B C 1
ATOM 2718 O O . ILE B 1 35 ? 11.843 2.165 21.381 1.00 21.48 310 ILE B O 1
ATOM 2723 N N . ARG B 1 36 ? 9.639 1.839 21.063 1.00 20.82 311 ARG B N 1
ATOM 2724 C CA . ARG B 1 36 ? 9.815 1.087 19.825 1.00 22.54 311 ARG B CA 1
ATOM 2725 C C . ARG B 1 36 ? 10.464 1.916 18.723 1.00 22.60 311 ARG B C 1
ATOM 2726 O O . ARG B 1 36 ? 11.066 1.374 17.795 1.00 23.58 311 ARG B O 1
ATOM 2734 N N . ARG B 1 37 ? 10.352 3.231 18.851 1.00 23.55 312 ARG B N 1
ATOM 2735 C CA . ARG B 1 37 ? 10.891 4.170 17.878 1.00 25.02 312 ARG B CA 1
ATOM 2736 C C . ARG B 1 37 ? 12.416 4.243 17.907 1.00 25.54 312 ARG B C 1
ATOM 2737 O O . ARG B 1 37 ? 13.048 4.591 16.908 1.00 27.24 312 ARG B O 1
ATOM 2745 N N . GLU B 1 38 ? 13.005 3.906 19.048 1.00 24.83 313 GLU B N 1
ATOM 2746 C CA . GLU B 1 38 ? 14.455 3.944 19.198 1.00 26.57 313 GLU B CA 1
ATOM 2747 C C . GLU B 1 38 ? 15.130 2.739 18.556 1.00 27.12 313 GLU B C 1
ATOM 2748 O O . GLU B 1 38 ? 14.667 1.605 18.691 1.00 28.43 313 GLU B O 1
ATOM 2754 N N . ASN B 1 39 ? 16.231 2.995 17.858 1.00 27.07 314 ASN B N 1
ATOM 2755 C CA . ASN B 1 39 ? 16.980 1.939 17.191 1.00 28.54 314 ASN B CA 1
ATOM 2756 C C . ASN B 1 39 ? 18.067 1.419 18.121 1.00 28.24 314 ASN B C 1
ATOM 2757 O O . ASN B 1 39 ? 18.797 2.197 18.736 1.00 28.31 314 ASN B O 1
ATOM 2762 N N . PRO B 1 40 ? 18.190 0.089 18.235 1.00 27.93 315 PRO B N 1
ATOM 2763 C CA . PRO B 1 40 ? 19.200 -0.514 19.107 1.00 27.90 315 PRO B CA 1
ATOM 2764 C C . PRO B 1 40 ? 20.639 -0.215 18.701 1.00 27.93 315 PRO B C 1
ATOM 2765 O O . PRO B 1 40 ? 20.960 -0.125 17.513 1.00 28.56 315 PRO B O 1
ATOM 2769 N N . VAL B 1 41 ? 21.498 -0.047 19.702 1.00 26.54 316 VAL B N 1
ATOM 2770 C CA . VAL B 1 41 ? 22.907 0.220 19.461 1.00 25.46 316 VAL B CA 1
ATOM 2771 C C . VAL B 1 41 ? 23.654 -1.105 19.530 1.00 24.11 316 VAL B C 1
ATOM 2772 O O . VAL B 1 41 ? 23.613 -1.813 20.540 1.00 24.41 316 VAL B O 1
ATOM 2776 N N . GLY B 1 42 ? 24.329 -1.438 18.438 1.00 22.85 317 GLY B N 1
ATOM 2777 C CA . GLY B 1 42 ? 25.064 -2.684 18.384 1.00 21.08 317 GLY B CA 1
ATOM 2778 C C . GLY B 1 42 ? 24.914 -3.300 17.013 1.00 20.28 317 GLY B C 1
ATOM 2779 O O . GLY B 1 42 ? 24.431 -2.654 16.083 1.00 21.92 317 GLY B O 1
ATOM 2780 N N . THR B 1 43 ? 25.315 -4.559 16.886 1.00 20.01 318 THR B N 1
ATOM 2781 C CA . THR B 1 43 ? 25.242 -5.250 15.608 1.00 18.67 318 THR B CA 1
ATOM 2782 C C . THR B 1 43 ? 24.605 -6.632 15.740 1.00 18.03 318 THR B C 1
ATOM 2783 O O . THR B 1 43 ? 24.544 -7.208 16.833 1.00 17.42 318 THR B O 1
ATOM 2787 N N . PHE B 1 44 ? 24.130 -7.149 14.615 1.00 17.46 319 PHE B N 1
ATOM 2788 C CA . PHE B 1 44 ? 23.468 -8.449 14.570 1.00 18.50 319 PHE B CA 1
ATOM 2789 C C . PHE B 1 44 ? 24.147 -9.388 13.581 1.00 18.81 319 PHE B C 1
ATOM 2790 O O . PHE B 1 44 ? 23.508 -10.300 13.059 1.00 20.76 319 PHE B O 1
ATOM 2798 N N . HIS B 1 45 ? 25.437 -9.181 13.338 1.00 19.98 320 HIS B N 1
ATOM 2799 C CA . HIS B 1 45 ? 26.178 -9.992 12.375 1.00 19.21 320 HIS B CA 1
ATOM 2800 C C . HIS B 1 45 ? 26.065 -11.507 12.529 1.00 18.41 320 HIS B C 1
ATOM 2801 O O . HIS B 1 45 ? 25.696 -12.195 11.585 1.00 20.17 320 HIS B O 1
ATOM 2808 N N . CYS B 1 46 ? 26.384 -12.025 13.709 1.00 19.01 321 CYS B N 1
ATOM 2809 C CA . CYS B 1 46 ? 26.350 -13.471 13.918 1.00 18.85 321 CYS B CA 1
ATOM 2810 C C . CYS B 1 46 ? 24.965 -14.089 13.760 1.00 18.05 321 CYS B C 1
ATOM 2811 O O . CYS B 1 46 ? 24.808 -15.124 13.110 1.00 19.35 321 CYS B O 1
ATOM 2814 N N . SER B 1 47 ? 23.962 -13.451 14.350 1.00 20.11 322 SER B N 1
ATOM 2815 C CA . SER B 1 47 ? 22.590 -13.934 14.281 1.00 20.80 322 SER B CA 1
ATOM 2816 C C . SER B 1 47 ? 22.085 -13.996 12.837 1.00 21.76 322 SER B C 1
ATOM 2817 O O . SER B 1 47 ? 21.295 -14.872 12.480 1.00 22.62 322 SER B O 1
ATOM 2820 N N . MET B 1 48 ? 22.559 -13.072 12.005 1.00 21.10 323 MET B N 1
ATOM 2821 C CA . MET B 1 48 ? 22.144 -12.997 10.608 1.00 22.51 323 MET B CA 1
ATOM 2822 C C . MET B 1 48 ? 23.119 -13.644 9.632 1.00 22.99 323 MET B C 1
ATOM 2823 O O . MET B 1 48 ? 22.942 -13.549 8.417 1.00 23.53 323 MET B O 1
ATOM 2828 N N . SER B 1 49 ? 24.143 -14.305 10.156 1.00 23.97 324 SER B N 1
ATOM 2829 C CA . SER B 1 49 ? 25.140 -14.939 9.304 1.00 25.61 324 SER B CA 1
ATOM 2830 C C . SER B 1 49 ? 24.627 -16.215 8.653 1.00 26.45 324 SER B C 1
ATOM 2831 O O . SER B 1 49 ? 23.849 -16.958 9.248 1.00 25.56 324 SER B O 1
ATOM 2834 N N . PRO B 1 50 ? 25.042 -16.475 7.405 1.00 28.32 325 PRO B N 1
ATOM 2835 C CA . PRO B 1 50 ? 24.579 -17.701 6.755 1.00 29.00 325 PRO B CA 1
ATOM 2836 C C . PRO B 1 50 ? 25.175 -18.813 7.604 1.00 29.14 325 PRO B C 1
ATOM 2837 O O . PRO B 1 50 ? 26.290 -18.677 8.091 1.00 31.91 325 PRO B O 1
ATOM 2841 N N . GLY B 1 51 ? 24.452 -19.902 7.801 1.00 29.76 326 GLY B N 1
ATOM 2842 C CA . GLY B 1 51 ? 25.012 -20.953 8.629 1.00 27.22 326 GLY B CA 1
ATOM 2843 C C . GLY B 1 51 ? 24.411 -20.915 10.019 1.00 24.30 326 GLY B C 1
ATOM 2844 O O . GLY B 1 51 ? 24.422 -21.913 10.726 1.00 22.55 326 GLY B O 1
ATOM 2845 N N . ASN B 1 52 ? 23.902 -19.754 10.424 1.00 21.81 327 ASN B N 1
ATOM 2846 C CA . ASN B 1 52 ? 23.254 -19.626 11.723 1.00 20.57 327 ASN B CA 1
ATOM 2847 C C . ASN B 1 52 ? 21.766 -19.348 11.525 1.00 21.27 327 ASN B C 1
ATOM 2848 O O . ASN B 1 52 ? 20.985 -19.406 12.471 1.00 21.27 327 ASN B O 1
ATOM 2853 N N . LEU B 1 53 ? 21.374 -19.060 10.287 1.00 23.13 328 LEU B N 1
ATOM 2854 C CA . LEU B 1 53 ? 19.973 -18.767 9.985 1.00 24.22 328 LEU B CA 1
ATOM 2855 C C . LEU B 1 53 ? 19.035 -19.896 10.411 1.00 23.97 328 LEU B C 1
ATOM 2856 O O . LEU B 1 53 ? 17.919 -19.649 10.866 1.00 23.59 328 LEU B O 1
ATOM 2861 N N . GLU B 1 54 ? 19.495 -21.134 10.265 1.00 22.57 329 GLU B N 1
ATOM 2862 C CA . GLU B 1 54 ? 18.702 -22.304 10.631 1.00 23.17 329 GLU B CA 1
ATOM 2863 C C . GLU B 1 54 ? 18.548 -22.456 12.144 1.00 21.47 329 GLU B C 1
ATOM 2864 O O . GLU B 1 54 ? 17.701 -23.216 12.620 1.00 22.25 329 GLU B O 1
ATOM 2870 N N . LYS B 1 55 ? 19.367 -21.731 12.896 1.00 18.68 330 LYS B N 1
ATOM 2871 C CA . LYS B 1 55 ? 19.328 -21.814 14.347 1.00 17.83 330 LYS B CA 1
ATOM 2872 C C . LYS B 1 55 ? 18.369 -20.816 14.978 1.00 15.69 330 LYS B C 1
ATOM 2873 O O . LYS B 1 55 ? 18.187 -20.810 16.187 1.00 16.55 330 LYS B O 1
ATOM 2879 N N . ASN B 1 56 ? 17.752 -19.981 14.151 1.00 15.97 331 ASN B N 1
ATOM 2880 C CA . ASN B 1 56 ? 16.799 -18.994 14.640 1.00 16.76 331 ASN B CA 1
ATOM 2881 C C . ASN B 1 56 ? 15.378 -19.453 14.341 1.00 16.14 331 ASN B C 1
ATOM 2882 O O . ASN B 1 56 ? 15.067 -19.833 13.214 1.00 16.83 331 ASN B O 1
ATOM 2887 N N . ARG B 1 57 ? 14.521 -19.418 15.357 1.00 15.27 332 ARG B N 1
ATOM 2888 C CA . ARG B 1 57 ? 13.134 -19.812 15.182 1.00 15.71 332 ARG B CA 1
ATOM 2889 C C . ARG B 1 57 ? 12.413 -18.800 14.294 1.00 17.07 332 ARG B C 1
ATOM 2890 O O . ARG B 1 57 ? 11.609 -19.178 13.448 1.00 19.07 332 ARG B O 1
ATOM 2898 N N . TYR B 1 58 ? 12.725 -17.516 14.483 1.00 18.80 333 TYR B N 1
ATOM 2899 C CA . TYR B 1 58 ? 12.116 -16.426 13.713 1.00 20.21 333 TYR B CA 1
ATOM 2900 C C . TYR B 1 58 ? 13.170 -15.486 13.134 1.00 20.72 333 TYR B C 1
ATOM 2901 O O . TYR B 1 58 ? 14.071 -15.042 13.845 1.00 23.80 333 TYR B O 1
ATOM 2910 N N . GLY B 1 59 ? 13.037 -15.162 11.852 1.00 20.29 334 GLY B N 1
ATOM 2911 C CA . GLY B 1 59 ? 13.991 -14.277 11.215 1.00 20.25 334 GLY B CA 1
ATOM 2912 C C . GLY B 1 59 ? 13.817 -12.815 11.592 1.00 20.84 334 GLY B C 1
ATOM 2913 O O . GLY B 1 59 ? 14.644 -11.981 11.230 1.00 22.81 334 GLY B O 1
ATOM 2914 N N . ASP B 1 60 ? 12.745 -12.492 12.312 1.00 18.94 335 ASP B N 1
ATOM 2915 C CA . ASP B 1 60 ? 12.510 -11.105 12.707 1.00 19.28 335 ASP B CA 1
ATOM 2916 C C . ASP B 1 60 ? 13.043 -10.786 14.095 1.00 19.39 335 ASP B C 1
ATOM 2917 O O . ASP B 1 60 ? 12.884 -9.667 14.584 1.00 21.07 335 ASP B O 1
ATOM 2922 N N . VAL B 1 61 ? 13.679 -11.760 14.733 1.00 20.13 336 VAL B N 1
ATOM 2923 C CA . VAL B 1 61 ? 14.214 -11.542 16.067 1.00 19.40 336 VAL B CA 1
ATOM 2924 C C . VAL B 1 61 ? 15.671 -11.956 16.204 1.00 20.94 336 VAL B C 1
ATOM 2925 O O . VAL B 1 61 ? 15.974 -12.968 16.830 1.00 22.64 336 VAL B O 1
ATOM 2929 N N . PRO B 1 62 ? 16.593 -11.178 15.612 1.00 19.38 337 PRO B N 1
ATOM 2930 C CA . PRO B 1 62 ? 18.022 -11.482 15.693 1.00 20.23 337 PRO B CA 1
ATOM 2931 C C . PRO B 1 62 ? 18.514 -10.992 17.051 1.00 19.67 337 PRO B C 1
ATOM 2932 O O . PRO B 1 62 ? 17.857 -10.165 17.684 1.00 21.29 337 PRO B O 1
ATOM 2936 N N . CYS B 1 63 ? 19.651 -11.494 17.514 1.00 19.37 338 CYS B N 1
ATOM 2937 C CA . CYS B 1 63 ? 20.159 -11.030 18.794 1.00 19.79 338 CYS B CA 1
ATOM 2938 C C . CYS B 1 63 ? 21.484 -10.285 18.643 1.00 18.35 338 CYS B C 1
ATOM 2939 O O . CYS B 1 63 ? 22.264 -10.538 17.720 1.00 17.87 338 CYS B O 1
ATOM 2942 N N . LEU B 1 64 ? 21.705 -9.342 19.550 1.00 17.91 339 LEU B N 1
ATOM 2943 C CA . LEU B 1 64 ? 22.902 -8.512 19.554 1.00 18.47 339 LEU B CA 1
ATOM 2944 C C . LEU B 1 64 ? 24.199 -9.294 19.713 1.00 17.16 339 LEU B C 1
ATOM 2945 O O . LEU B 1 64 ? 24.302 -10.178 20.566 1.00 16.78 339 LEU B O 1
ATOM 2950 N N . ASP B 1 65 ? 25.186 -8.961 18.885 1.00 16.53 340 ASP B N 1
ATOM 2951 C CA . ASP B 1 65 ? 26.493 -9.602 18.958 1.00 17.41 340 ASP B CA 1
ATOM 2952 C C . ASP B 1 65 ? 27.121 -9.340 20.327 1.00 19.24 340 ASP B C 1
ATOM 2953 O O . ASP B 1 65 ? 27.645 -10.248 20.972 1.00 18.68 340 ASP B O 1
ATOM 2958 N N . GLN B 1 66 ? 27.048 -8.085 20.760 1.00 19.22 341 GLN B N 1
ATOM 2959 C CA . GLN B 1 66 ? 27.638 -7.637 22.019 1.00 18.74 341 GLN B CA 1
ATOM 2960 C C . GLN B 1 66 ? 27.181 -8.302 23.317 1.00 19.48 341 GLN B C 1
ATOM 2961 O O . GLN B 1 66 ? 27.888 -8.243 24.321 1.00 21.55 341 GLN B O 1
ATOM 2967 N N . THR B 1 67 ? 26.010 -8.926 23.316 1.00 18.56 342 THR B N 1
ATOM 2968 C CA . THR B 1 67 ? 25.517 -9.550 24.538 1.00 17.54 342 THR B CA 1
ATOM 2969 C C . THR B 1 67 ? 25.088 -10.997 24.363 1.00 16.94 342 THR B C 1
ATOM 2970 O O . THR B 1 67 ? 24.540 -11.595 25.290 1.00 15.43 342 THR B O 1
ATOM 2974 N N . ARG B 1 68 ? 25.348 -11.566 23.192 1.00 15.43 343 ARG B N 1
ATOM 2975 C CA . ARG B 1 68 ? 24.937 -12.940 22.950 1.00 16.61 343 ARG B CA 1
ATOM 2976 C C . ARG B 1 68 ? 25.766 -13.937 23.738 1.00 16.86 343 ARG B C 1
ATOM 2977 O O . ARG B 1 68 ? 26.942 -13.706 24.039 1.00 16.97 343 ARG B O 1
ATOM 2985 N N . VAL B 1 69 ? 25.128 -15.047 24.088 1.00 15.35 344 VAL B N 1
ATOM 2986 C CA . VAL B 1 69 ? 25.778 -16.116 24.834 1.00 16.90 344 VAL B CA 1
ATOM 2987 C C . VAL B 1 69 ? 26.528 -16.999 23.847 1.00 18.12 344 VAL B C 1
ATOM 2988 O O . VAL B 1 69 ? 25.919 -17.636 22.997 1.00 18.42 344 VAL B O 1
ATOM 2992 N N . LYS B 1 70 ? 27.851 -17.041 23.965 1.00 17.79 345 LYS B N 1
ATOM 2993 C CA . LYS B 1 70 ? 28.656 -17.847 23.060 1.00 19.86 345 LYS B CA 1
ATOM 2994 C C . LYS B 1 70 ? 28.896 -19.253 23.594 1.00 19.62 345 LYS B C 1
ATOM 2995 O O . LYS B 1 70 ? 29.093 -19.453 24.793 1.00 22.09 345 LYS B O 1
ATOM 3001 N N . LEU B 1 71 ? 28.859 -20.226 22.691 1.00 17.93 346 LEU B N 1
ATOM 3002 C CA . LEU B 1 71 ? 29.062 -21.623 23.051 1.00 18.34 346 LEU B CA 1
ATOM 3003 C C . LEU B 1 71 ? 30.449 -22.078 22.634 1.00 18.66 346 LEU B C 1
ATOM 3004 O O . LEU B 1 71 ? 31.005 -21.576 21.661 1.00 19.49 346 LEU B O 1
ATOM 3009 N N . THR B 1 72 ? 31.011 -23.034 23.363 1.00 18.66 347 THR B N 1
ATOM 3010 C CA . THR B 1 72 ? 32.318 -23.547 22.977 1.00 18.86 347 THR B CA 1
ATOM 3011 C C . THR B 1 72 ? 32.040 -24.419 21.757 1.00 19.26 347 THR B C 1
ATOM 3012 O O . THR B 1 72 ? 30.891 -24.777 21.495 1.00 20.02 347 THR B O 1
ATOM 3016 N N . LYS B 1 73 ? 33.079 -24.737 20.998 1.00 17.96 348 LYS B N 1
ATOM 3017 C CA . LYS B 1 73 ? 32.924 -25.564 19.806 1.00 16.71 348 LYS B CA 1
ATOM 3018 C C . LYS B 1 73 ? 34.237 -26.262 19.521 1.00 18.27 348 LYS B C 1
ATOM 3019 O O . LYS B 1 73 ? 35.248 -25.978 20.152 1.00 19.27 348 LYS B O 1
ATOM 3025 N N . ARG B 1 74 ? 34.201 -27.179 18.567 1.00 19.29 349 ARG B N 1
ATOM 3026 C CA . ARG B 1 74 ? 35.380 -27.920 18.151 1.00 19.75 349 ARG B CA 1
ATOM 3027 C C . ARG B 1 74 ? 35.457 -27.723 16.648 1.00 20.09 349 ARG B C 1
ATOM 3028 O O . ARG B 1 74 ? 34.434 -27.726 15.971 1.00 18.86 349 ARG B O 1
ATOM 3036 N N . SER B 1 75 ? 36.663 -27.548 16.123 1.00 19.44 350 SER B N 1
ATOM 3037 C CA . SER B 1 75 ? 36.824 -27.348 14.688 1.00 20.09 350 SER B CA 1
ATOM 3038 C C . SER B 1 75 ? 36.571 -28.649 13.943 1.00 19.64 350 SER B C 1
ATOM 3039 O O . SER B 1 75 ? 36.697 -29.733 14.516 1.00 22.06 350 SER B O 1
ATOM 3042 N N . GLY B 1 76 ? 36.200 -28.526 12.672 1.00 18.68 351 GLY B N 1
ATOM 3043 C CA . GLY B 1 76 ? 35.963 -29.687 11.836 1.00 21.04 351 GLY B CA 1
ATOM 3044 C C . GLY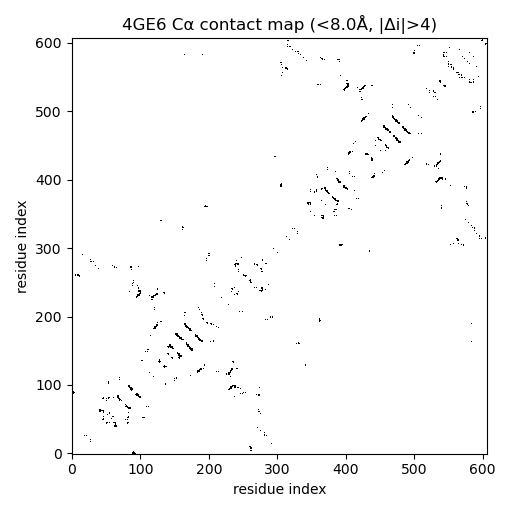 B 1 76 ? 34.719 -30.509 12.106 1.00 21.33 351 GLY B C 1
ATOM 3045 O O . GLY B 1 76 ? 34.623 -31.640 11.631 1.00 23.37 351 GLY B O 1
ATOM 3046 N N . HIS B 1 77 ? 33.759 -29.951 12.836 1.00 21.85 352 HIS B N 1
ATOM 3047 C CA . HIS B 1 77 ? 32.527 -30.674 13.151 1.00 22.26 352 HIS B CA 1
ATOM 3048 C C . HIS B 1 77 ? 31.279 -29.926 12.709 1.00 22.62 352 HIS B C 1
ATOM 3049 O O . HIS B 1 77 ? 30.200 -30.141 13.260 1.00 22.80 352 HIS B O 1
ATOM 3056 N N . THR B 1 78 ? 31.426 -29.054 11.716 1.00 21.83 353 THR B N 1
ATOM 3057 C CA . THR B 1 78 ? 30.310 -28.254 11.207 1.00 21.91 353 THR B CA 1
ATOM 3058 C C . THR B 1 78 ? 29.528 -27.559 12.325 1.00 21.15 353 THR B C 1
ATOM 3059 O O . THR B 1 78 ? 28.301 -27.473 12.280 1.00 20.93 353 THR B O 1
ATOM 3063 N N . GLN B 1 79 ? 30.248 -27.042 13.318 1.00 20.10 354 GLN B N 1
ATOM 3064 C CA . GLN B 1 79 ? 29.622 -26.356 14.445 1.00 18.31 354 GLN B CA 1
ATOM 3065 C C . GLN B 1 79 ? 29.932 -24.859 14.463 1.00 19.08 354 GLN B C 1
ATOM 3066 O O . GLN B 1 79 ? 30.949 -24.420 13.926 1.00 20.58 354 GLN B O 1
ATOM 3072 N N . THR B 1 80 ? 29.042 -24.084 15.078 1.00 19.25 355 THR B N 1
ATOM 3073 C CA . THR B 1 80 ? 29.252 -22.647 15.239 1.00 18.24 355 THR B CA 1
ATOM 3074 C C . THR B 1 80 ? 29.066 -22.369 16.729 1.00 18.53 355 THR B C 1
ATOM 3075 O O . THR B 1 80 ? 28.489 -23.183 17.444 1.00 19.55 355 THR B O 1
ATOM 3079 N N . ASP B 1 81 ? 29.545 -21.224 17.200 1.00 17.88 356 ASP B N 1
ATOM 3080 C CA . ASP B 1 81 ? 29.434 -20.876 18.617 1.00 18.02 356 ASP B CA 1
ATOM 3081 C C . ASP B 1 81 ? 28.140 -20.138 18.922 1.00 17.95 356 ASP B C 1
ATOM 3082 O O . ASP B 1 81 ? 28.009 -19.513 19.973 1.00 17.42 356 ASP B O 1
ATOM 3087 N N . TYR B 1 82 ? 27.183 -20.238 18.011 1.00 17.71 357 TYR B N 1
ATOM 3088 C CA . TYR B 1 82 ? 25.932 -19.505 18.148 1.00 16.77 357 TYR B CA 1
ATOM 3089 C C . TYR B 1 82 ? 24.665 -20.176 18.674 1.00 15.96 357 TYR B C 1
ATOM 3090 O O . TYR B 1 82 ? 24.354 -21.321 18.347 1.00 17.08 357 TYR B O 1
ATOM 3099 N N . ILE B 1 83 ? 23.946 -19.413 19.495 1.00 15.23 358 ILE B N 1
ATOM 3100 C CA . ILE B 1 83 ? 22.641 -19.789 20.033 1.00 15.57 358 ILE B CA 1
ATOM 3101 C C . ILE B 1 83 ? 21.910 -18.456 20.187 1.00 15.47 358 ILE B C 1
ATOM 3102 O O . ILE B 1 83 ? 22.510 -17.457 20.585 1.00 16.03 358 ILE B O 1
ATOM 3107 N N . ASN B 1 84 ? 20.629 -18.421 19.839 1.00 14.38 359 ASN B N 1
ATOM 3108 C CA . ASN B 1 84 ? 19.879 -17.179 19.962 1.00 15.62 359 ASN B CA 1
ATOM 3109 C C . ASN B 1 84 ? 19.528 -17.000 21.430 1.00 15.06 359 ASN B C 1
ATOM 3110 O O . ASN B 1 84 ? 18.462 -17.422 21.886 1.00 15.67 359 ASN B O 1
ATOM 3115 N N . ALA B 1 85 ? 20.440 -16.368 22.161 1.00 14.52 360 ALA B N 1
ATOM 3116 C CA . ALA B 1 85 ? 20.273 -16.143 23.584 1.00 14.22 360 ALA B CA 1
ATOM 3117 C C . ALA B 1 85 ? 21.109 -14.933 23.987 1.00 14.26 360 ALA B C 1
ATOM 3118 O O . ALA B 1 85 ? 22.214 -14.742 23.474 1.00 15.05 360 ALA B O 1
ATOM 3120 N N . SER B 1 86 ? 20.584 -14.129 24.908 1.00 13.61 361 SER B N 1
ATOM 3121 C CA . SER B 1 86 ? 21.287 -12.928 25.340 1.00 14.78 361 SER B CA 1
ATOM 3122 C C . SER B 1 86 ? 21.420 -12.808 26.846 1.00 14.87 361 SER B C 1
ATOM 3123 O O . SER B 1 86 ? 20.500 -13.137 27.586 1.00 14.65 361 SER B O 1
ATOM 3126 N N . PHE B 1 87 ? 22.578 -12.334 27.296 1.00 14.32 362 PHE B N 1
ATOM 3127 C CA . PHE B 1 87 ? 22.791 -12.097 28.718 1.00 16.30 362 PHE B CA 1
ATOM 3128 C C . PHE B 1 87 ? 22.007 -10.832 29.039 1.00 14.32 362 PHE B C 1
ATOM 3129 O O . PHE B 1 87 ? 22.032 -9.874 28.267 1.00 16.16 362 PHE B O 1
ATOM 3137 N N . MET B 1 88 ? 21.322 -10.828 30.176 1.00 15.14 363 MET B N 1
ATOM 3138 C CA . MET B 1 88 ? 20.529 -9.677 30.573 1.00 15.86 363 MET B CA 1
ATOM 3139 C C . MET B 1 88 ? 20.749 -9.360 32.042 1.00 16.18 363 MET B C 1
ATOM 3140 O O . MET B 1 88 ? 20.710 -10.255 32.888 1.00 16.36 363 MET B O 1
ATOM 3145 N N . ASP B 1 89 ? 20.995 -8.090 32.342 1.00 17.05 364 ASP B N 1
ATOM 3146 C CA . ASP B 1 89 ? 21.184 -7.680 33.722 1.00 16.31 364 ASP B CA 1
ATOM 3147 C C . ASP B 1 89 ? 19.848 -7.708 34.447 1.00 16.69 364 ASP B C 1
ATOM 3148 O O . ASP B 1 89 ? 18.780 -7.697 33.823 1.00 15.31 364 ASP B O 1
ATOM 3153 N N . GLY B 1 90 ? 19.929 -7.752 35.771 1.00 16.91 365 GLY B N 1
ATOM 3154 C CA . GLY B 1 90 ? 18.751 -7.735 36.612 1.00 16.54 365 GLY B CA 1
ATOM 3155 C C . GLY B 1 90 ? 18.941 -6.551 37.548 1.00 16.58 365 GLY B C 1
ATOM 3156 O O . GLY B 1 90 ? 19.899 -5.782 37.396 1.00 18.33 365 GLY B O 1
ATOM 3157 N N . TYR B 1 91 ? 18.047 -6.386 38.516 1.00 17.38 366 TYR B N 1
ATOM 3158 C CA . TYR B 1 91 ? 18.171 -5.275 39.451 1.00 18.59 366 TYR B CA 1
ATOM 3159 C C . TYR B 1 91 ? 19.492 -5.376 40.221 1.00 19.73 366 TYR B C 1
ATOM 3160 O O . TYR B 1 91 ? 19.712 -6.330 40.963 1.00 20.42 366 TYR B O 1
ATOM 3169 N N . LYS B 1 92 ? 20.359 -4.381 40.041 1.00 21.08 367 LYS B N 1
ATOM 3170 C CA . LYS B 1 92 ? 21.663 -4.348 40.704 1.00 21.70 367 LYS B CA 1
ATOM 3171 C C . LYS B 1 92 ? 22.385 -5.691 40.639 1.00 21.08 367 LYS B C 1
ATOM 3172 O O . LYS B 1 92 ? 23.074 -6.084 41.586 1.00 21.82 367 LYS B O 1
ATOM 3178 N N . GLN B 1 93 ? 22.233 -6.387 39.518 1.00 20.74 368 GLN B N 1
ATOM 3179 C CA . GLN B 1 93 ? 22.868 -7.685 39.341 1.00 21.45 368 GLN B CA 1
ATOM 3180 C C . GLN B 1 93 ? 23.218 -7.913 37.878 1.00 20.31 368 GLN B C 1
ATOM 3181 O O . GLN B 1 93 ? 22.343 -7.886 37.018 1.00 20.20 368 GLN B O 1
ATOM 3187 N N . LYS B 1 94 ? 24.493 -8.148 37.597 1.00 20.02 369 LYS B N 1
ATOM 3188 C CA . LYS B 1 94 ? 24.922 -8.388 36.228 1.00 20.21 369 LYS B CA 1
ATOM 3189 C C . LYS B 1 94 ? 24.592 -9.813 35.798 1.00 19.34 369 LYS B C 1
ATOM 3190 O O . LYS B 1 94 ? 24.700 -10.749 36.592 1.00 19.95 369 LYS B O 1
ATOM 3196 N N . ASN B 1 95 ? 24.179 -9.964 34.544 1.00 19.28 370 ASN B N 1
ATOM 3197 C CA . ASN B 1 95 ? 23.844 -11.276 33.993 1.00 19.67 370 ASN B CA 1
ATOM 3198 C C . ASN B 1 95 ? 22.891 -12.092 34.868 1.00 19.67 370 ASN B C 1
ATOM 3199 O O . ASN B 1 95 ? 23.135 -13.269 35.148 1.00 18.21 370 ASN B O 1
ATOM 3204 N N . ALA B 1 96 ? 21.798 -11.470 35.293 1.00 16.44 371 ALA B N 1
ATOM 3205 C CA . ALA B 1 96 ? 20.819 -12.150 36.125 1.00 17.95 371 ALA B CA 1
ATOM 3206 C C . ALA B 1 96 ? 19.996 -13.138 35.300 1.00 16.72 371 ALA B C 1
ATOM 3207 O O . ALA B 1 96 ? 19.497 -14.132 35.827 1.00 19.09 371 ALA B O 1
ATOM 3209 N N . TYR B 1 97 ? 19.869 -12.867 34.005 1.00 16.61 372 TYR B N 1
ATOM 3210 C CA . TYR B 1 97 ? 19.082 -13.731 33.134 1.00 14.64 372 TYR B CA 1
ATOM 3211 C C . TYR B 1 97 ? 19.743 -13.987 31.796 1.00 15.43 372 TYR B C 1
ATOM 3212 O O . TYR B 1 97 ? 20.659 -13.283 31.378 1.00 18.40 372 TYR B O 1
ATOM 3221 N N . ILE B 1 98 ? 19.253 -15.027 31.132 1.00 14.94 373 ILE B N 1
ATOM 3222 C CA . ILE B 1 98 ? 19.659 -15.333 29.779 1.00 15.04 373 ILE B CA 1
ATOM 3223 C C . ILE B 1 98 ? 18.295 -15.477 29.109 1.00 16.06 373 ILE B C 1
ATOM 3224 O O . ILE B 1 98 ? 17.530 -16.401 29.422 1.00 16.90 373 ILE B O 1
ATOM 3229 N N . GLY B 1 99 ? 17.975 -14.526 28.237 1.00 15.52 374 GLY B N 1
ATOM 3230 C CA . GLY B 1 99 ? 16.710 -14.549 27.523 1.00 13.75 374 GLY B CA 1
ATOM 3231 C C . GLY B 1 99 ? 16.975 -15.268 26.216 1.00 14.56 374 GLY B C 1
ATOM 3232 O O . GLY B 1 99 ? 17.915 -14.925 25.498 1.00 13.82 374 GLY B O 1
ATOM 3233 N N . THR B 1 100 ? 16.152 -16.257 25.895 1.00 14.37 375 THR B N 1
ATOM 3234 C CA . THR B 1 100 ? 16.365 -17.032 24.690 1.00 14.91 375 THR B CA 1
ATOM 3235 C C . THR B 1 100 ? 15.045 -17.482 24.058 1.00 14.12 375 THR B C 1
ATOM 3236 O O . THR B 1 100 ? 13.973 -17.341 24.651 1.00 13.24 375 THR B O 1
ATOM 3240 N N . GLN B 1 101 ? 15.134 -17.985 22.832 1.00 14.34 376 GLN B N 1
ATOM 3241 C CA . GLN B 1 101 ? 13.971 -18.480 22.107 1.00 15.60 376 GLN B CA 1
ATOM 3242 C C . GLN B 1 101 ? 13.665 -19.905 22.563 1.00 14.54 376 GLN B C 1
ATOM 3243 O O . GLN B 1 101 ? 14.481 -20.536 23.234 1.00 18.28 376 GLN B O 1
ATOM 3249 N N . GLY B 1 102 ? 12.480 -20.396 22.209 1.00 14.73 377 GLY B N 1
ATOM 3250 C CA . GLY B 1 102 ? 12.118 -21.764 22.541 1.00 15.60 377 GLY B CA 1
ATOM 3251 C C . GLY B 1 102 ? 12.990 -22.634 21.652 1.00 15.75 377 GLY B C 1
ATOM 3252 O O . GLY B 1 102 ? 13.015 -22.450 20.439 1.00 15.80 377 GLY B O 1
ATOM 3253 N N . PRO B 1 103 ? 13.717 -23.601 22.227 1.00 15.62 378 PRO B N 1
ATOM 3254 C CA . PRO B 1 103 ? 14.599 -24.489 21.466 1.00 16.03 378 PRO B CA 1
ATOM 3255 C C . PRO B 1 103 ? 13.946 -25.231 20.304 1.00 15.35 378 PRO B C 1
ATOM 3256 O O . PRO B 1 103 ? 12.790 -25.664 20.388 1.00 16.71 378 PRO B O 1
ATOM 3260 N N . LEU B 1 104 ? 14.714 -25.368 19.227 1.00 17.02 379 LEU B N 1
ATOM 3261 C CA . LEU B 1 104 ? 14.308 -26.071 18.013 1.00 17.58 379 LEU B CA 1
ATOM 3262 C C . LEU B 1 104 ? 14.986 -27.439 18.073 1.00 18.93 379 LEU B C 1
ATOM 3263 O O . LEU B 1 104 ? 15.976 -27.602 18.775 1.00 17.26 379 LEU B O 1
ATOM 3268 N N . GLU B 1 105 ? 14.459 -28.412 17.336 1.00 20.22 380 GLU B N 1
ATOM 3269 C CA . GLU B 1 105 ? 15.036 -29.756 17.310 1.00 21.75 380 GLU B CA 1
ATOM 3270 C C . GLU B 1 105 ? 16.546 -29.719 17.087 1.00 21.13 380 GLU B C 1
ATOM 3271 O O . GLU B 1 105 ? 17.299 -30.457 17.724 1.00 22.14 380 GLU B O 1
ATOM 3277 N N . ASN B 1 106 ? 16.982 -28.864 16.170 1.00 20.27 381 ASN B N 1
ATOM 3278 C CA . ASN B 1 106 ? 18.400 -28.748 15.856 1.00 19.82 381 ASN B CA 1
ATOM 3279 C C . ASN B 1 106 ? 19.195 -27.876 16.819 1.00 20.83 381 ASN B C 1
ATOM 3280 O O . ASN B 1 106 ? 20.394 -27.687 16.623 1.00 20.83 381 ASN B O 1
ATOM 3285 N N . THR B 1 107 ? 18.547 -27.330 17.846 1.00 19.49 382 THR B N 1
ATOM 3286 C CA . THR B 1 107 ? 19.276 -26.513 18.811 1.00 17.33 382 THR B CA 1
ATOM 3287 C C . THR B 1 107 ? 19.171 -27.048 20.245 1.00 17.45 382 THR B C 1
ATOM 3288 O O . THR B 1 107 ? 19.658 -26.417 21.178 1.00 18.48 382 THR B O 1
ATOM 3292 N N . TYR B 1 108 ? 18.541 -28.213 20.418 1.00 17.16 383 TYR B N 1
ATOM 3293 C CA . TYR B 1 108 ? 18.415 -28.810 21.752 1.00 16.67 383 TYR B CA 1
ATOM 3294 C C . TYR B 1 108 ? 19.794 -29.000 22.385 1.00 15.88 383 TYR B C 1
ATOM 3295 O O . TYR B 1 108 ? 20.006 -28.672 23.551 1.00 15.26 383 TYR B O 1
ATOM 3304 N N . ARG B 1 109 ? 20.726 -29.555 21.616 1.00 17.11 384 ARG B N 1
ATOM 3305 C CA . ARG B 1 109 ? 22.074 -29.785 22.121 1.00 19.34 384 ARG B CA 1
ATOM 3306 C C . ARG B 1 109 ? 22.742 -28.472 22.533 1.00 18.67 384 ARG B C 1
ATOM 3307 O O . ARG B 1 109 ? 23.431 -28.409 23.550 1.00 20.26 384 ARG B O 1
ATOM 3315 N N . ASP B 1 110 ? 22.530 -27.424 21.743 1.00 18.22 385 ASP B N 1
ATOM 3316 C CA . ASP B 1 110 ? 23.113 -26.118 22.033 1.00 16.99 385 ASP B CA 1
ATOM 3317 C C . ASP B 1 110 ? 22.515 -25.544 23.308 1.00 16.32 385 ASP B C 1
ATOM 3318 O O . ASP B 1 110 ? 23.217 -24.970 24.138 1.00 15.92 385 ASP B O 1
ATOM 3323 N N . PHE B 1 111 ? 21.204 -25.692 23.455 1.00 16.03 386 PHE B N 1
ATOM 3324 C CA . PHE B 1 111 ? 20.522 -25.192 24.635 1.00 15.79 386 PHE B CA 1
ATOM 3325 C C . PHE B 1 111 ? 21.102 -25.801 25.907 1.00 14.77 386 PHE B C 1
ATOM 3326 O O . PHE B 1 111 ? 21.405 -25.088 26.864 1.00 15.50 386 PHE B O 1
ATOM 3334 N N . TRP B 1 112 ? 21.257 -27.121 25.926 1.00 15.83 387 TRP B N 1
ATOM 3335 C CA . TRP B 1 112 ? 21.775 -27.770 27.118 1.00 16.01 387 TRP B CA 1
ATOM 3336 C C . TRP B 1 112 ? 23.246 -27.487 27.365 1.00 15.54 387 TRP B C 1
ATOM 3337 O O . TRP B 1 112 ? 23.676 -27.402 28.517 1.00 15.84 387 TRP B O 1
ATOM 3348 N N . LEU B 1 113 ? 24.011 -27.324 26.290 1.00 16.27 388 LEU B N 1
ATOM 3349 C CA . LEU B 1 113 ? 25.426 -26.992 26.430 1.00 15.34 388 LEU B CA 1
ATOM 3350 C C . LEU B 1 113 ? 25.500 -25.624 27.115 1.00 16.47 388 LEU B C 1
ATOM 3351 O O . LEU B 1 113 ? 26.328 -25.397 27.998 1.00 16.00 388 LEU B O 1
ATOM 3356 N N . MET B 1 114 ? 24.610 -24.718 26.714 1.00 15.65 389 MET B N 1
ATOM 3357 C CA . MET B 1 114 ? 24.576 -23.387 27.311 1.00 16.50 389 MET B CA 1
ATOM 3358 C C . MET B 1 114 ? 24.244 -23.508 28.802 1.00 16.84 389 MET B C 1
ATOM 3359 O O . MET B 1 114 ? 24.921 -22.934 29.650 1.00 16.63 389 MET B O 1
ATOM 3364 N N . VAL B 1 115 ? 23.194 -24.259 29.121 1.00 16.89 390 VAL B N 1
ATOM 3365 C CA . VAL B 1 115 ? 22.797 -24.438 30.515 1.00 16.87 390 VAL B CA 1
ATOM 3366 C C . VAL B 1 115 ? 23.963 -24.957 31.351 1.00 15.88 390 VAL B C 1
ATOM 3367 O O . VAL B 1 115 ? 24.194 -24.482 32.461 1.00 16.20 390 VAL B O 1
ATOM 3371 N N . TRP B 1 116 ? 24.709 -25.916 30.810 1.00 16.61 391 TRP B N 1
ATOM 3372 C CA . TRP B 1 116 ? 25.840 -26.461 31.545 1.00 17.12 391 TRP B CA 1
ATOM 3373 C C . TRP B 1 116 ? 26.986 -25.472 31.711 1.00 18.59 391 TRP B C 1
ATOM 3374 O O . TRP B 1 116 ? 27.460 -25.255 32.830 1.00 18.25 391 TRP B O 1
ATOM 3385 N N . GLU B 1 117 ? 27.421 -24.869 30.606 1.00 18.15 392 GLU B N 1
ATOM 3386 C CA . GLU B 1 117 ? 28.538 -23.926 30.645 1.00 19.09 392 GLU B CA 1
ATOM 3387 C C . GLU B 1 117 ? 28.267 -22.669 31.460 1.00 19.02 392 GLU B C 1
ATOM 3388 O O . GLU B 1 117 ? 29.176 -22.146 32.101 1.00 21.69 392 GLU B O 1
ATOM 3394 N N . GLN B 1 118 ? 27.029 -22.182 31.449 1.00 17.42 393 GLN B N 1
ATOM 3395 C CA . GLN B 1 118 ? 26.714 -20.983 32.219 1.00 16.15 393 GLN B CA 1
ATOM 3396 C C . GLN B 1 118 ? 26.308 -21.311 33.657 1.00 17.07 393 GLN B C 1
ATOM 3397 O O . GLN B 1 118 ? 25.919 -20.426 34.418 1.00 17.91 393 GLN B O 1
ATOM 3403 N N . LYS B 1 119 ? 26.403 -22.590 34.019 1.00 17.51 394 LYS B N 1
ATOM 3404 C CA . LYS B 1 119 ? 26.085 -23.063 35.367 1.00 18.64 394 LYS B CA 1
ATOM 3405 C C . LYS B 1 119 ? 24.678 -22.736 35.848 1.00 19.10 394 LYS B C 1
ATOM 3406 O O . LYS B 1 119 ? 24.450 -22.523 37.038 1.00 18.55 394 LYS B O 1
ATOM 3412 N N . VAL B 1 120 ? 23.737 -22.726 34.911 1.00 18.73 395 VAL B N 1
ATOM 3413 C CA . VAL B 1 120 ? 22.338 -22.434 35.198 1.00 19.11 395 VAL B CA 1
ATOM 3414 C C . VAL B 1 120 ? 21.725 -23.430 36.176 1.00 17.67 395 VAL B C 1
ATOM 3415 O O . VAL B 1 120 ? 21.978 -24.634 36.098 1.00 19.60 395 VAL B O 1
ATOM 3419 N N . LEU B 1 121 ? 20.904 -22.913 37.086 1.00 16.58 396 LEU B N 1
ATOM 3420 C CA . LEU B 1 121 ? 20.242 -23.730 38.103 1.00 18.31 396 LEU B CA 1
ATOM 3421 C C . LEU B 1 121 ? 18.728 -23.738 37.930 1.00 17.83 396 LEU B C 1
ATOM 3422 O O . LEU B 1 121 ? 18.052 -24.655 38.397 1.00 19.20 396 LEU B O 1
ATOM 3427 N N . VAL B 1 122 ? 18.200 -22.707 37.276 1.00 16.03 397 VAL B N 1
ATOM 3428 C CA . VAL B 1 122 ? 16.763 -22.574 37.059 1.00 15.73 397 VAL B CA 1
ATOM 3429 C C . VAL B 1 122 ? 16.422 -22.146 35.630 1.00 15.48 397 VAL B C 1
ATOM 3430 O O . VAL B 1 122 ? 17.054 -21.244 35.072 1.00 15.73 397 VAL B O 1
ATOM 3434 N N . ILE B 1 123 ? 15.430 -22.811 35.043 1.00 16.14 398 ILE B N 1
ATOM 3435 C CA . ILE B 1 123 ? 14.960 -22.500 33.697 1.00 15.79 398 ILE B CA 1
ATOM 3436 C C . ILE B 1 123 ? 13.487 -22.155 33.798 1.00 16.00 398 ILE B C 1
ATOM 3437 O O . ILE B 1 123 ? 12.709 -22.880 34.432 1.00 16.65 398 ILE B O 1
ATOM 3442 N N . VAL B 1 124 ? 13.117 -21.043 33.171 1.00 15.89 399 VAL B N 1
ATOM 3443 C CA . VAL B 1 124 ? 11.746 -20.565 33.167 1.00 16.83 399 VAL B CA 1
ATOM 3444 C C . VAL B 1 124 ? 11.189 -20.604 31.750 1.00 16.76 399 VAL B C 1
ATOM 3445 O O . VAL B 1 124 ? 11.719 -19.962 30.842 1.00 15.17 399 VAL B O 1
ATOM 3449 N N . MET B 1 125 ? 10.120 -21.372 31.569 1.00 16.35 400 MET B N 1
ATOM 3450 C CA . MET B 1 125 ? 9.455 -21.503 30.277 1.00 16.42 400 MET B CA 1
ATOM 3451 C C . MET B 1 125 ? 8.091 -20.842 30.413 1.00 16.53 400 MET B C 1
ATOM 3452 O O . MET B 1 125 ? 7.313 -21.194 31.292 1.00 17.81 400 MET B O 1
ATOM 3457 N N . THR B 1 126 ? 7.798 -19.891 29.535 1.00 16.47 401 THR B N 1
ATOM 3458 C CA . THR B 1 126 ? 6.544 -19.155 29.620 1.00 18.48 401 THR B CA 1
ATOM 3459 C C . THR B 1 126 ? 5.488 -19.525 28.587 1.00 19.45 401 THR B C 1
ATOM 3460 O O . THR B 1 126 ? 4.479 -18.830 28.460 1.00 20.56 401 THR B O 1
ATOM 3464 N N . THR B 1 127 ? 5.704 -20.610 27.853 1.00 17.88 402 THR B N 1
ATOM 3465 C CA . THR B 1 127 ? 4.742 -21.016 26.833 1.00 21.02 402 THR B CA 1
ATOM 3466 C C . THR B 1 127 ? 4.526 -22.517 26.825 1.00 19.71 402 THR B C 1
ATOM 3467 O O . THR B 1 127 ? 5.161 -23.253 27.575 1.00 19.47 402 THR B O 1
ATOM 3471 N N . ARG B 1 128 ? 3.601 -22.952 25.973 1.00 19.63 403 ARG B N 1
ATOM 3472 C CA . ARG B 1 128 ? 3.332 -24.370 25.781 1.00 20.04 403 ARG B CA 1
ATOM 3473 C C . ARG B 1 128 ? 4.016 -24.665 24.446 1.00 20.19 403 ARG B C 1
ATOM 3474 O O . ARG B 1 128 ? 4.506 -23.746 23.793 1.00 21.29 403 ARG B O 1
ATOM 3482 N N . PHE B 1 129 ? 4.068 -25.925 24.029 1.00 17.46 404 PHE B N 1
ATOM 3483 C CA . PHE B 1 129 ? 4.725 -26.252 22.765 1.00 17.68 404 PHE B CA 1
ATOM 3484 C C . PHE B 1 129 ? 4.034 -25.609 21.572 1.00 17.59 404 PHE B C 1
ATOM 3485 O O . PHE B 1 129 ? 4.685 -25.194 20.609 1.00 18.61 404 PHE B O 1
ATOM 3493 N N . GLU B 1 130 ? 2.710 -25.537 21.644 1.00 17.84 405 GLU B N 1
ATOM 3494 C CA . GLU B 1 130 ? 1.899 -24.950 20.588 1.00 18.54 405 GLU B CA 1
ATOM 3495 C C . GLU B 1 130 ? 0.748 -24.206 21.256 1.00 17.95 405 GLU B C 1
ATOM 3496 O O . GLU B 1 130 ? 0.220 -24.658 22.268 1.00 19.28 405 GLU B O 1
ATOM 3502 N N . GLU B 1 131 ? 0.379 -23.062 20.694 1.00 17.84 406 GLU B N 1
ATOM 3503 C CA . GLU B 1 131 ? -0.703 -22.249 21.238 1.00 17.65 406 GLU B CA 1
ATOM 3504 C C . GLU B 1 131 ? -1.492 -21.627 20.092 1.00 18.31 406 GLU B C 1
ATOM 3505 O O . GLU B 1 131 ? -0.912 -21.058 19.166 1.00 19.16 406 GLU B O 1
ATOM 3511 N N . GLY B 1 132 ? -2.814 -21.739 20.159 1.00 18.46 407 GLY B N 1
ATOM 3512 C CA . GLY B 1 132 ? -3.656 -21.169 19.126 1.00 20.08 407 GLY B CA 1
ATOM 3513 C C . GLY B 1 132 ? -3.343 -21.708 17.747 1.00 19.05 407 GLY B C 1
ATOM 3514 O O . GLY B 1 132 ? -3.558 -21.028 16.741 1.00 21.54 407 GLY B O 1
ATOM 3515 N N . GLY B 1 133 ? -2.830 -22.933 17.699 1.00 19.38 408 GLY B N 1
ATOM 3516 C CA . GLY B 1 133 ? -2.500 -23.552 16.429 1.00 18.30 408 GLY B CA 1
ATOM 3517 C C . GLY B 1 133 ? -1.134 -23.188 15.878 1.00 19.67 408 GLY B C 1
ATOM 3518 O O . GLY B 1 133 ? -0.803 -23.569 14.755 1.00 21.80 408 GLY B O 1
ATOM 3519 N N . ARG B 1 134 ? -0.340 -22.456 16.658 1.00 19.05 409 ARG B N 1
ATOM 3520 C CA . ARG B 1 134 ? 0.991 -22.047 16.215 1.00 20.95 409 ARG B CA 1
ATOM 3521 C C . ARG B 1 134 ? 2.100 -22.625 17.093 1.00 19.35 409 ARG B C 1
ATOM 3522 O O . ARG B 1 134 ? 1.992 -22.642 18.320 1.00 18.66 409 ARG B O 1
ATOM 3530 N N . ARG B 1 135 ? 3.164 -23.105 16.454 1.00 19.88 410 ARG B N 1
ATOM 3531 C CA . ARG B 1 135 ? 4.288 -23.683 17.179 1.00 21.00 410 ARG B CA 1
ATOM 3532 C C . ARG B 1 135 ? 5.044 -22.606 17.951 1.00 19.46 410 ARG B C 1
ATOM 3533 O O . ARG B 1 135 ? 5.320 -21.525 17.422 1.00 21.02 410 ARG B O 1
ATOM 3541 N N . LYS B 1 136 ? 5.392 -22.914 19.194 1.00 18.52 411 LYS B N 1
ATOM 3542 C CA . LYS B 1 136 ? 6.102 -21.971 20.044 1.00 19.14 411 LYS B CA 1
ATOM 3543 C C . LYS B 1 136 ? 7.399 -22.534 20.612 1.00 18.73 411 LYS B C 1
ATOM 3544 O O . LYS B 1 136 ? 8.345 -21.787 20.849 1.00 20.18 411 LYS B O 1
ATOM 3550 N N . CYS B 1 137 ? 7.456 -23.844 20.835 1.00 17.03 412 CYS B N 1
ATOM 3551 C CA . CYS B 1 137 ? 8.656 -24.423 21.425 1.00 18.28 412 CYS B CA 1
ATOM 3552 C C . CYS B 1 137 ? 8.734 -25.929 21.212 1.00 18.26 412 CYS B C 1
ATOM 3553 O O . CYS B 1 137 ? 7.711 -26.599 21.123 1.00 19.32 412 CYS B O 1
ATOM 3556 N N . GLY B 1 138 ? 9.956 -26.453 21.131 1.00 18.92 413 GLY B N 1
ATOM 3557 C CA . GLY B 1 138 ? 10.137 -27.884 20.951 1.00 18.72 413 GLY B CA 1
ATOM 3558 C C . GLY B 1 138 ? 10.186 -28.591 22.293 1.00 19.46 413 GLY B C 1
ATOM 3559 O O . GLY B 1 138 ? 10.344 -27.950 23.332 1.00 19.65 413 GLY B O 1
ATOM 3560 N N . GLN B 1 139 ? 10.038 -29.913 22.278 1.00 20.31 414 GLN B N 1
ATOM 3561 C CA . GLN B 1 139 ? 10.074 -30.709 23.504 1.00 21.70 414 GLN B CA 1
ATOM 3562 C C . GLN B 1 139 ? 11.529 -31.070 23.769 1.00 20.83 414 GLN B C 1
ATOM 3563 O O . GLN B 1 139 ? 11.972 -32.185 23.479 1.00 22.01 414 GLN B O 1
ATOM 3569 N N . TYR B 1 140 ? 12.259 -30.121 24.343 1.00 18.47 415 TYR B N 1
ATOM 3570 C CA . TYR B 1 140 ? 13.685 -30.279 24.613 1.00 18.57 415 TYR B CA 1
ATOM 3571 C C . TYR B 1 140 ? 14.088 -30.978 25.906 1.00 18.61 415 TYR B C 1
ATOM 3572 O O . TYR B 1 140 ? 15.283 -31.131 26.172 1.00 17.49 415 TYR B O 1
ATOM 3581 N N . TRP B 1 141 ? 13.118 -31.403 26.710 1.00 19.24 416 TRP B N 1
ATOM 3582 C CA . TRP B 1 141 ? 13.435 -32.076 27.968 1.00 18.53 416 TRP B CA 1
ATOM 3583 C C . TRP B 1 141 ? 12.544 -33.298 28.176 1.00 19.93 416 TRP B C 1
ATOM 3584 O O . TRP B 1 141 ? 11.428 -33.355 27.656 1.00 20.38 416 TRP B O 1
ATOM 3595 N N . PRO B 1 142 ? 13.030 -34.299 28.934 1.00 20.14 417 PRO B N 1
ATOM 3596 C CA . PRO B 1 142 ? 12.246 -35.513 29.191 1.00 20.92 417 PRO B CA 1
ATOM 3597 C C . PRO B 1 142 ? 11.020 -35.179 30.033 1.00 19.82 417 PRO B C 1
ATOM 3598 O O . PRO B 1 142 ? 11.144 -34.775 31.185 1.00 20.56 417 PRO B O 1
ATOM 3602 N N . LEU B 1 143 ? 9.836 -35.360 29.455 1.00 21.22 418 LEU B N 1
ATOM 3603 C CA . LEU B 1 143 ? 8.585 -35.033 30.130 1.00 22.92 418 LEU B CA 1
ATOM 3604 C C . LEU B 1 143 ? 8.174 -35.907 31.311 1.00 24.23 418 LEU B C 1
ATOM 3605 O O . LEU B 1 143 ? 7.683 -35.394 32.318 1.00 26.18 418 LEU B O 1
ATOM 3610 N N . GLU B 1 144 ? 8.372 -37.216 31.187 1.00 25.88 419 GLU B N 1
ATOM 3611 C CA . GLU B 1 144 ? 7.977 -38.156 32.232 1.00 27.00 419 GLU B CA 1
ATOM 3612 C C . GLU B 1 144 ? 9.077 -38.451 33.245 1.00 24.65 419 GLU B C 1
ATOM 3613 O O . GLU B 1 144 ? 10.242 -38.617 32.880 1.00 24.25 419 GLU B O 1
ATOM 3619 N N . LYS B 1 145 ? 8.693 -38.533 34.517 1.00 25.43 420 LYS B N 1
ATOM 3620 C CA . LYS B 1 145 ? 9.640 -38.833 35.588 1.00 26.90 420 LYS B CA 1
ATOM 3621 C C . LYS B 1 145 ? 10.338 -40.145 35.247 1.00 26.96 420 LYS B C 1
ATOM 3622 O O . LYS B 1 145 ? 9.694 -41.090 34.785 1.00 26.76 420 LYS B O 1
ATOM 3628 N N . ASP B 1 146 ? 11.651 -40.185 35.470 1.00 27.46 421 ASP B N 1
ATOM 3629 C CA . ASP B 1 146 ? 12.489 -41.354 35.195 1.00 29.11 421 ASP B CA 1
ATOM 3630 C C . ASP B 1 146 ? 13.005 -41.373 33.759 1.00 28.44 421 ASP B C 1
ATOM 3631 O O . ASP B 1 146 ? 14.017 -42.009 33.471 1.00 30.42 421 ASP B O 1
ATOM 3636 N N . SER B 1 147 ? 12.313 -40.678 32.860 1.00 27.84 422 SER B N 1
ATOM 3637 C CA . SER B 1 147 ? 12.734 -40.621 31.462 1.00 27.77 422 SER B CA 1
ATOM 3638 C C . SER B 1 147 ? 14.031 -39.827 31.343 1.00 26.65 422 SER B C 1
ATOM 3639 O O . SER B 1 147 ? 14.313 -38.956 32.164 1.00 26.24 422 SER B O 1
ATOM 3642 N N . ARG B 1 148 ? 14.823 -40.132 30.320 1.00 27.44 423 ARG B N 1
ATOM 3643 C CA . ARG B 1 148 ? 16.076 -39.423 30.100 1.00 27.23 423 ARG B CA 1
ATOM 3644 C C . ARG B 1 148 ? 16.384 -39.253 28.617 1.00 27.38 423 ARG B C 1
ATOM 3645 O O . ARG B 1 148 ? 15.963 -40.056 27.785 1.00 29.35 423 ARG B O 1
ATOM 3653 N N . ILE B 1 149 ? 17.115 -38.193 28.292 1.00 26.01 424 ILE B N 1
ATOM 3654 C CA . ILE B 1 149 ? 17.494 -37.914 26.913 1.00 24.98 424 ILE B CA 1
ATOM 3655 C C . ILE B 1 149 ? 18.976 -37.565 26.886 1.00 24.42 424 ILE B C 1
ATOM 3656 O O . ILE B 1 149 ? 19.474 -36.874 27.776 1.00 25.66 424 ILE B O 1
ATOM 3661 N N . ARG B 1 150 ? 19.685 -38.055 25.875 1.00 25.22 425 ARG B N 1
ATOM 3662 C CA . ARG B 1 150 ? 21.105 -37.767 25.757 1.00 26.14 425 ARG B CA 1
ATOM 3663 C C . ARG B 1 150 ? 21.407 -36.799 24.622 1.00 26.09 425 ARG B C 1
ATOM 3664 O O . ARG B 1 150 ? 20.926 -36.962 23.498 1.00 27.04 425 ARG B O 1
ATOM 3672 N N . PHE B 1 151 ? 22.217 -35.794 24.930 1.00 26.50 426 PHE B N 1
ATOM 3673 C CA . PHE B 1 151 ? 22.612 -34.786 23.958 1.00 27.19 426 PHE B CA 1
ATOM 3674 C C . PHE B 1 151 ? 24.134 -34.738 23.944 1.00 28.00 426 PHE B C 1
ATOM 3675 O O . PHE B 1 151 ? 24.739 -33.814 24.485 1.00 28.94 426 PHE B O 1
ATOM 3683 N N . GLY B 1 152 ? 24.749 -35.746 23.335 1.00 28.60 427 GLY B N 1
ATOM 3684 C CA . GLY B 1 152 ? 26.197 -35.794 23.286 1.00 27.76 427 GLY B CA 1
ATOM 3685 C C . GLY B 1 152 ? 26.752 -36.227 24.630 1.00 28.06 427 GLY B C 1
ATOM 3686 O O . GLY B 1 152 ? 26.368 -37.270 25.161 1.00 29.34 427 GLY B O 1
ATOM 3687 N N . PHE B 1 153 ? 27.651 -35.427 25.192 1.00 27.81 428 PHE B N 1
ATOM 3688 C CA . PHE B 1 153 ? 28.237 -35.759 26.481 1.00 27.46 428 PHE B CA 1
ATOM 3689 C C . PHE B 1 153 ? 27.385 -35.253 27.642 1.00 25.57 428 PHE B C 1
ATOM 3690 O O . PHE B 1 153 ? 27.815 -35.268 28.794 1.00 26.35 428 PHE B O 1
ATOM 3698 N N . LEU B 1 154 ? 26.167 -34.816 27.330 1.00 24.46 429 LEU B N 1
ATOM 3699 C CA . LEU B 1 154 ? 25.247 -34.330 28.351 1.00 24.08 429 LEU B CA 1
ATOM 3700 C C . LEU B 1 154 ? 24.000 -35.203 28.378 1.00 22.85 429 LEU B C 1
ATOM 3701 O O . LEU B 1 154 ? 23.385 -35.444 27.341 1.00 25.24 429 LEU B O 1
ATOM 3706 N N . THR B 1 155 ? 23.638 -35.680 29.564 1.00 21.78 430 THR B N 1
ATOM 3707 C CA . THR B 1 155 ? 22.453 -36.515 29.722 1.00 22.68 430 THR B CA 1
ATOM 3708 C C . THR B 1 155 ? 21.492 -35.861 30.703 1.00 22.19 430 THR B C 1
ATOM 3709 O O . THR B 1 155 ? 21.875 -35.515 31.818 1.00 24.16 430 THR B O 1
ATOM 3713 N N . VAL B 1 156 ? 20.242 -35.690 30.285 1.00 22.03 431 VAL B N 1
ATOM 3714 C CA . VAL B 1 156 ? 19.239 -35.067 31.138 1.00 20.67 431 VAL B CA 1
ATOM 3715 C C . VAL B 1 156 ? 18.196 -36.082 31.583 1.00 20.11 431 VAL B C 1
ATOM 3716 O O . VAL B 1 156 ? 17.572 -36.748 30.758 1.00 21.42 431 VAL B O 1
ATOM 3720 N N . THR B 1 157 ? 18.015 -36.184 32.896 1.00 21.65 432 THR B N 1
ATOM 3721 C CA . THR B 1 157 ? 17.060 -37.113 33.484 1.00 21.96 432 THR B CA 1
ATOM 3722 C C . THR B 1 157 ? 15.985 -36.383 34.287 1.00 20.62 432 THR B C 1
ATOM 3723 O O . THR B 1 157 ? 16.278 -35.473 35.063 1.00 21.63 432 THR B O 1
ATOM 3727 N N . ASN B 1 158 ? 14.738 -36.792 34.096 1.00 20.16 433 ASN B N 1
ATOM 3728 C CA . ASN B 1 158 ? 13.613 -36.202 34.811 1.00 21.02 433 ASN B CA 1
ATOM 3729 C C . ASN B 1 158 ? 13.507 -36.883 36.179 1.00 21.03 433 ASN B C 1
ATOM 3730 O O . ASN B 1 158 ? 13.241 -38.084 36.260 1.00 22.67 433 ASN B O 1
ATOM 3735 N N . LEU B 1 159 ? 13.709 -36.123 37.249 1.00 22.07 434 LEU B N 1
ATOM 3736 C CA . LEU B 1 159 ? 13.650 -36.685 38.596 1.00 22.80 434 LEU B CA 1
ATOM 3737 C C . LEU B 1 159 ? 12.279 -36.542 39.252 1.00 23.07 434 LEU B C 1
ATOM 3738 O O . LEU B 1 159 ? 12.065 -37.028 40.360 1.00 23.35 434 LEU B O 1
ATOM 3743 N N . GLY B 1 160 ? 11.352 -35.875 38.574 1.00 22.51 435 GLY B N 1
ATOM 3744 C CA . GLY B 1 160 ? 10.027 -35.704 39.137 1.00 23.06 435 GLY B CA 1
ATOM 3745 C C . GLY B 1 160 ? 9.339 -34.434 38.681 1.00 23.36 435 GLY B C 1
ATOM 3746 O O . GLY B 1 160 ? 9.993 -33.435 38.380 1.00 21.54 435 GLY B O 1
ATOM 3747 N N . VAL B 1 161 ? 8.012 -34.477 38.631 1.00 22.95 436 VAL B N 1
ATOM 3748 C CA . VAL B 1 161 ? 7.223 -33.331 38.209 1.00 24.63 436 VAL B CA 1
ATOM 3749 C C . VAL B 1 161 ? 6.151 -33.014 39.244 1.00 25.62 436 VAL B C 1
ATOM 3750 O O . VAL B 1 161 ? 5.537 -33.914 39.818 1.00 27.03 436 VAL B O 1
ATOM 3754 N N . GLU B 1 162 ? 5.948 -31.726 39.487 1.00 26.27 437 GLU B N 1
ATOM 3755 C CA . GLU B 1 162 ? 4.946 -31.265 40.433 1.00 26.56 437 GLU B CA 1
ATOM 3756 C C . GLU B 1 162 ? 3.992 -30.403 39.614 1.00 25.36 437 GLU B C 1
ATOM 3757 O O . GLU B 1 162 ? 4.400 -29.397 39.035 1.00 25.11 437 GLU B O 1
ATOM 3763 N N . ASN B 1 163 ? 2.730 -30.806 39.548 1.00 24.80 438 ASN B N 1
ATOM 3764 C CA . ASN B 1 163 ? 1.742 -30.062 38.782 1.00 25.23 438 ASN B CA 1
ATOM 3765 C C . ASN B 1 163 ? 0.946 -29.108 39.661 1.00 25.70 438 ASN B C 1
ATOM 3766 O O . ASN B 1 163 ? 0.043 -29.527 40.386 1.00 26.11 438 ASN B O 1
ATOM 3771 N N . MET B 1 164 ? 1.299 -27.826 39.600 1.00 26.47 439 MET B N 1
ATOM 3772 C CA . MET B 1 164 ? 0.602 -26.799 40.363 1.00 27.71 439 MET B CA 1
ATOM 3773 C C . MET B 1 164 ? -0.583 -26.322 39.543 1.00 28.36 439 MET B C 1
ATOM 3774 O O . MET B 1 164 ? -0.795 -26.772 38.418 1.00 28.98 439 MET B O 1
ATOM 3779 N N . ASN B 1 165 ? -1.353 -25.402 40.105 1.00 30.40 440 ASN B N 1
ATOM 3780 C CA . ASN B 1 165 ? -2.516 -24.886 39.404 1.00 31.01 440 ASN B CA 1
ATOM 3781 C C . ASN B 1 165 ? -2.108 -24.216 38.093 1.00 30.34 440 ASN B C 1
ATOM 3782 O O . ASN B 1 165 ? -2.473 -24.662 37.004 1.00 32.20 440 ASN B O 1
ATOM 3787 N N . HIS B 1 166 ? -1.319 -23.158 38.213 1.00 28.18 441 HIS B N 1
ATOM 3788 C CA . HIS B 1 166 ? -0.878 -22.378 37.065 1.00 25.33 441 HIS B CA 1
ATOM 3789 C C . HIS B 1 166 ? 0.495 -22.708 36.479 1.00 22.18 441 HIS B C 1
ATOM 3790 O O . HIS B 1 166 ? 0.943 -22.024 35.561 1.00 22.17 441 HIS B O 1
ATOM 3797 N N . TYR B 1 167 ? 1.168 -23.733 36.995 1.00 20.87 442 TYR B N 1
ATOM 3798 C CA . TYR B 1 167 ? 2.486 -24.095 36.473 1.00 20.43 442 TYR B CA 1
ATOM 3799 C C . TYR B 1 167 ? 2.914 -25.500 36.865 1.00 19.47 442 TYR B C 1
ATOM 3800 O O . TYR B 1 167 ? 2.345 -26.108 37.771 1.00 19.65 442 TYR B O 1
ATOM 3809 N N . LYS B 1 168 ? 3.927 -26.002 36.167 1.00 18.53 443 LYS B N 1
ATOM 3810 C CA . LYS B 1 168 ? 4.483 -27.319 36.435 1.00 19.35 443 LYS B CA 1
ATOM 3811 C C . LYS B 1 168 ? 5.966 -27.166 36.753 1.00 19.65 443 LYS B C 1
ATOM 3812 O O . LYS B 1 168 ? 6.698 -26.486 36.031 1.00 20.69 443 LYS B O 1
ATOM 3818 N N . LYS B 1 169 ? 6.392 -27.781 37.851 1.00 19.62 444 LYS B N 1
ATOM 3819 C CA . LYS B 1 169 ? 7.784 -27.732 38.277 1.00 21.26 444 LYS B CA 1
ATOM 3820 C C . LYS B 1 169 ? 8.419 -29.099 38.032 1.00 21.36 444 LYS B C 1
ATOM 3821 O O . LYS B 1 169 ? 7.949 -30.113 38.548 1.00 21.89 444 LYS B O 1
ATOM 3827 N N . THR B 1 170 ? 9.483 -29.125 37.238 1.00 20.36 445 THR B N 1
ATOM 3828 C CA . THR B 1 170 ? 10.177 -30.368 36.930 1.00 19.89 445 THR B CA 1
ATOM 3829 C C . THR B 1 170 ? 11.625 -30.293 37.401 1.00 21.50 445 THR B C 1
ATOM 3830 O O . THR B 1 170 ? 12.332 -29.328 37.107 1.00 21.95 445 THR B O 1
ATOM 3834 N N . THR B 1 171 ? 12.055 -31.305 38.148 1.00 20.90 446 THR B N 1
ATOM 3835 C CA . THR B 1 171 ? 13.424 -31.363 38.643 1.00 20.93 446 THR B CA 1
ATOM 3836 C C . THR B 1 171 ? 14.224 -32.214 37.670 1.00 20.42 446 THR B C 1
ATOM 3837 O O . THR B 1 171 ? 13.867 -33.363 37.396 1.00 20.68 446 THR B O 1
ATOM 3841 N N . LEU B 1 172 ? 15.306 -31.652 37.148 1.00 20.82 447 LEU B N 1
ATOM 3842 C CA . LEU B 1 172 ? 16.134 -32.362 36.187 1.00 21.67 447 LEU B CA 1
ATOM 3843 C C . LEU B 1 172 ? 17.555 -32.597 36.675 1.00 22.52 447 LEU B C 1
ATOM 3844 O O . LEU B 1 172 ? 18.085 -31.844 37.491 1.00 23.85 447 LEU B O 1
ATOM 3849 N N . GLU B 1 173 ? 18.158 -33.664 36.173 1.00 22.96 448 GLU B N 1
ATOM 3850 C CA . GLU B 1 173 ? 19.527 -34.001 36.515 1.00 22.48 448 GLU B CA 1
ATOM 3851 C C . GLU B 1 173 ? 20.324 -33.934 35.222 1.00 22.04 448 GLU B C 1
ATOM 3852 O O . GLU B 1 173 ? 20.023 -34.642 34.266 1.00 22.25 448 GLU B O 1
ATOM 3858 N N . ILE B 1 174 ? 21.313 -33.051 35.174 1.00 21.59 449 ILE B N 1
ATOM 3859 C CA . ILE B 1 174 ? 22.142 -32.946 33.986 1.00 21.56 449 ILE B CA 1
ATOM 3860 C C . ILE B 1 174 ? 23.461 -33.622 34.306 1.00 21.55 449 ILE B C 1
ATOM 3861 O O . ILE B 1 174 ? 24.133 -33.260 35.269 1.00 21.08 449 ILE B O 1
ATOM 3866 N N . HIS B 1 175 ? 23.820 -34.611 33.501 1.00 22.67 450 HIS B N 1
ATOM 3867 C CA . HIS B 1 175 ? 25.053 -35.351 33.712 1.00 24.53 450 HIS B CA 1
ATOM 3868 C C . HIS B 1 175 ? 26.034 -35.139 32.571 1.00 24.81 450 HIS B C 1
ATOM 3869 O O . HIS B 1 175 ? 25.745 -35.468 31.421 1.00 24.86 450 HIS B O 1
ATOM 3876 N N . ASN B 1 176 ? 27.194 -34.582 32.903 1.00 25.39 451 ASN B N 1
ATOM 3877 C CA . ASN B 1 176 ? 28.245 -34.352 31.924 1.00 26.71 451 ASN B CA 1
ATOM 3878 C C . ASN B 1 176 ? 29.158 -35.566 32.045 1.00 28.11 451 ASN B C 1
ATOM 3879 O O . ASN B 1 176 ? 30.108 -35.565 32.825 1.00 27.63 451 ASN B O 1
ATOM 3884 N N . THR B 1 177 ? 28.848 -36.606 31.280 1.00 30.03 452 THR B N 1
ATOM 3885 C CA . THR B 1 177 ? 29.618 -37.844 31.310 1.00 30.72 452 THR B CA 1
ATOM 3886 C C . THR B 1 177 ? 31.071 -37.651 30.894 1.00 31.95 452 THR B C 1
ATOM 3887 O O . THR B 1 177 ? 31.887 -38.564 31.007 1.00 32.52 452 THR B O 1
ATOM 3891 N N . GLU B 1 178 ? 31.391 -36.457 30.410 1.00 32.56 453 GLU B N 1
ATOM 3892 C CA . GLU B 1 178 ? 32.749 -36.154 29.989 1.00 33.22 453 GLU B CA 1
ATOM 3893 C C . GLU B 1 178 ? 33.501 -35.647 31.213 1.00 32.96 453 GLU B C 1
ATOM 3894 O O . GLU B 1 178 ? 34.462 -36.269 31.669 1.00 34.79 453 GLU B O 1
ATOM 3900 N N . GLU B 1 179 ? 33.040 -34.522 31.750 1.00 32.79 454 GLU B N 1
ATOM 3901 C CA . GLU B 1 179 ? 33.644 -33.921 32.931 1.00 32.20 454 GLU B CA 1
ATOM 3902 C C . GLU B 1 179 ? 33.345 -34.764 34.166 1.00 32.44 454 GLU B C 1
ATOM 3903 O O . GLU B 1 179 ? 33.824 -34.467 35.261 1.00 31.60 454 GLU B O 1
ATOM 3909 N N . ARG B 1 180 ? 32.548 -35.814 33.980 1.00 31.62 455 ARG B N 1
ATOM 3910 C CA . ARG B 1 180 ? 32.176 -36.710 35.069 1.00 31.34 455 ARG B CA 1
ATOM 3911 C C . ARG B 1 180 ? 31.541 -35.953 36.230 1.00 30.79 455 ARG B C 1
ATOM 3912 O O . ARG B 1 180 ? 31.936 -36.129 37.383 1.00 31.82 455 ARG B O 1
ATOM 3920 N N . GLN B 1 181 ? 30.555 -35.113 35.928 1.00 29.54 456 GLN B N 1
ATOM 3921 C CA . GLN B 1 181 ? 29.887 -34.343 36.969 1.00 28.87 456 GLN B CA 1
ATOM 3922 C C . GLN B 1 181 ? 28.381 -34.265 36.767 1.00 27.69 456 GLN B C 1
ATOM 3923 O O . GLN B 1 181 ? 27.891 -34.311 35.639 1.00 28.58 456 GLN B O 1
ATOM 3929 N N . LYS B 1 182 ? 27.656 -34.142 37.874 1.00 27.97 457 LYS B N 1
ATOM 3930 C CA . LYS B 1 182 ? 26.204 -34.046 37.836 1.00 28.15 457 LYS B CA 1
ATOM 3931 C C . LYS B 1 182 ? 25.742 -32.740 38.462 1.00 28.30 457 LYS B C 1
ATOM 3932 O O . LYS B 1 182 ? 26.406 -32.189 39.340 1.00 28.71 457 LYS B O 1
ATOM 3938 N N . ARG B 1 183 ? 24.598 -32.247 38.002 1.00 27.11 458 ARG B N 1
ATOM 3939 C CA . ARG B 1 183 ? 24.043 -30.998 38.499 1.00 26.81 458 ARG B CA 1
ATOM 3940 C C . ARG B 1 183 ? 22.522 -31.081 38.436 1.00 25.50 458 ARG B C 1
ATOM 3941 O O . ARG B 1 183 ? 21.966 -31.644 37.496 1.00 26.06 458 ARG B O 1
ATOM 3949 N N . GLN B 1 184 ? 21.851 -30.527 39.439 1.00 25.95 459 GLN B N 1
ATOM 3950 C CA . GLN B 1 184 ? 20.395 -30.554 39.474 1.00 25.51 459 GLN B CA 1
ATOM 3951 C C . GLN B 1 184 ? 19.845 -29.193 39.062 1.00 25.62 459 GLN B C 1
ATOM 3952 O O . GLN B 1 184 ? 20.247 -28.159 39.601 1.00 25.92 459 GLN B O 1
ATOM 3958 N N . VAL B 1 185 ? 18.927 -29.203 38.102 1.00 22.36 460 VAL B N 1
ATOM 3959 C CA . VAL B 1 185 ? 18.314 -27.981 37.598 1.00 22.03 460 VAL B CA 1
ATOM 3960 C C . VAL B 1 185 ? 16.800 -28.071 37.753 1.00 20.98 460 VAL B C 1
ATOM 3961 O O . VAL B 1 185 ? 16.223 -29.155 37.654 1.00 21.93 460 VAL B O 1
ATOM 3965 N N . THR B 1 186 ? 16.164 -26.936 38.021 1.00 18.01 461 THR B N 1
ATOM 3966 C CA . THR B 1 186 ? 14.719 -26.887 38.177 1.00 17.66 461 THR B CA 1
ATOM 3967 C C . THR B 1 186 ? 14.122 -26.174 36.970 1.00 17.56 461 THR B C 1
ATOM 3968 O O . THR B 1 186 ? 14.547 -25.076 36.610 1.00 18.96 461 THR B O 1
ATOM 3972 N N . HIS B 1 187 ? 13.132 -26.811 36.354 1.00 16.94 462 HIS B N 1
ATOM 3973 C CA . HIS B 1 187 ? 12.452 -26.294 35.175 1.00 16.20 462 HIS B CA 1
ATOM 3974 C C . HIS B 1 187 ? 11.017 -25.921 35.541 1.00 17.79 462 HIS B C 1
ATOM 3975 O O . HIS B 1 187 ? 10.252 -26.765 36.017 1.00 18.86 462 HIS B O 1
ATOM 3982 N N . PHE B 1 188 ? 10.670 -24.653 35.324 1.00 17.01 463 PHE B N 1
ATOM 3983 C CA . PHE B 1 188 ? 9.342 -24.120 35.624 1.00 17.04 463 PHE B CA 1
ATOM 3984 C C . PHE B 1 188 ? 8.615 -23.747 34.337 1.00 17.51 463 PHE B C 1
ATOM 3985 O O . PHE B 1 188 ? 9.132 -22.966 33.545 1.00 20.87 463 PHE B O 1
ATOM 3993 N N . GLN B 1 189 ? 7.419 -24.289 34.129 1.00 16.67 464 GLN B N 1
ATOM 3994 C CA . GLN B 1 189 ? 6.644 -23.958 32.938 1.00 16.18 464 GLN B CA 1
ATOM 3995 C C . GLN B 1 189 ? 5.322 -23.308 33.339 1.00 18.16 464 GLN B C 1
ATOM 3996 O O . GLN B 1 189 ? 4.492 -23.931 33.996 1.00 19.35 464 GLN B O 1
ATOM 4002 N N . PHE B 1 190 ? 5.139 -22.048 32.952 1.00 17.13 465 PHE B N 1
ATOM 4003 C CA . PHE B 1 190 ? 3.911 -21.324 33.262 1.00 17.98 465 PHE B CA 1
ATOM 4004 C C . PHE B 1 190 ? 2.836 -21.795 32.285 1.00 19.10 465 PHE B C 1
ATOM 4005 O O . PHE B 1 190 ? 3.070 -21.840 31.076 1.00 19.71 465 PHE B O 1
ATOM 4013 N N . LEU B 1 191 ? 1.659 -22.129 32.803 1.00 19.71 466 LEU B N 1
ATOM 4014 C CA . LEU B 1 191 ? 0.583 -22.627 31.952 1.00 19.93 466 LEU B CA 1
ATOM 4015 C C . LEU B 1 191 ? -0.662 -21.741 31.880 1.00 20.94 466 LEU B C 1
ATOM 4016 O O . LEU B 1 191 ? -1.622 -22.082 31.189 1.00 22.91 466 LEU B O 1
ATOM 4021 N N . SER B 1 192 ? -0.643 -20.601 32.564 1.00 20.22 467 SER B N 1
ATOM 4022 C CA . SER B 1 192 ? -1.810 -19.720 32.581 1.00 21.63 467 SER B CA 1
ATOM 4023 C C . SER B 1 192 ? -1.776 -18.463 31.710 1.00 20.83 467 SER B C 1
ATOM 4024 O O . SER B 1 192 ? -2.560 -17.539 31.930 1.00 22.77 467 SER B O 1
ATOM 4027 N N . TRP B 1 193 ? -0.893 -18.416 30.720 1.00 19.12 468 TRP B N 1
ATOM 4028 C CA . TRP B 1 193 ? -0.856 -17.249 29.842 1.00 18.96 468 TRP B CA 1
ATOM 4029 C C . TRP B 1 193 ? -1.820 -17.532 28.692 1.00 20.29 468 TRP B C 1
ATOM 4030 O O . TRP B 1 193 ? -1.717 -18.566 28.025 1.00 21.09 468 TRP B O 1
ATOM 4041 N N . PRO B 1 194 ? -2.782 -16.625 28.447 1.00 20.77 469 PRO B N 1
ATOM 4042 C CA . PRO B 1 194 ? -3.732 -16.859 27.356 1.00 21.05 469 PRO B CA 1
ATOM 4043 C C . PRO B 1 194 ? -3.069 -16.906 25.984 1.00 20.62 469 PRO B C 1
ATOM 4044 O O . PRO B 1 194 ? -2.050 -16.254 25.754 1.00 22.76 469 PRO B O 1
ATOM 4048 N N . ASP B 1 195 ? -3.656 -17.683 25.078 1.00 22.12 470 ASP B N 1
ATOM 4049 C CA . ASP B 1 195 ? -3.141 -17.830 23.720 1.00 22.86 470 ASP B CA 1
ATOM 4050 C C . ASP B 1 195 ? -3.136 -16.484 23.015 1.00 23.82 470 ASP B C 1
ATOM 4051 O O . ASP B 1 195 ? -2.259 -16.196 22.201 1.00 24.98 470 ASP B O 1
ATOM 4056 N N . TYR B 1 196 ? -4.134 -15.672 23.336 1.00 24.71 471 TYR B N 1
ATOM 4057 C CA . TYR B 1 196 ? -4.293 -14.353 22.747 1.00 24.69 471 TYR B CA 1
ATOM 4058 C C . TYR B 1 196 ? -4.132 -13.262 23.803 1.00 23.92 471 TYR B C 1
ATOM 4059 O O . TYR B 1 196 ? -4.863 -13.228 24.789 1.00 25.65 471 TYR B O 1
ATOM 4068 N N . GLY B 1 197 ? -3.169 -12.373 23.591 1.00 23.46 472 GLY B N 1
ATOM 4069 C CA . GLY B 1 197 ? -2.958 -11.276 24.522 1.00 22.79 472 GLY B CA 1
ATOM 4070 C C . GLY B 1 197 ? -2.341 -11.623 25.864 1.00 22.89 472 GLY B C 1
ATOM 4071 O O . GLY B 1 197 ? -1.721 -12.674 26.031 1.00 26.10 472 GLY B O 1
ATOM 4072 N N . VAL B 1 198 ? -2.525 -10.729 26.830 1.00 21.98 473 VAL B N 1
ATOM 4073 C CA . VAL B 1 198 ? -1.979 -10.902 28.172 1.00 21.03 473 VAL B CA 1
ATOM 4074 C C . VAL B 1 198 ? -3.021 -11.399 29.176 1.00 20.14 473 VAL B C 1
ATOM 4075 O O . VAL B 1 198 ? -4.228 -11.301 28.939 1.00 20.02 473 VAL B O 1
ATOM 4079 N N . PRO B 1 199 ? -2.564 -11.943 30.316 1.00 20.48 474 PRO B N 1
ATOM 4080 C CA . PRO B 1 199 ? -3.479 -12.445 31.346 1.00 21.67 474 PRO B CA 1
ATOM 4081 C C . PRO B 1 199 ? -4.438 -11.355 31.837 1.00 22.26 474 PRO B C 1
ATOM 4082 O O . PRO B 1 199 ? -4.057 -10.186 31.958 1.00 23.54 474 PRO B O 1
ATOM 4086 N N . SER B 1 200 ? -5.681 -11.739 32.116 1.00 22.58 475 SER B N 1
ATOM 4087 C CA . SER B 1 200 ? -6.679 -10.794 32.607 1.00 24.59 475 SER B CA 1
ATOM 4088 C C . SER B 1 200 ? -6.270 -10.321 34.002 1.00 23.35 475 SER B C 1
ATOM 4089 O O . SER B 1 200 ? -6.483 -9.164 34.368 1.00 25.48 475 SER B O 1
ATOM 4092 N N . SER B 1 201 ? -5.690 -11.236 34.773 1.00 23.22 476 SER B N 1
ATOM 4093 C CA . SER B 1 201 ? -5.211 -10.950 36.121 1.00 24.37 476 SER B CA 1
ATOM 4094 C C . SER B 1 201 ? -3.757 -11.400 36.195 1.00 23.73 476 SER B C 1
ATOM 4095 O O . SER B 1 201 ? -3.396 -12.436 35.639 1.00 23.80 476 SER B O 1
ATOM 4098 N N . ALA B 1 202 ? -2.928 -10.624 36.884 1.00 24.34 477 ALA B N 1
ATOM 4099 C CA . ALA B 1 202 ? -1.508 -10.940 37.008 1.00 22.76 477 ALA B CA 1
ATOM 4100 C C . ALA B 1 202 ? -1.190 -11.810 38.219 1.00 21.76 477 ALA B C 1
ATOM 4101 O O . ALA B 1 202 ? -0.038 -12.176 38.434 1.00 20.76 477 ALA B O 1
ATOM 4103 N N . ALA B 1 203 ? -2.210 -12.157 38.995 1.00 22.30 478 ALA B N 1
ATOM 4104 C CA . ALA B 1 203 ? -2.013 -12.970 40.193 1.00 22.41 478 ALA B CA 1
ATOM 4105 C C . ALA B 1 203 ? -1.200 -14.245 39.975 1.00 22.64 478 ALA B C 1
ATOM 4106 O O . ALA B 1 203 ? -0.224 -14.487 40.686 1.00 23.70 478 ALA B O 1
ATOM 4108 N N . SER B 1 204 ? -1.604 -15.062 39.006 1.00 22.79 479 SER B N 1
ATOM 4109 C CA . SER B 1 204 ? -0.903 -16.314 38.736 1.00 21.83 479 SER B CA 1
ATOM 4110 C C . SER B 1 204 ? 0.549 -16.081 38.327 1.00 19.67 479 SER B C 1
ATOM 4111 O O . SER B 1 204 ? 1.450 -16.781 38.791 1.00 19.88 479 SER B O 1
ATOM 4114 N N . LEU B 1 205 ? 0.776 -15.092 37.466 1.00 18.79 480 LEU B N 1
ATOM 4115 C CA . LEU B 1 205 ? 2.130 -14.783 37.012 1.00 18.80 480 LEU B CA 1
ATOM 4116 C C . LEU B 1 205 ? 3.016 -14.290 38.161 1.00 20.22 480 LEU B C 1
ATOM 4117 O O . LEU B 1 205 ? 4.185 -14.664 38.249 1.00 18.90 480 LEU B O 1
ATOM 4122 N N . ILE B 1 206 ? 2.465 -13.458 39.041 1.00 20.51 481 ILE B N 1
ATOM 4123 C CA . ILE B 1 206 ? 3.236 -12.948 40.168 1.00 21.51 481 ILE B CA 1
ATOM 4124 C C . ILE B 1 206 ? 3.617 -14.085 41.115 1.00 21.50 481 ILE B C 1
ATOM 4125 O O . ILE B 1 206 ? 4.728 -14.115 41.646 1.00 21.90 481 ILE B O 1
ATOM 4130 N N . ASP B 1 207 ? 2.695 -15.021 41.326 1.00 23.00 482 ASP B N 1
ATOM 4131 C CA . ASP B 1 207 ? 2.973 -16.160 42.193 1.00 22.09 482 ASP B CA 1
ATOM 4132 C C . ASP B 1 207 ? 4.072 -16.996 41.539 1.00 21.43 482 ASP B C 1
ATOM 4133 O O . ASP B 1 207 ? 4.949 -17.538 42.210 1.00 22.37 482 ASP B O 1
ATOM 4138 N N . PHE B 1 208 ? 4.013 -17.092 40.216 1.00 20.92 483 PHE B N 1
ATOM 4139 C CA . PHE B 1 208 ? 5.002 -17.838 39.457 1.00 20.34 483 PHE B CA 1
ATOM 4140 C C . PHE B 1 208 ? 6.379 -17.206 39.674 1.00 19.85 483 PHE B C 1
ATOM 4141 O O . PHE B 1 208 ? 7.369 -17.900 39.917 1.00 20.40 483 PHE B O 1
ATOM 4149 N N . LEU B 1 209 ? 6.429 -15.882 39.593 1.00 20.07 484 LEU B N 1
ATOM 4150 C CA . LEU B 1 209 ? 7.673 -15.151 39.780 1.00 20.57 484 LEU B CA 1
ATOM 4151 C C . LEU B 1 209 ? 8.281 -15.418 41.157 1.00 20.89 484 LEU B C 1
ATOM 4152 O O . LEU B 1 209 ? 9.476 -15.691 41.272 1.00 22.14 484 LEU B O 1
ATOM 4157 N N . ARG B 1 210 ? 7.462 -15.333 42.200 1.00 21.77 485 ARG B N 1
ATOM 4158 C CA . ARG B 1 210 ? 7.948 -15.571 43.554 1.00 22.87 485 ARG B CA 1
ATOM 4159 C C . ARG B 1 210 ? 8.521 -16.968 43.707 1.00 20.93 485 ARG B C 1
ATOM 4160 O O . ARG B 1 210 ? 9.569 -17.150 44.327 1.00 21.57 485 ARG B O 1
ATOM 4168 N N . VAL B 1 211 ? 7.831 -17.956 43.142 1.00 20.12 486 VAL B N 1
ATOM 4169 C CA . VAL B 1 211 ? 8.282 -19.337 43.231 1.00 22.17 486 VAL B CA 1
ATOM 4170 C C . VAL B 1 211 ? 9.626 -19.517 42.537 1.00 21.03 486 VAL B C 1
ATOM 4171 O O . VAL B 1 211 ? 10.502 -20.225 43.034 1.00 21.00 486 VAL B O 1
ATOM 4175 N N . VAL B 1 212 ? 9.784 -18.873 41.387 1.00 21.12 487 VAL B N 1
ATOM 4176 C CA . VAL B 1 212 ? 11.031 -18.951 40.642 1.00 20.63 487 VAL B CA 1
ATOM 4177 C C . VAL B 1 212 ? 12.165 -18.293 41.433 1.00 19.69 487 VAL B C 1
ATOM 4178 O O . VAL B 1 212 ? 13.262 -18.842 41.535 1.00 20.50 487 VAL B O 1
ATOM 4182 N N . ARG B 1 213 ? 11.896 -17.120 41.994 1.00 20.83 488 ARG B N 1
ATOM 4183 C CA . ARG B 1 213 ? 12.905 -16.400 42.764 1.00 21.68 488 ARG B CA 1
ATOM 4184 C C . ARG B 1 213 ? 13.349 -17.185 43.988 1.00 21.65 488 ARG B C 1
ATOM 4185 O O . ARG B 1 213 ? 14.534 -17.212 44.320 1.00 20.74 488 ARG B O 1
ATOM 4193 N N . ASN B 1 214 ? 12.399 -17.835 44.653 1.00 21.04 489 ASN B N 1
ATOM 4194 C CA . ASN B 1 214 ? 12.723 -18.621 45.838 1.00 23.29 489 ASN B CA 1
ATOM 4195 C C . ASN B 1 214 ? 13.549 -19.852 45.499 1.00 22.64 489 ASN B C 1
ATOM 4196 O O . ASN B 1 214 ? 14.443 -20.228 46.256 1.00 24.21 489 ASN B O 1
ATOM 4201 N N . GLN B 1 215 ? 13.260 -20.476 44.362 1.00 22.74 490 GLN B N 1
ATOM 4202 C CA . GLN B 1 215 ? 14.013 -21.656 43.962 1.00 22.09 490 GLN B CA 1
ATOM 4203 C C . GLN B 1 215 ? 15.443 -21.259 43.609 1.00 21.18 490 GLN B C 1
ATOM 4204 O O . GLN B 1 215 ? 16.387 -21.976 43.935 1.00 20.33 490 GLN B O 1
ATOM 4210 N N . GLN B 1 216 ? 15.600 -20.115 42.945 1.00 19.69 491 GLN B N 1
ATOM 4211 C CA . GLN B 1 216 ? 16.927 -19.630 42.570 1.00 20.99 491 GLN B CA 1
ATOM 4212 C C . GLN B 1 216 ? 17.740 -19.350 43.834 1.00 21.13 491 GLN B C 1
ATOM 4213 O O . GLN B 1 216 ? 18.909 -19.727 43.926 1.00 21.66 491 GLN B O 1
ATOM 4219 N N . SER B 1 217 ? 17.115 -18.706 44.813 1.00 23.30 492 SER B N 1
ATOM 4220 C CA . SER B 1 217 ? 17.803 -18.390 46.060 1.00 24.31 492 SER B CA 1
ATOM 4221 C C . SER B 1 217 ? 18.173 -19.653 46.835 1.00 24.78 492 SER B C 1
ATOM 4222 O O . SER B 1 217 ? 19.220 -19.704 47.478 1.00 25.42 492 SER B O 1
ATOM 4225 N N . LEU B 1 218 ? 17.324 -20.675 46.764 1.00 24.00 493 LEU B N 1
ATOM 4226 C CA . LEU B 1 218 ? 17.591 -21.929 47.464 1.00 24.37 493 LEU B CA 1
ATOM 4227 C C . LEU B 1 218 ? 18.731 -22.697 46.800 1.00 23.99 493 LEU B C 1
ATOM 4228 O O . LEU B 1 218 ? 19.580 -23.276 47.478 1.00 23.68 493 LEU B O 1
ATOM 4233 N N . ALA B 1 219 ? 18.747 -22.705 45.471 1.00 23.61 494 ALA B N 1
ATOM 4234 C CA . ALA B 1 219 ? 19.788 -23.408 44.727 1.00 23.61 494 ALA B CA 1
ATOM 4235 C C . ALA B 1 219 ? 21.143 -22.737 44.929 1.00 23.72 494 ALA B C 1
ATOM 4236 O O . ALA B 1 219 ? 22.173 -23.408 45.013 1.00 23.86 494 ALA B O 1
ATOM 4238 N N . VAL B 1 220 ? 21.135 -21.410 45.007 1.00 23.87 495 VAL B N 1
ATOM 4239 C CA . VAL B 1 220 ? 22.361 -20.648 45.204 1.00 24.90 495 VAL B CA 1
ATOM 4240 C C . VAL B 1 220 ? 22.892 -20.828 46.625 1.00 26.33 495 VAL B C 1
ATOM 4241 O O . VAL B 1 220 ? 24.098 -20.953 46.832 1.00 27.78 495 VAL B O 1
ATOM 4245 N N . SER B 1 221 ? 21.987 -20.843 47.596 1.00 27.32 496 SER B N 1
ATOM 4246 C CA . SER B 1 221 ? 22.366 -21.007 48.996 1.00 28.65 496 SER B CA 1
ATOM 4247 C C . SER B 1 221 ? 23.043 -22.351 49.249 1.00 29.73 496 SER B C 1
ATOM 4248 O O . SER B 1 221 ? 24.057 -22.421 49.941 1.00 30.99 496 SER B O 1
ATOM 4251 N N . ASN B 1 222 ? 22.477 -23.417 48.691 1.00 31.08 497 ASN B N 1
ATOM 4252 C CA . ASN B 1 222 ? 23.041 -24.752 48.868 1.00 32.60 497 ASN B CA 1
ATOM 4253 C C . ASN B 1 222 ? 24.117 -25.035 47.829 1.00 34.04 497 ASN B C 1
ATOM 4254 O O . ASN B 1 222 ? 24.693 -26.124 47.793 1.00 35.33 497 ASN B O 1
ATOM 4259 N N . MET B 1 223 ? 24.380 -24.043 46.984 1.00 35.71 498 MET B N 1
ATOM 4260 C CA . MET B 1 223 ? 25.389 -24.159 45.941 1.00 36.96 498 MET B CA 1
ATOM 4261 C C . MET B 1 223 ? 26.779 -24.260 46.557 1.00 37.60 498 MET B C 1
ATOM 4262 O O . MET B 1 223 ? 27.298 -23.288 47.112 1.00 37.99 498 MET B O 1
ATOM 4267 N N . GLY B 1 224 ? 27.375 -25.445 46.461 1.00 38.27 499 GLY B N 1
ATOM 4268 C CA . GLY B 1 224 ? 28.700 -25.653 47.012 1.00 37.99 499 GLY B CA 1
ATOM 4269 C C . GLY B 1 224 ? 29.785 -25.101 46.107 1.00 37.98 499 GLY B C 1
ATOM 4270 O O . GLY B 1 224 ? 30.693 -24.407 46.567 1.00 38.77 499 GLY B O 1
ATOM 4271 N N . ALA B 1 225 ? 29.684 -25.409 44.817 1.00 37.33 500 ALA B N 1
ATOM 4272 C CA . ALA B 1 225 ? 30.655 -24.947 43.832 1.00 35.88 500 ALA B CA 1
ATOM 4273 C C . ALA B 1 225 ? 30.164 -23.675 43.150 1.00 35.36 500 ALA B C 1
ATOM 4274 O O . ALA B 1 225 ? 29.545 -23.728 42.084 1.00 36.48 500 ALA B O 1
ATOM 4276 N N . ARG B 1 226 ? 30.444 -22.535 43.773 1.00 34.45 501 ARG B N 1
ATOM 4277 C CA . ARG B 1 226 ? 30.037 -21.243 43.238 1.00 34.36 501 ARG B CA 1
ATOM 4278 C C . ARG B 1 226 ? 31.215 -20.557 42.555 1.00 33.78 501 ARG B C 1
ATOM 4279 O O . ARG B 1 226 ? 32.323 -21.095 42.522 1.00 35.03 501 ARG B O 1
ATOM 4287 N N . CYS B 1 231 ? 29.079 -19.404 38.319 1.00 35.91 506 CYS B N 1
ATOM 4288 C CA . CYS B 1 231 ? 29.720 -18.121 38.572 1.00 40.66 506 CYS B CA 1
ATOM 4289 C C . CYS B 1 231 ? 28.900 -17.318 39.582 1.00 36.75 506 CYS B C 1
ATOM 4290 O O . CYS B 1 231 ? 27.804 -17.732 39.963 1.00 37.10 506 CYS B O 1
ATOM 4293 N N . PRO B 1 232 ? 29.422 -16.161 40.032 1.00 36.12 507 PRO B N 1
ATOM 4294 C CA . PRO B 1 232 ? 28.703 -15.327 41.001 1.00 35.19 507 PRO B CA 1
ATOM 4295 C C . PRO B 1 232 ? 27.214 -15.229 40.681 1.00 34.12 507 PRO B C 1
ATOM 4296 O O . PRO B 1 232 ? 26.795 -14.379 39.892 1.00 36.39 507 PRO B O 1
ATOM 4300 N N . GLU B 1 233 ? 26.422 -16.099 41.302 1.00 31.91 508 GLU B N 1
ATOM 4301 C CA . GLU B 1 233 ? 24.983 -16.122 41.069 1.00 28.52 508 GLU B CA 1
ATOM 4302 C C . GLU B 1 233 ? 24.756 -16.385 39.580 1.00 25.50 508 GLU B C 1
ATOM 4303 O O . GLU B 1 233 ? 24.787 -15.462 38.766 1.00 25.38 508 GLU B O 1
ATOM 4309 N N . PRO B 1 234 ? 24.551 -17.656 39.201 1.00 23.00 509 PRO B N 1
ATOM 4310 C CA . PRO B 1 234 ? 24.324 -17.986 37.789 1.00 21.18 509 PRO B CA 1
ATOM 4311 C C . PRO B 1 234 ? 23.017 -17.386 37.282 1.00 18.48 509 PRO B C 1
ATOM 4312 O O . PRO B 1 234 ? 22.078 -17.178 38.050 1.00 19.03 509 PRO B O 1
ATOM 4316 N N . PRO B 1 235 ? 22.943 -17.096 35.975 1.00 17.85 510 PRO B N 1
ATOM 4317 C CA . PRO B 1 235 ? 21.737 -16.516 35.387 1.00 16.63 510 PRO B CA 1
ATOM 4318 C C . PRO B 1 235 ? 20.581 -17.498 35.358 1.00 16.36 510 PRO B C 1
ATOM 4319 O O . PRO B 1 235 ? 20.779 -18.713 35.375 1.00 17.27 510 PRO B O 1
ATOM 4323 N N . ILE B 1 236 ? 19.374 -16.954 35.339 1.00 16.22 511 ILE B N 1
ATOM 4324 C CA . ILE B 1 236 ? 18.170 -17.761 35.234 1.00 15.79 511 ILE B CA 1
ATOM 4325 C C . ILE B 1 236 ? 17.829 -17.714 33.745 1.00 15.77 511 ILE B C 1
ATOM 4326 O O . ILE B 1 236 ? 17.786 -16.633 33.150 1.00 15.01 511 ILE B O 1
ATOM 4331 N N . VAL B 1 237 ? 17.620 -18.870 33.130 1.00 15.39 512 VAL B N 1
ATOM 4332 C CA . VAL B 1 237 ? 17.266 -18.905 31.716 1.00 14.32 512 VAL B CA 1
ATOM 4333 C C . VAL B 1 237 ? 15.763 -18.693 31.615 1.00 15.15 512 VAL B C 1
ATOM 4334 O O . VAL B 1 237 ? 14.989 -19.395 32.273 1.00 15.28 512 VAL B O 1
ATOM 4338 N N . VAL B 1 238 ? 15.355 -17.725 30.799 1.00 14.22 513 VAL B N 1
ATOM 4339 C CA . VAL B 1 238 ? 13.939 -17.432 30.612 1.00 14.22 513 VAL B CA 1
ATOM 4340 C C . VAL B 1 238 ? 13.652 -17.480 29.120 1.00 15.17 513 VAL B C 1
ATOM 4341 O O . VAL B 1 238 ? 14.410 -16.927 28.328 1.00 13.36 513 VAL B O 1
ATOM 4345 N N . HIS B 1 239 ? 12.584 -18.161 28.720 1.00 12.87 514 HIS B N 1
ATOM 4346 C CA . HIS B 1 239 ? 12.262 -18.228 27.306 1.00 13.23 514 HIS B CA 1
ATOM 4347 C C . HIS B 1 239 ? 10.771 -18.352 27.031 1.00 15.18 514 HIS B C 1
ATOM 4348 O O . HIS B 1 239 ? 9.995 -18.771 27.892 1.00 16.59 514 HIS B O 1
ATOM 4355 N N . CYS B 1 240 ? 10.383 -17.914 25.839 1.00 15.47 515 CYS B N 1
ATOM 4356 C CA . CYS B 1 240 ? 9.012 -18.022 25.366 1.00 18.83 515 CYS B CA 1
ATOM 4357 C C . CYS B 1 240 ? 9.173 -18.608 23.969 1.00 20.26 515 CYS B C 1
ATOM 4358 O O . CYS B 1 240 ? 9.792 -19.666 23.828 1.00 22.59 515 CYS B O 1
ATOM 4361 N N . SER B 1 241 ? 8.644 -17.956 22.938 1.00 18.25 516 SER B N 1
ATOM 4362 C CA . SER B 1 241 ? 8.813 -18.481 21.584 1.00 17.95 516 SER B CA 1
ATOM 4363 C C . SER B 1 241 ? 10.046 -17.851 20.940 1.00 17.26 516 SER B C 1
ATOM 4364 O O . SER B 1 241 ? 10.909 -18.551 20.410 1.00 17.09 516 SER B O 1
ATOM 4367 N N . ALA B 1 242 ? 10.136 -16.525 21.004 1.00 16.88 517 ALA B N 1
ATOM 4368 C CA . ALA B 1 242 ? 11.274 -15.820 20.426 1.00 17.59 517 ALA B CA 1
ATOM 4369 C C . ALA B 1 242 ? 12.175 -15.173 21.473 1.00 16.99 517 ALA B C 1
ATOM 4370 O O . ALA B 1 242 ? 13.218 -14.613 21.139 1.00 19.22 517 ALA B O 1
ATOM 4372 N N . GLY B 1 243 ? 11.773 -15.245 22.737 1.00 14.39 518 GLY B N 1
ATOM 4373 C CA . GLY B 1 243 ? 12.570 -14.660 23.799 1.00 16.38 518 GLY B CA 1
ATOM 4374 C C . GLY B 1 243 ? 12.493 -13.150 23.974 1.00 16.16 518 GLY B C 1
ATOM 4375 O O . GLY B 1 243 ? 13.407 -12.552 24.549 1.00 16.54 518 GLY B O 1
ATOM 4376 N N . ILE B 1 244 ? 11.424 -12.521 23.490 1.00 16.18 519 ILE B N 1
ATOM 4377 C CA . ILE B 1 244 ? 11.287 -11.069 23.656 1.00 16.30 519 ILE B CA 1
ATOM 4378 C C . ILE B 1 244 ? 9.946 -10.630 24.240 1.00 18.49 519 ILE B C 1
ATOM 4379 O O . ILE B 1 244 ? 9.888 -9.655 24.991 1.00 20.41 519 ILE B O 1
ATOM 4384 N N . GLY B 1 245 ? 8.880 -11.354 23.917 1.00 17.54 520 GLY B N 1
ATOM 4385 C CA . GLY B 1 245 ? 7.559 -11.001 24.414 1.00 17.79 520 GLY B CA 1
ATOM 4386 C C . GLY B 1 245 ? 7.324 -11.322 25.878 1.00 19.59 520 GLY B C 1
ATOM 4387 O O . GLY B 1 245 ? 7.497 -10.475 26.753 1.00 20.68 520 GLY B O 1
ATOM 4388 N N . ARG B 1 246 ? 6.907 -12.551 26.152 1.00 17.29 521 ARG B N 1
ATOM 4389 C CA . ARG B 1 246 ? 6.665 -12.970 27.522 1.00 17.08 521 ARG B CA 1
ATOM 4390 C C . ARG B 1 246 ? 7.954 -12.950 28.336 1.00 16.55 521 ARG B C 1
ATOM 4391 O O . ARG B 1 246 ? 7.933 -12.654 29.527 1.00 17.59 521 ARG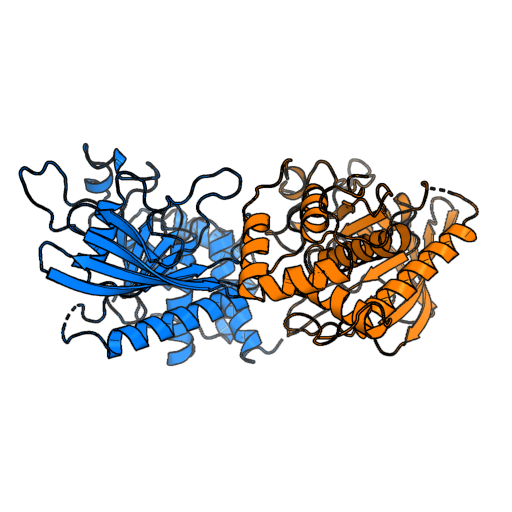 B O 1
ATOM 4399 N N . THR B 1 247 ? 9.075 -13.251 27.687 1.00 17.91 522 THR B N 1
ATOM 4400 C CA . THR B 1 247 ? 10.364 -13.239 28.372 1.00 16.15 522 THR B CA 1
ATOM 4401 C C . THR B 1 247 ? 10.680 -11.826 28.862 1.00 15.19 522 THR B C 1
ATOM 4402 O O . THR B 1 247 ? 11.137 -11.642 29.989 1.00 18.64 522 THR B O 1
ATOM 4406 N N . GLY B 1 248 ? 10.419 -10.837 28.010 1.00 15.70 523 GLY B N 1
ATOM 4407 C CA . GLY B 1 248 ? 10.674 -9.455 28.389 1.00 15.31 523 GLY B CA 1
ATOM 4408 C C . GLY B 1 248 ? 9.753 -9.011 29.510 1.00 17.40 523 GLY B C 1
ATOM 4409 O O . GLY B 1 248 ? 10.168 -8.301 30.421 1.00 17.20 523 GLY B O 1
ATOM 4410 N N . THR B 1 249 ? 8.493 -9.430 29.451 1.00 17.00 524 THR B N 1
ATOM 4411 C CA . THR B 1 249 ? 7.525 -9.064 30.479 1.00 18.53 524 THR B CA 1
ATOM 4412 C C . THR B 1 249 ? 7.914 -9.660 31.831 1.00 18.03 524 THR B C 1
ATOM 4413 O O . THR B 1 249 ? 7.903 -8.980 32.859 1.00 18.47 524 THR B O 1
ATOM 4417 N N . PHE B 1 250 ? 8.256 -10.941 31.826 1.00 19.01 525 PHE B N 1
ATOM 4418 C CA . PHE B 1 250 ? 8.658 -11.628 33.043 1.00 18.02 525 PHE B CA 1
ATOM 4419 C C . PHE B 1 250 ? 9.857 -10.940 33.698 1.00 18.28 525 PHE B C 1
ATOM 4420 O O . PHE B 1 250 ? 9.838 -10.628 34.891 1.00 18.67 525 PHE B O 1
ATOM 4428 N N . CYS B 1 251 ? 10.903 -10.706 32.911 1.00 16.72 526 CYS B N 1
ATOM 4429 C CA . CYS B 1 251 ? 12.107 -10.071 33.437 1.00 17.06 526 CYS B CA 1
ATOM 4430 C C . CYS B 1 251 ? 11.877 -8.635 33.897 1.00 16.84 526 CYS B C 1
ATOM 4431 O O . CYS B 1 251 ? 12.382 -8.227 34.940 1.00 17.70 526 CYS B O 1
ATOM 4434 N N . SER B 1 252 ? 11.107 -7.876 33.126 1.00 16.26 527 SER B N 1
ATOM 4435 C CA . SER B 1 252 ? 10.824 -6.493 33.493 1.00 18.07 527 SER B CA 1
ATOM 4436 C C . SER B 1 252 ? 10.079 -6.444 34.819 1.00 17.16 527 SER B C 1
ATOM 4437 O O . SER B 1 252 ? 10.385 -5.627 35.687 1.00 18.16 527 SER B O 1
ATOM 4440 N N . LEU B 1 253 ? 9.093 -7.322 34.973 1.00 17.22 528 LEU B N 1
ATOM 4441 C CA . LEU B 1 253 ? 8.311 -7.364 36.198 1.00 18.27 528 LEU B CA 1
ATOM 4442 C C . LEU B 1 253 ? 9.205 -7.744 37.379 1.00 18.06 528 LEU B C 1
ATOM 4443 O O . LEU B 1 253 ? 9.090 -7.174 38.469 1.00 18.36 528 LEU B O 1
ATOM 4448 N N . ASP B 1 254 ? 10.109 -8.696 37.154 1.00 16.98 529 ASP B N 1
ATOM 4449 C CA . ASP B 1 254 ? 11.028 -9.150 38.196 1.00 17.47 529 ASP B CA 1
ATOM 4450 C C . ASP B 1 254 ? 11.923 -7.999 38.667 1.00 16.90 529 ASP B C 1
ATOM 4451 O O . ASP B 1 254 ? 12.111 -7.788 39.867 1.00 17.62 529 ASP B O 1
ATOM 4456 N N . ILE B 1 255 ? 12.454 -7.246 37.710 1.00 16.53 530 ILE B N 1
ATOM 4457 C CA . ILE B 1 255 ? 13.330 -6.121 38.005 1.00 16.37 530 ILE B CA 1
ATOM 4458 C C . ILE B 1 255 ? 12.595 -5.019 38.755 1.00 16.37 530 ILE B C 1
ATOM 4459 O O . ILE B 1 255 ? 13.100 -4.497 39.751 1.00 16.02 530 ILE B O 1
ATOM 4464 N N . CYS B 1 256 ? 11.405 -4.666 38.276 1.00 16.03 531 CYS B N 1
ATOM 4465 C CA . CYS B 1 256 ? 10.618 -3.626 38.921 1.00 16.96 531 CYS B CA 1
ATOM 4466 C C . CYS B 1 256 ? 10.210 -3.984 40.344 1.00 16.64 531 CYS B C 1
ATOM 4467 O O . CYS B 1 256 ? 10.269 -3.139 41.236 1.00 15.99 531 CYS B O 1
ATOM 4470 N N . LEU B 1 257 ? 9.793 -5.227 40.559 1.00 16.94 532 LEU B N 1
ATOM 4471 C CA . LEU B 1 257 ? 9.387 -5.654 41.891 1.00 17.87 532 LEU B CA 1
ATOM 4472 C C . LEU B 1 257 ? 10.592 -5.745 42.827 1.00 17.49 532 LEU B C 1
ATOM 4473 O O . LEU B 1 257 ? 10.458 -5.605 44.047 1.00 18.05 532 LEU B O 1
ATOM 4478 N N . ALA B 1 258 ? 11.773 -5.975 42.256 1.00 18.24 533 ALA B N 1
ATOM 4479 C CA . ALA B 1 258 ? 12.993 -6.045 43.057 1.00 17.86 533 ALA B CA 1
ATOM 4480 C C . ALA B 1 258 ? 13.337 -4.641 43.554 1.00 18.22 533 ALA B C 1
ATOM 4481 O O . ALA B 1 258 ? 13.725 -4.460 44.704 1.00 19.11 533 ALA B O 1
ATOM 4483 N N . GLN B 1 259 ? 13.188 -3.645 42.688 1.00 17.85 534 GLN B N 1
ATOM 4484 C CA . GLN B 1 259 ? 13.492 -2.278 43.087 1.00 17.47 534 GLN B CA 1
ATOM 4485 C C . GLN B 1 259 ? 12.463 -1.815 44.113 1.00 18.96 534 GLN B C 1
ATOM 4486 O O . GLN B 1 259 ? 12.794 -1.111 45.072 1.00 20.14 534 GLN B O 1
ATOM 4492 N N . LEU B 1 260 ? 11.214 -2.213 43.905 1.00 17.89 535 LEU B N 1
ATOM 4493 C CA . LEU B 1 260 ? 10.145 -1.843 44.819 1.00 18.60 535 LEU B CA 1
ATOM 4494 C C . LEU B 1 260 ? 10.449 -2.418 46.197 1.00 19.10 535 LEU B C 1
ATOM 4495 O O . LEU B 1 260 ? 10.285 -1.742 47.214 1.00 20.39 535 LEU B O 1
ATOM 4500 N N . GLU B 1 261 ? 10.902 -3.666 46.228 1.00 18.87 536 GLU B N 1
ATOM 4501 C CA . GLU B 1 261 ? 11.216 -4.314 47.494 1.00 20.26 536 GLU B CA 1
ATOM 4502 C C . GLU B 1 261 ? 12.355 -3.629 48.241 1.00 20.51 536 GLU B C 1
ATOM 4503 O O . GLU B 1 261 ? 12.303 -3.500 49.464 1.00 22.62 536 GLU B O 1
ATOM 4509 N N . GLU B 1 262 ? 13.376 -3.172 47.523 1.00 19.42 537 GLU B N 1
ATOM 4510 C CA . GLU B 1 262 ? 14.503 -2.525 48.186 1.00 21.09 537 GLU B CA 1
ATOM 4511 C C . GLU B 1 262 ? 14.336 -1.035 48.477 1.00 19.39 537 GLU B C 1
ATOM 4512 O O . GLU B 1 262 ? 14.636 -0.582 49.586 1.00 21.50 537 GLU B O 1
ATOM 4518 N N . LEU B 1 263 ? 13.850 -0.282 47.493 1.00 18.98 538 LEU B N 1
ATOM 4519 C CA . LEU B 1 263 ? 13.706 1.166 47.638 1.00 20.30 538 LEU B CA 1
ATOM 4520 C C . LEU B 1 263 ? 12.291 1.740 47.612 1.00 18.83 538 LEU B C 1
ATOM 4521 O O . LEU B 1 263 ? 12.117 2.950 47.735 1.00 18.35 538 LEU B O 1
ATOM 4526 N N . GLY B 1 264 ? 11.287 0.886 47.450 1.00 16.84 539 GLY B N 1
ATOM 4527 C CA . GLY B 1 264 ? 9.916 1.365 47.425 1.00 17.28 539 GLY B CA 1
ATOM 4528 C C . GLY B 1 264 ? 9.556 2.132 46.168 1.00 16.60 539 GLY B C 1
ATOM 4529 O O . GLY B 1 264 ? 8.569 2.863 46.145 1.00 17.81 539 GLY B O 1
ATOM 4530 N N . THR B 1 265 ? 10.358 1.973 45.119 1.00 15.39 540 THR B N 1
ATOM 4531 C CA . THR B 1 265 ? 10.096 2.657 43.853 1.00 17.37 540 THR B CA 1
ATOM 4532 C C . THR B 1 265 ? 10.389 1.746 42.674 1.00 18.76 540 THR B C 1
ATOM 4533 O O . THR B 1 265 ? 10.920 0.646 42.836 1.00 20.42 540 THR B O 1
ATOM 4537 N N . LEU B 1 266 ? 10.040 2.225 41.488 1.00 18.03 541 LEU B N 1
ATOM 4538 C CA . LEU B 1 266 ? 10.270 1.494 40.250 1.00 18.58 541 LEU B CA 1
ATOM 4539 C C . LEU B 1 266 ? 10.002 2.426 39.078 1.00 18.29 541 LEU B C 1
ATOM 4540 O O . LEU B 1 266 ? 9.449 3.511 39.243 1.00 18.53 541 LEU B O 1
ATOM 4545 N N . ASN B 1 267 ? 10.426 2.016 37.894 1.00 16.27 542 ASN B N 1
ATOM 4546 C CA . ASN B 1 267 ? 10.207 2.817 36.706 1.00 16.77 542 ASN B CA 1
ATOM 4547 C C . ASN B 1 267 ? 10.166 1.865 35.527 1.00 16.16 542 ASN B C 1
ATOM 4548 O O . ASN B 1 267 ? 11.187 1.320 35.108 1.00 17.10 542 ASN B O 1
ATOM 4553 N N . VAL B 1 268 ? 8.961 1.657 35.019 1.00 14.76 543 VAL B N 1
ATOM 4554 C CA . VAL B 1 268 ? 8.744 0.751 33.905 1.00 15.88 543 VAL B CA 1
ATOM 4555 C C . VAL B 1 268 ? 9.460 1.190 32.631 1.00 16.94 543 VAL B C 1
ATOM 4556 O O . VAL B 1 268 ? 10.141 0.393 31.984 1.00 15.48 543 VAL B O 1
ATOM 4560 N N . PHE B 1 269 ? 9.319 2.467 32.284 1.00 15.84 544 PHE B N 1
ATOM 4561 C CA . PHE B 1 269 ? 9.938 3.005 31.081 1.00 16.45 544 PHE B CA 1
ATOM 4562 C C . PHE B 1 269 ? 11.443 2.768 31.035 1.00 15.22 544 PHE B C 1
ATOM 4563 O O . PHE B 1 269 ? 11.959 2.282 30.035 1.00 15.95 544 PHE B O 1
ATOM 4571 N N . GLN B 1 270 ? 12.150 3.117 32.109 1.00 15.87 545 GLN B N 1
ATOM 4572 C CA . GLN B 1 270 ? 13.597 2.926 32.127 1.00 16.63 545 GLN B CA 1
ATOM 4573 C C . GLN B 1 270 ? 13.986 1.457 32.127 1.00 16.57 545 GLN B C 1
ATOM 4574 O O . GLN B 1 270 ? 14.961 1.079 31.490 1.00 16.96 545 GLN B O 1
ATOM 4580 N N . THR B 1 271 ? 13.226 0.634 32.846 1.00 15.36 546 THR B N 1
ATOM 4581 C CA . THR B 1 271 ? 13.524 -0.795 32.919 1.00 16.01 546 THR B CA 1
ATOM 4582 C C . THR B 1 271 ? 13.427 -1.466 31.555 1.00 16.56 546 THR B C 1
ATOM 4583 O O . THR B 1 271 ? 14.320 -2.223 31.170 1.00 15.69 546 THR B O 1
ATOM 4587 N N . VAL B 1 272 ? 12.354 -1.185 30.824 1.00 15.71 547 VAL B N 1
ATOM 4588 C CA . VAL B 1 272 ? 12.171 -1.772 29.497 1.00 15.37 547 VAL B CA 1
ATOM 4589 C C . VAL B 1 272 ? 13.193 -1.214 28.507 1.00 15.63 547 VAL B C 1
ATOM 4590 O O . VAL B 1 272 ? 13.762 -1.956 27.700 1.00 16.44 547 VAL B O 1
ATOM 4594 N N . SER B 1 273 ? 13.432 0.094 28.576 1.00 17.74 548 SER B N 1
ATOM 4595 C CA . SER B 1 273 ? 14.405 0.729 27.694 1.00 16.52 548 SER B CA 1
ATOM 4596 C C . SER B 1 273 ? 15.796 0.137 27.912 1.00 15.93 548 SER B C 1
ATOM 4597 O O . SER B 1 273 ? 16.501 -0.172 26.952 1.00 16.89 548 SER B O 1
ATOM 4600 N N . ARG B 1 274 ? 16.183 -0.024 29.174 1.00 15.39 549 ARG B N 1
ATOM 4601 C CA . ARG B 1 274 ? 17.493 -0.579 29.498 1.00 16.50 549 ARG B CA 1
ATOM 4602 C C . ARG B 1 274 ? 17.580 -2.046 29.090 1.00 16.94 549 ARG B C 1
ATOM 4603 O O . ARG B 1 274 ? 18.617 -2.506 28.619 1.00 16.70 549 ARG B O 1
ATOM 4611 N N . MET B 1 275 ? 16.491 -2.785 29.270 1.00 15.67 550 MET B N 1
ATOM 4612 C CA . MET B 1 275 ? 16.501 -4.195 28.912 1.00 15.69 550 MET B CA 1
ATOM 4613 C C . MET B 1 275 ? 16.697 -4.379 27.411 1.00 16.80 550 MET B C 1
ATOM 4614 O O . MET B 1 275 ? 17.366 -5.319 26.970 1.00 16.80 550 MET B O 1
ATOM 4619 N N . ARG B 1 276 ? 16.121 -3.471 26.627 1.00 15.15 551 ARG B N 1
ATOM 4620 C CA . ARG B 1 276 ? 16.210 -3.557 25.177 1.00 15.84 551 ARG B CA 1
ATOM 4621 C C . ARG B 1 276 ? 17.601 -3.317 24.609 1.00 15.43 551 ARG B C 1
ATOM 4622 O O . ARG B 1 276 ? 17.832 -3.577 23.429 1.00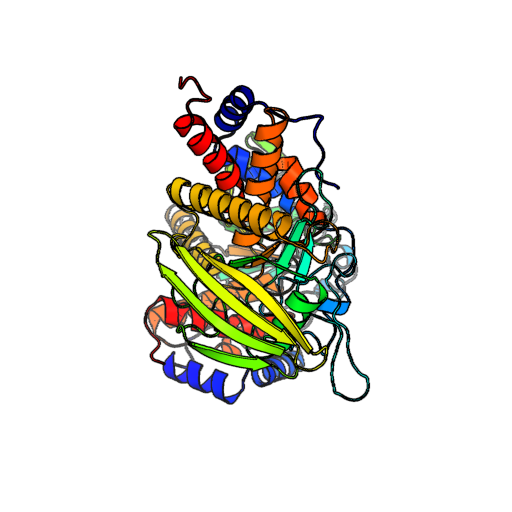 17.23 551 ARG B O 1
ATOM 4630 N N . THR B 1 277 ? 18.519 -2.816 25.437 1.00 16.22 552 THR B N 1
ATOM 4631 C CA . THR B 1 277 ? 19.898 -2.589 24.998 1.00 16.39 552 THR B CA 1
ATOM 4632 C C . THR B 1 277 ? 20.705 -3.885 25.156 1.00 17.82 552 THR B C 1
ATOM 4633 O O . THR B 1 277 ? 21.856 -3.972 24.715 1.00 17.50 552 THR B O 1
ATOM 4637 N N . GLN B 1 278 ? 20.104 -4.885 25.799 1.00 17.15 553 GLN B N 1
ATOM 4638 C CA . GLN B 1 278 ? 20.772 -6.167 26.021 1.00 16.57 553 GLN B CA 1
ATOM 4639 C C . GLN B 1 278 ? 20.057 -7.303 25.293 1.00 16.03 553 GLN B C 1
ATOM 4640 O O . GLN B 1 278 ? 20.702 -8.128 24.652 1.00 17.45 553 GLN B O 1
ATOM 4646 N N . ARG B 1 279 ? 18.733 -7.352 25.401 1.00 16.88 554 ARG B N 1
ATOM 4647 C CA . ARG B 1 279 ? 17.954 -8.339 24.656 1.00 15.95 554 ARG B CA 1
ATOM 4648 C C . ARG B 1 279 ? 17.101 -7.454 23.746 1.00 14.74 554 ARG B C 1
ATOM 4649 O O . ARG B 1 279 ? 16.005 -7.002 24.115 1.00 15.80 554 ARG B O 1
ATOM 4657 N N . ALA B 1 280 ? 17.626 -7.190 22.556 1.00 14.63 555 ALA B N 1
ATOM 4658 C CA . ALA B 1 280 ? 16.947 -6.330 21.598 1.00 14.52 555 ALA B CA 1
ATOM 4659 C C . ALA B 1 280 ? 15.505 -6.745 21.339 1.00 16.04 555 ALA B C 1
ATOM 4660 O O . ALA B 1 280 ? 15.182 -7.937 21.275 1.00 14.68 555 ALA B O 1
ATOM 4662 N N . PHE B 1 281 ? 14.644 -5.743 21.204 1.00 14.24 556 PHE B N 1
ATOM 4663 C CA . PHE B 1 281 ? 13.224 -5.936 20.912 1.00 15.20 556 PHE B CA 1
ATOM 4664 C C . PHE B 1 281 ? 12.364 -6.469 22.057 1.00 15.08 556 PHE B C 1
ATOM 4665 O O . PHE B 1 281 ? 11.206 -6.833 21.833 1.00 15.36 556 PHE B O 1
ATOM 4673 N N . SER B 1 282 ? 12.922 -6.517 23.268 1.00 14.98 557 SER B N 1
ATOM 4674 C CA . SER B 1 282 ? 12.184 -6.981 24.448 1.00 15.71 557 SER B CA 1
ATOM 4675 C C . SER B 1 282 ? 10.911 -6.139 24.603 1.00 14.74 557 SER B C 1
ATOM 4676 O O . SER B 1 282 ? 10.961 -4.909 24.543 1.00 17.26 557 SER B O 1
ATOM 4679 N N . ILE B 1 283 ? 9.790 -6.823 24.833 1.00 15.22 558 ILE B N 1
ATOM 4680 C CA . ILE B 1 283 ? 8.450 -6.230 24.945 1.00 16.55 558 ILE B CA 1
ATOM 4681 C C . ILE B 1 283 ? 8.068 -5.889 23.513 1.00 16.09 558 ILE B C 1
ATOM 4682 O O . ILE B 1 283 ? 8.468 -4.863 22.968 1.00 16.04 558 ILE B O 1
ATOM 4687 N N . GLN B 1 284 ? 7.281 -6.771 22.917 1.00 16.49 559 GLN B N 1
ATOM 4688 C CA . GLN B 1 284 ? 6.887 -6.663 21.523 1.00 17.54 559 GLN B CA 1
ATOM 4689 C C . GLN B 1 284 ? 5.606 -5.901 21.175 1.00 17.40 559 GLN B C 1
ATOM 4690 O O . GLN B 1 284 ? 5.415 -5.526 20.021 1.00 17.45 559 GLN B O 1
ATOM 4696 N N . THR B 1 285 ? 4.737 -5.662 22.152 1.00 15.74 560 THR B N 1
ATOM 4697 C CA . THR B 1 285 ? 3.484 -4.959 21.874 1.00 16.48 560 THR B CA 1
ATOM 4698 C C . THR B 1 285 ? 3.076 -3.974 22.961 1.00 15.80 560 THR B C 1
ATOM 4699 O O . THR B 1 285 ? 3.451 -4.117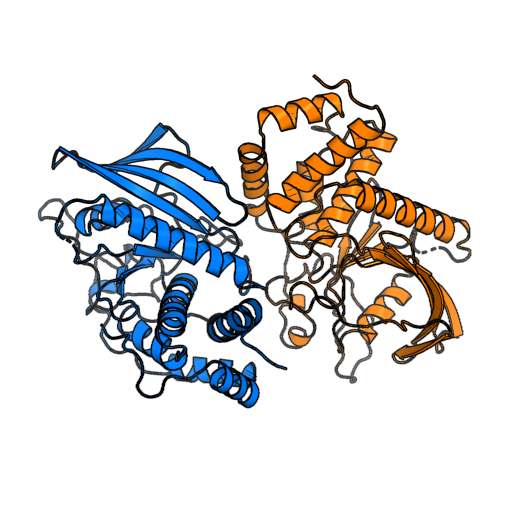 24.124 1.00 16.16 560 THR B O 1
ATOM 4703 N N . PRO B 1 286 ? 2.292 -2.952 22.584 1.00 16.65 561 PRO B N 1
ATOM 4704 C CA . PRO B 1 286 ? 1.823 -1.948 23.543 1.00 17.27 561 PRO B CA 1
ATOM 4705 C C . PRO B 1 286 ? 1.034 -2.624 24.670 1.00 16.50 561 PRO B C 1
ATOM 4706 O O . PRO B 1 286 ? 1.082 -2.193 25.821 1.00 14.70 561 PRO B O 1
ATOM 4710 N N . GLU B 1 287 ? 0.307 -3.686 24.329 1.00 14.19 562 GLU B N 1
ATOM 4711 C CA . GLU B 1 287 ? -0.480 -4.425 25.314 1.00 17.52 562 GLU B CA 1
ATOM 4712 C C . GLU B 1 287 ? 0.424 -5.063 26.371 1.00 15.99 562 GLU B C 1
ATOM 4713 O O . GLU B 1 287 ? 0.109 -5.043 27.561 1.00 16.57 562 GLU B O 1
ATOM 4719 N N . GLN B 1 288 ? 1.553 -5.625 25.947 1.00 17.65 563 GLN B N 1
ATOM 4720 C CA . GLN B 1 288 ? 2.473 -6.231 26.905 1.00 18.39 563 GLN B CA 1
ATOM 4721 C C . GLN B 1 288 ? 3.068 -5.146 27.792 1.00 17.50 563 GLN B C 1
ATOM 4722 O O . GLN B 1 288 ? 3.265 -5.352 28.987 1.00 17.67 563 GLN B O 1
ATOM 4728 N N . TYR B 1 289 ? 3.341 -3.988 27.197 1.00 16.76 564 TYR B N 1
ATOM 4729 C CA . TYR B 1 289 ? 3.917 -2.863 27.927 1.00 16.24 564 TYR B CA 1
ATOM 4730 C C . TYR B 1 289 ? 2.941 -2.325 28.972 1.00 16.96 564 TYR B C 1
ATOM 4731 O O . TYR B 1 289 ? 3.307 -2.108 30.132 1.00 15.67 564 TYR B O 1
ATOM 4740 N N . TYR B 1 290 ? 1.696 -2.108 28.562 1.00 14.48 565 TYR B N 1
ATOM 4741 C CA . TYR B 1 290 ? 0.688 -1.606 29.484 1.00 17.21 565 TYR B CA 1
ATOM 4742 C C . TYR B 1 290 ? 0.444 -2.659 30.562 1.00 15.44 565 TYR B C 1
ATOM 4743 O O . TYR B 1 290 ? 0.193 -2.332 31.719 1.00 17.54 565 TYR B O 1
ATOM 4752 N N . PHE B 1 291 ? 0.538 -3.930 30.181 1.00 16.83 566 PHE B N 1
ATOM 4753 C CA . PHE B 1 291 ? 0.338 -5.004 31.138 1.00 16.49 566 PHE B CA 1
ATOM 4754 C C . PHE B 1 291 ? 1.346 -4.936 32.292 1.00 17.27 566 PHE B C 1
ATOM 4755 O O . PHE B 1 291 ? 1.018 -5.295 33.422 1.00 16.90 566 PHE B O 1
ATOM 4763 N N . CYS B 1 292 ? 2.572 -4.495 32.012 1.00 16.25 567 CYS B N 1
ATOM 4764 C CA . CYS B 1 292 ? 3.584 -4.386 33.063 1.00 17.93 567 CYS B CA 1
ATOM 4765 C C . CYS B 1 292 ? 3.079 -3.411 34.122 1.00 17.37 567 CYS B C 1
ATOM 4766 O O . CYS B 1 292 ? 3.128 -3.700 35.317 1.00 18.79 567 CYS B O 1
ATOM 4769 N N . TYR B 1 293 ? 2.590 -2.257 33.670 1.00 17.84 568 TYR B N 1
ATOM 4770 C CA . TYR B 1 293 ? 2.035 -1.257 34.573 1.00 16.88 568 TYR B CA 1
ATOM 4771 C C . TYR B 1 293 ? 0.854 -1.845 35.344 1.00 17.62 568 TYR B C 1
ATOM 4772 O O . TYR B 1 293 ? 0.812 -1.797 36.571 1.00 18.69 568 TYR B O 1
ATOM 4781 N N . LYS B 1 294 ? -0.103 -2.411 34.616 1.00 18.53 569 LYS B N 1
ATOM 4782 C CA . LYS B 1 294 ? -1.295 -2.982 35.242 1.00 19.13 569 LYS B CA 1
ATOM 4783 C C . LYS B 1 294 ? -0.987 -4.072 36.261 1.00 18.17 569 LYS B C 1
ATOM 4784 O O . LYS B 1 294 ? -1.597 -4.123 37.330 1.00 18.76 569 LYS B O 1
ATOM 4790 N N . ALA B 1 295 ? -0.042 -4.940 35.927 1.00 17.00 570 ALA B N 1
ATOM 4791 C CA . ALA B 1 295 ? 0.333 -6.031 36.816 1.00 17.49 570 ALA B CA 1
ATOM 4792 C C . ALA B 1 295 ? 0.876 -5.507 38.146 1.00 17.56 570 ALA B C 1
ATOM 4793 O O . ALA B 1 295 ? 0.536 -6.023 39.210 1.00 18.78 570 ALA B O 1
ATOM 4795 N N . ILE B 1 296 ? 1.717 -4.479 38.084 1.00 18.30 571 ILE B N 1
ATOM 4796 C CA . ILE B 1 296 ? 2.286 -3.898 39.291 1.00 18.78 571 ILE B CA 1
ATOM 4797 C C . ILE B 1 296 ? 1.200 -3.267 40.160 1.00 18.43 571 ILE B C 1
ATOM 4798 O O . ILE B 1 296 ? 1.206 -3.422 41.379 1.00 18.16 571 ILE B O 1
ATOM 4803 N N . LEU B 1 297 ? 0.265 -2.559 39.537 1.00 19.45 572 LEU B N 1
ATOM 4804 C CA . LEU B 1 297 ? -0.806 -1.928 40.296 1.00 19.64 572 LEU B CA 1
ATOM 4805 C C . LEU B 1 297 ? -1.767 -2.946 40.907 1.00 19.58 572 LEU B C 1
ATOM 4806 O O . LEU B 1 297 ? -2.244 -2.763 42.029 1.00 19.02 572 LEU B O 1
ATOM 4811 N N . GLU B 1 298 ? -2.055 -4.018 40.177 1.00 19.28 573 GLU B N 1
ATOM 4812 C CA . GLU B 1 298 ? -2.955 -5.042 40.699 1.00 18.55 573 GLU B CA 1
ATOM 4813 C C . GLU B 1 298 ? -2.294 -5.717 41.898 1.00 18.39 573 GLU B C 1
ATOM 4814 O O . GLU B 1 298 ? -2.948 -6.008 42.904 1.00 19.61 573 GLU B O 1
ATOM 4820 N N . PHE B 1 299 ? -0.992 -5.958 41.780 1.00 18.27 574 PHE B N 1
ATOM 4821 C CA . PHE B 1 299 ? -0.217 -6.574 42.849 1.00 18.60 574 PHE B CA 1
ATOM 4822 C C . PHE B 1 299 ? -0.229 -5.640 44.060 1.00 19.32 574 PHE B C 1
ATOM 4823 O O . PHE B 1 299 ? -0.472 -6.070 45.183 1.00 20.63 574 PHE B O 1
ATOM 4831 N N . ALA B 1 300 ? 0.025 -4.356 43.817 1.00 19.67 575 ALA B N 1
ATOM 4832 C CA . ALA B 1 300 ? 0.051 -3.361 44.882 1.00 20.23 575 ALA B CA 1
ATOM 4833 C C . ALA B 1 300 ? -1.270 -3.308 45.639 1.00 20.83 575 ALA B C 1
ATOM 4834 O O . ALA B 1 300 ? -1.290 -3.232 46.870 1.00 20.08 575 ALA B O 1
ATOM 4836 N N . GLU B 1 301 ? -2.371 -3.341 44.897 1.00 22.64 576 GLU B N 1
ATOM 4837 C CA . GLU B 1 301 ? -3.699 -3.305 45.499 1.00 23.75 576 GLU B CA 1
ATOM 4838 C C . GLU B 1 301 ? -3.922 -4.540 46.365 1.00 24.64 576 GLU B C 1
ATOM 4839 O O . GLU B 1 301 ? -4.455 -4.446 47.472 1.00 25.35 576 GLU B O 1
ATOM 4845 N N . LYS B 1 302 ? -3.499 -5.694 45.859 1.00 24.03 577 LYS B N 1
ATOM 4846 C CA . LYS B 1 302 ? -3.655 -6.957 46.571 1.00 25.25 577 LYS B CA 1
ATOM 4847 C C . LYS B 1 302 ? -2.855 -6.971 47.867 1.00 25.08 577 LYS B C 1
ATOM 4848 O O . LYS B 1 302 ? -3.318 -7.474 48.892 1.00 26.02 577 LYS B O 1
ATOM 4854 N N . GLU B 1 303 ? -1.656 -6.399 47.825 1.00 24.30 578 GLU B N 1
ATOM 4855 C CA . GLU B 1 303 ? -0.790 -6.364 48.998 1.00 25.67 578 GLU B CA 1
ATOM 4856 C C . GLU B 1 303 ? -1.126 -5.232 49.965 1.00 24.83 578 GLU B C 1
ATOM 4857 O O . GLU B 1 303 ? -0.448 -5.056 50.978 1.00 24.77 578 GLU B O 1
ATOM 4863 N N . GLY B 1 304 ? -2.171 -4.471 49.651 1.00 24.57 579 GLY B N 1
ATOM 4864 C CA . GLY B 1 304 ? -2.575 -3.371 50.509 1.00 24.74 579 GLY B CA 1
ATOM 4865 C C . GLY B 1 304 ? -1.601 -2.207 50.522 1.00 25.79 579 GLY B C 1
ATOM 4866 O O . GLY B 1 304 ? -1.467 -1.517 51.532 1.00 26.47 579 GLY B O 1
ATOM 4867 N N . MET B 1 305 ? -0.926 -1.980 49.400 1.00 25.00 580 MET B N 1
ATOM 4868 C CA . MET B 1 305 ? 0.038 -0.891 49.295 1.00 25.31 580 MET B CA 1
ATOM 4869 C C . MET B 1 305 ? -0.616 0.421 48.886 1.00 25.94 580 MET B C 1
ATOM 4870 O O . MET B 1 305 ? -0.001 1.478 49.002 1.00 27.57 580 MET B O 1
ATOM 4875 N N . VAL B 1 306 ? -1.856 0.349 48.410 1.00 27.90 581 VAL B N 1
ATOM 4876 C CA . VAL B 1 306 ? -2.579 1.531 47.941 1.00 30.29 581 VAL B CA 1
ATOM 4877 C C . VAL B 1 306 ? -3.687 2.020 48.880 1.00 30.98 581 VAL B C 1
ATOM 4878 O O . VAL B 1 306 ? -3.813 1.555 50.013 1.00 30.76 581 VAL B O 1
ATOM 4882 N N . SER B 1 307 ? -4.478 2.971 48.381 1.00 33.04 582 SER B N 1
ATOM 4883 C CA . SER B 1 307 ? -5.595 3.570 49.106 1.00 34.50 582 SER B CA 1
ATOM 4884 C C . SER B 1 307 ? -6.665 3.991 48.092 1.00 34.78 582 SER B C 1
ATOM 4885 O O . SER B 1 307 ? -7.120 5.137 48.087 1.00 36.01 582 SER B O 1
ATOM 4888 N N . ALA B 1 308 ? -7.046 3.044 47.236 1.00 35.17 583 ALA B N 1
ATOM 4889 C CA . ALA B 1 308 ? -8.043 3.232 46.178 1.00 34.76 583 ALA B CA 1
ATOM 4890 C C . ALA B 1 308 ? -8.938 4.469 46.279 1.00 35.00 583 ALA B C 1
ATOM 4891 O O . ALA B 1 308 ? -9.581 4.706 47.304 1.00 35.63 583 ALA B O 1
ATOM 4893 N N . HIS B 1 309 ? -8.980 5.244 45.197 1.00 34.98 584 HIS B N 1
ATOM 4894 C CA . HIS B 1 309 ? -9.800 6.453 45.130 1.00 35.92 584 HIS B CA 1
ATOM 4895 C C . HIS B 1 309 ? -11.101 6.195 44.376 1.00 36.11 584 HIS B C 1
ATOM 4896 O O . HIS B 1 309 ? -12.178 6.417 44.972 1.00 36.59 584 HIS B O 1
#

B-factor: mean 22.4, std 6.14, range [11.3, 61.08]

Sequence (607 aa):
SVHVPGPHAMTIQELVDYVNARQKQGIYEEYEDIRRENPVGTFHCSMSPGNLEKNRYGDVPCLDQTRVKLTKRSGHTQTDYINASFMDGYKQKNAYIGTQGPLENTYRDFWLMVWEQKVLVIVMTTRFEEGGRRKCGQYWPLEKDSRIRFGFLTVTNLGVENMNHYKKTTLEIHNTEERQKRQVTHFQFLSWPDYGVPSSAASLIDFLRVVRNQQSLAVSNMGARCPEPPIVVHCSAGIGRTGTFCSLDICLAQLEELGTLNVFQTVSRMRTQRAFSIQTPEQYYFCYKAILEFAEKEGMVSASVHVPGPHAMTIQELVDYVNARQKQGIYEEYEDIRRENPVGTFHCSMSPGNLEKNRYGDVPCLDQTRVKLTKRSGHTQTDYINASFMDGYKQKNAYIGTQGPLENTYRDFWLMVWEQKVLVIVMTTRFEEGGRRKCGQYWPLEKDSRIRFGFLTVTNLGVENMNHYKKTTLEIHNTEERQKRQVTHFQFLSWPDYGVPSSAASLIDFLRVVRNQQSLAVSNMGARCPEPPIVVHCSAGIGRTGTFCSLDICLAQLEELGTLNVFQTVSRMRTQRAFSIQTPEQYYFCYKAILEFAEKEGMVSAH

InterPro domains:
  IPR000242 Tyrosine-specific protein phosphatase, PTPase domain [PF00102] (327-573)
  IPR000242 Tyrosine-specific protein phosphatase, PTPase domain [PR00700] (356-363)
  IPR000242 Tyrosine-specific protein phosphatase, PTPase domain [PR00700] (372-392)
  IPR000242 Tyrosine-specific protein phosphatase, PTPase domain [PR00700] (458-475)
  IPR000242 Tyrosine-specific protein phosphatase, PTPase domain [PR00700] (510-528)
  IPR000242 Tyrosine-specific protein phosphatase, PTPase domain [PR00700] (541-556)
  IPR000242 Tyrosine-specific protein phosphatase, PTPase domain [PR00700] (557-567)
  IPR000242 Tyrosine-specific protein phosphatase, PTPase domain [PS50055] (303-574)
  IPR000242 Tyrosine-specific protein phosphatase, PTPase domain [SM00194] (302-576)
  IPR000387 Tyrosine-specific protein phosphatases domain [PS50056] (481-565)
  IPR001251 CRAL-TRIO lipid binding domain [PF00650] (94-237)
  IPR001251 CRAL-TRIO lipid binding domain [PS50191] (84-243)
  IPR001251 CRAL-TRIO lipid binding domain [SM00516] (90-240)
  IPR001251 CRAL-TRIO lipid binding domain [cd00170] (92-237)
  IPR003595 Protein-tyrosine phosphatase, catalytic [SM00404] (459-573)
  IPR011074 CRAL/TRIO, N-terminal domain [SM01100] (43-68)
  IPR016130 Protein-tyrosine phosphatase, active site [PS00383] (513-523)
  IPR029021 Protein-tyrosine phosphatase-like [G3DSA:3.90.190.10] (277-586)
  IPR029021 Protein-tyrosine phosphatase-like [SSF52799] (290-576)
  IPR036273 CRAL/TRIO, N-terminal domain superfamily [SSF46938] (3-82)

GO terms:
  GO:0044306 neuron projection terminus (C, IDA)
  GO:0004725 protein tyrosine phosphatase activity (F, IDA)
  GO:0035335 peptidyl-tyrosine dephosphorylation (P, IDA)
  GO:0010977 negative regulation of neuron projection development (P, IDA)
  GO:1903078 positive regulation of protein localization to plasma membrane (P, IDA)
  GO:0004726 non-membrane spanning protein tyrosine phosphatase activity (F, TAS)
  GO:0006470 protein dephosphorylation (P, TAS)
  GO:0005654 nucleoplasm (C, TAS)
  GO:0005515 protein binding (F, IPI)
  GO:0005737 cytoplasm (C, IDA)

Solvent-accessible surface area: 26754 Å² total; per-residue (Å²): 62,57,3,63,52,5,98,167,31,27,53,13,108,89,0,38,94,49,10,99,82,89,129,106,113,13,0,42,99,16,0,69,90,8,116,180,124,135,79,88,33,54,38,133,25,0,90,35,136,46,9,97,123,26,14,42,68,45,116,13,15,2,1,27,114,25,26,0,104,4,104,77,150,102,67,121,118,73,48,33,1,4,1,0,0,47,0,6,1,28,118,61,141,42,6,7,0,0,1,5,0,5,35,147,59,1,37,152,17,1,0,29,0,1,9,45,31,48,2,19,0,0,0,0,3,4,20,54,67,7,41,48,171,179,33,7,15,99,0,3,3,72,134,125,107,46,178,54,168,28,55,84,3,10,0,25,0,69,19,47,85,6,46,45,29,21,26,64,0,36,0,41,1,52,2,53,97,85,197,82,125,50,112,2,10,0,0,16,6,12,33,15,22,39,72,32,30,13,62,35,0,24,45,5,12,65,0,5,106,39,0,63,102,29,11,67,98,16,37,92,117,47,52,108,167,41,139,61,0,3,15,0,0,0,5,23,10,0,5,8,27,0,0,0,4,0,1,4,16,3,5,4,27,10,11,113,106,93,32,25,0,18,1,88,33,8,0,37,48,1,35,52,18,3,4,48,0,0,75,51,32,74,19,0,36,10,3,0,84,1,2,26,38,15,0,74,86,71,68,86,46,104,153,46,56,3,66,37,34,105,130,32,23,54,14,114,78,0,31,81,50,10,93,79,87,91,108,60,18,0,15,81,16,2,14,62,7,27,115,122,57,41,122,33,47,9,123,23,2,101,37,129,38,9,108,97,26,26,29,40,60,10,4,8,1,1,24,112,28,20,0,113,9,89,102,115,99,85,103,148,54,46,45,0,9,2,0,0,43,1,6,0,29,106,59,146,60,6,7,0,0,2,9,0,3,27,143,72,7,21,103,13,2,0,16,0,0,11,45,44,75,0,14,0,0,0,0,0,4,78,51,109,10,46,39,48,162,43,2,9,86,0,7,4,84,123,115,98,45,148,60,175,27,42,47,3,21,0,9,1,70,15,62,99,102,61,152,25,17,55,65,1,33,0,26,0,46,0,69,88,77,188,99,140,58,114,0,11,1,0,15,2,51,49,8,47,77,167,31,32,9,128,46,1,42,30,1,9,54,0,5,108,40,1,76,103,27,11,60,101,18,30,92,122,34,80,91,179,74,108,60,0,10,14,0,0,0,5,21,10,0,4,8,26,0,0,0,3,0,1,1,14,3,4,14,16,10,21,138,94,83,32,23,0,17,2,78,41,6,0,35,54,1,31,64,24,3,2,27,0,0,69,29,2,48,26,0,25,11,2,1,105,0,0,27,69,26,0,95,147,85,62,82,48,92,85,232